Protein AF-0000000067475062 (afdb_homodimer)

Organism: Equus caballus (NCBI:txid9796)

Solvent-accessible surface area (backbone atoms only — not comparable to full-atom values): 31138 Å² total; per-residue (Å²): 133,82,79,72,69,74,77,75,66,74,63,73,40,78,63,45,75,74,48,78,42,84,73,46,73,62,88,55,42,30,37,26,43,34,31,28,32,40,46,84,65,48,78,46,78,42,71,27,36,40,66,67,70,66,45,23,86,79,26,37,24,28,35,31,50,36,39,37,37,36,86,99,49,75,49,23,35,49,32,30,36,32,73,26,75,43,56,66,27,40,28,40,28,51,39,54,45,68,24,48,70,94,43,50,67,68,57,35,36,52,51,31,35,23,27,56,46,20,39,60,67,43,82,74,45,72,50,69,48,24,34,57,45,39,89,44,20,50,52,25,28,23,47,30,35,26,42,23,55,38,74,42,78,70,36,65,72,44,59,53,55,54,58,91,93,54,61,69,47,65,42,67,39,54,56,72,63,39,69,58,51,49,50,52,59,28,69,38,60,69,63,82,65,83,70,67,80,67,68,71,70,72,65,70,67,80,69,78,76,70,84,70,84,77,78,78,82,78,85,91,84,91,90,87,88,92,80,83,77,87,85,84,89,84,86,88,78,86,71,89,87,83,81,78,83,80,77,85,76,81,79,80,75,75,82,72,66,61,54,48,37,30,41,88,133,83,77,69,68,73,77,76,67,73,64,72,41,78,64,46,76,74,48,76,41,84,73,46,74,61,89,55,43,31,38,28,42,34,31,29,33,41,45,85,66,49,77,44,78,42,69,27,36,40,67,66,69,66,45,24,86,78,26,36,24,29,37,32,50,36,38,37,38,36,86,99,50,75,47,23,36,49,32,29,36,32,73,26,73,42,58,66,27,37,28,40,29,52,40,55,46,66,24,48,71,96,42,51,66,66,57,34,35,53,50,32,36,24,25,56,46,20,39,61,68,43,82,75,46,71,50,70,50,24,36,56,44,39,87,44,20,49,52,24,27,24,48,31,34,26,41,25,56,38,75,41,77,71,35,66,71,44,58,54,55,55,58,92,93,54,64,68,46,65,43,68,40,54,56,72,63,39,68,60,51,50,50,53,58,29,70,39,61,66,63,82,64,83,69,68,79,66,71,71,70,71,65,70,67,79,70,77,76,70,82,70,82,72,79,79,78,78,82,85,82,80,86,90,82,89,81,88,84,90,82,91,82,90,83,88,78,88,77,84,78,82,81,73,85,75,74,81,73,79,75,77,70,71,80,69,63,58,51,48,36,31,39,88

pLDDT: mean 71.46, std 32.72, range [13.41, 98.81]

Nearest PDB structures (foldseek):
  2dsb-assembly2_C  TM=9.888E-01  e=3.772E-32  Homo sapiens
  8rdz-assembly1_A  TM=9.941E-01  e=2.847E-31  Homo sapiens
  8ptt-assembly1_A  TM=9.915E-01  e=8.527E-31  Homo sapiens
  5qtm-assembly2_D  TM=9.869E-01  e=2.706E-30  Homo sapiens
  5nwh-assembly1_A  TM=9.801E-01  e=4.821E-30  Homo sapiens

InterPro domains:
  IPR000086 NUDIX hydrolase domain [PF00293] (60-179)
  IPR000086 NUDIX hydrolase domain [PS51462] (57-198)
  IPR015797 NUDIX hydrolase-like domain superfamily [SSF55811] (16-184)
  IPR020084 NUDIX hydrolase, conserved site [PS00893] (97-118)
  IPR020476 NUDIX hydrolase [PR00502] (92-106)
  IPR020476 NUDIX hydrolase [PR00502] (106-121)

Foldseek 3Di:
DPPPVPPCPLQQDDKDWDDWAWDDDDPFKTWIWTWIAGSNRDIDIAIEMETPPQQDDQFFKAFEFEWEDEPPFFIKTKWKWFADVVLPFIAIGGQMDGAHHPGDRQRRRQVSCCQQWQFGFAWPDKDGWDDDCVRYYRHTYIYTYTYTYCVDPSNVDGDHNHDPPTDIDMAMGGPPPVVVVLVVVQPDQPPPDPDDRPPVRPPPPPPPPPPPPDDDDDDDDDDDDDDDDDDDYDDDDDDDDPDDPPPPPDDPPPPPPRRGHHYD/DPPPPPPCPLQQDDKDWDDWAWDDDDPFKTWIWTWIAGSNRDIDIAIEMETPPQQDDQFFKAFEFEWEDEPPFFIKTKWKWFADVVLPFIAIGGQMDGAHHPGDRQRRRQVSCCQQWQFGFAWPDKDGWDDDCVRYYRHTYIYTYTYTYCVDPSNVDGDHNHDPPTDIDMAMGGPPPVVVVLVVVLPDQPPPDPDDRPPVRPPPPPPPPPPPPPPPDDDDDDDDDDDDDDDDDDDDDDDDDDDDPPPPPPPPPPPPVRRGHHYD

Secondary structure (DSSP, 8-state):
------------PPPEEEEEEEEEE-SSEEEEEEEEE-TTS-EEEEEEEEES----SS-SEEEEEEEEE-TTS--EEEEEEEEEGGGTEEEEE--EEEPPTT--HHHHHHHHHHHHH----EEEEEPPPEES-TTTB--EEEEEEEEEETTSGGGTS------TT--EEEEEEESTTHHHHHHHHHHS----S------TT----------------------------------------------------------PPEE-/------------PPPEEEEEEEEEE-SSEEEEEEEEE-TTS-EEEEEEEEES----SS-SEEEEEEEEE-TTS--EEEEEEEEEGGGTEEEEE--EEEPPTT--HHHHHHHHHHHHH----EEEEEPPPEES-TTTB--EEEEEEEEEETTSGGGTS------TT---EEEEEESTTHHHHHHHHHHS----S------TT-----------------------------------------------------------PEE-

Sequence (528 aa):
MENREPANSSQNIKQSIISEELIAEGKWVKLEKTTYMDPTGKTRTWETVKRTTRKGQSADGVSVIPVLQRTLHYECIVLVKQFRPPMGGYCLEFPAGLIDENESPEAAALRELEEETGYKGDVAECSPAVGMDPGLSNCTTHIVTVTINGDDAENVRPKPKPGDGEFVEVISLPKNDLLKRLDDLCSRPVNTQPQAPRDVSRHELPTTSTSQHSSSKARAGSGTLPCTSASVNSSGTKGLPDNGLTDVGGNKEGNTRPQAVTLLMENREPANSSQNIKQSIISEELIAEGKWVKLEKTTYMDPTGKTRTWETVKRTTRKGQSADGVSVIPVLQRTLHYECIVLVKQFRPPMGGYCLEFPAGLIDENESPEAAALRELEEETGYKGDVAECSPAVGMDPGLSNCTTHIVTVTINGDDAENVRPKPKPGDGEFVEVISLPKNDLLKRLDDLCSRPVNTQPQAPRDVSRHELPTTSTSQHSSSKARAGSGTLPCTSASVNSSGTKGLPDNGLTDVGGNKEGNTRPQAVTLL

Radius of gyration: 34.48 Å; Cα contacts (8 Å, |Δi|>4): 979; chains: 2; bounding box: 74×92×146 Å

Structure (mmCIF, N/CA/C/O backbone):
data_AF-0000000067475062-model_v1
#
loop_
_entity.id
_entity.type
_entity.pdbx_description
1 polymer 'ADP-sugar pyrophosphatase'
#
loop_
_atom_site.group_PDB
_atom_site.id
_atom_site.type_symbol
_atom_site.label_atom_id
_atom_site.label_alt_id
_atom_site.label_comp_id
_atom_site.label_asym_id
_atom_site.label_entity_id
_atom_site.label_seq_id
_atom_site.pdbx_PDB_ins_code
_atom_site.Cartn_x
_atom_site.Cartn_y
_atom_site.Cartn_z
_atom_site.occupancy
_atom_site.B_iso_or_equiv
_atom_site.auth_seq_id
_atom_site.auth_comp_id
_atom_site.auth_asym_id
_atom_site.auth_atom_id
_atom_site.pdbx_PDB_model_num
ATOM 1 N N . MET A 1 1 ? -10.164 45.562 36 1 28.53 1 MET A N 1
ATOM 2 C CA . MET A 1 1 ? -10.492 44.125 35.938 1 28.53 1 MET A CA 1
ATOM 3 C C . MET A 1 1 ? -10.078 43.531 34.594 1 28.53 1 MET A C 1
ATOM 5 O O . MET A 1 1 ? -10.625 43.875 33.562 1 28.53 1 MET A O 1
ATOM 9 N N . GLU A 1 2 ? -8.766 43.312 34.344 1 32.59 2 GLU A N 1
ATOM 10 C CA . GLU A 1 2 ? -8.078 42.875 33.156 1 32.59 2 GLU A CA 1
ATOM 11 C C . GLU A 1 2 ? -8.641 41.531 32.656 1 32.59 2 GLU A C 1
ATOM 13 O O . GLU A 1 2 ? -8.695 40.562 33.406 1 32.59 2 GLU A O 1
ATOM 18 N N . ASN A 1 3 ? -9.68 41.562 31.797 1 34.44 3 ASN A N 1
ATOM 19 C CA . ASN A 1 3 ? -10.305 40.406 31.156 1 34.44 3 ASN A CA 1
ATOM 20 C C . ASN A 1 3 ? -9.258 39.438 30.578 1 34.44 3 ASN A C 1
ATOM 22 O O . ASN A 1 3 ? -8.562 39.781 29.609 1 34.44 3 ASN A O 1
ATOM 26 N N . ARG A 1 4 ? -8.516 38.75 31.453 1 36.59 4 ARG A N 1
ATOM 27 C CA . ARG A 1 4 ? -7.664 37.656 30.953 1 36.59 4 ARG A CA 1
ATOM 28 C C . ARG A 1 4 ? -8.422 36.781 29.953 1 36.59 4 ARG A C 1
ATOM 30 O O . ARG A 1 4 ? -9.453 36.219 30.297 1 36.59 4 ARG A O 1
ATOM 37 N N . GLU A 1 5 ? -8.477 37.219 28.719 1 38.81 5 GLU A N 1
ATOM 38 C CA . GLU A 1 5 ? -9.016 36.312 27.719 1 38.81 5 GLU A CA 1
ATOM 39 C C . GLU A 1 5 ? -8.57 34.875 27.969 1 38.81 5 GLU A C 1
ATOM 41 O O . GLU A 1 5 ? -7.391 34.594 28.219 1 38.81 5 GLU A O 1
ATOM 46 N N . PRO A 1 6 ? -9.414 34.031 28.578 1 39.62 6 PRO A N 1
ATOM 47 C CA . PRO A 1 6 ? -9.023 32.625 28.75 1 39.62 6 PRO A CA 1
ATOM 48 C C . PRO A 1 6 ? -8.234 32.094 27.547 1 39.62 6 PRO A C 1
ATOM 50 O O . PRO A 1 6 ? -8.516 32.469 26.406 1 39.62 6 PRO A O 1
ATOM 53 N N . ALA A 1 7 ? -6.953 32.094 27.609 1 39.56 7 ALA A N 1
ATOM 54 C CA . ALA A 1 7 ? -6.184 31.297 26.656 1 39.56 7 ALA A CA 1
ATOM 55 C C . ALA A 1 7 ? -6.945 30.047 26.25 1 39.56 7 ALA A C 1
ATOM 57 O O . ALA A 1 7 ? -7.195 29.172 27.094 1 39.56 7 ALA A O 1
ATOM 58 N N . ASN A 1 8 ? -8.07 30.094 25.531 1 37.78 8 ASN A N 1
ATOM 59 C CA . ASN A 1 8 ? -8.688 28.922 24.922 1 37.78 8 ASN A CA 1
ATOM 60 C C . ASN A 1 8 ? -7.645 27.906 24.484 1 37.78 8 ASN A C 1
ATOM 62 O O . ASN A 1 8 ? -7.031 28.047 23.422 1 37.78 8 ASN A O 1
ATOM 66 N N . SER A 1 9 ? -6.664 27.578 25.266 1 40.94 9 SER A N 1
ATOM 67 C CA . SER A 1 9 ? -5.836 26.391 25.016 1 40.94 9 SER A CA 1
ATOM 68 C C . SER A 1 9 ? -6.645 25.281 24.359 1 40.94 9 SER A C 1
ATOM 70 O O . SER A 1 9 ? -7.484 24.656 25 1 40.94 9 SER A O 1
ATOM 72 N N . SER A 1 10 ? -7.285 25.469 23.281 1 44.94 10 SER A N 1
ATOM 73 C CA . SER A 1 10 ? -7.93 24.359 22.609 1 44.94 10 SER A CA 1
ATOM 74 C C . SER A 1 10 ? -7.223 23.047 22.906 1 44.94 10 SER A C 1
ATOM 76 O O . SER A 1 10 ? -6.055 22.859 22.547 1 44.94 10 SER A O 1
ATOM 78 N N . GLN A 1 11 ? -7.219 22.531 24.094 1 48.06 11 GLN A N 1
ATOM 79 C CA . GLN A 1 11 ? -6.766 21.203 24.516 1 48.06 11 GLN A CA 1
ATOM 80 C C . GLN A 1 11 ? -6.879 20.188 23.375 1 48.06 11 GLN A C 1
ATOM 82 O O . GLN A 1 11 ? -7.965 19.984 22.828 1 48.06 11 GLN A O 1
ATOM 87 N N . ASN A 1 12 ? -5.91 20.234 22.547 1 61.28 12 ASN A N 1
ATOM 88 C CA . ASN A 1 12 ? -5.852 19.188 21.531 1 61.28 12 ASN A CA 1
ATOM 89 C C . ASN A 1 12 ? -6.195 17.812 22.109 1 61.28 12 ASN A C 1
ATOM 91 O O . ASN A 1 12 ? -5.402 17.234 22.859 1 61.28 12 ASN A O 1
ATOM 95 N N . ILE A 1 13 ? -7.484 17.562 22.234 1 72.94 13 ILE A N 1
ATOM 96 C CA . ILE A 1 13 ? -8 16.281 22.703 1 72.94 13 ILE A CA 1
ATOM 97 C C . ILE A 1 13 ? -7.449 15.148 21.828 1 72.94 13 ILE A C 1
ATOM 99 O O . ILE A 1 13 ? -7.367 15.281 20.609 1 72.94 13 ILE A O 1
ATOM 103 N N . LYS A 1 14 ? -6.984 14.211 22.609 1 83.69 14 LYS A N 1
ATOM 104 C CA . LYS A 1 14 ? -6.477 13.023 21.922 1 83.69 14 LYS A CA 1
ATOM 105 C C . LYS A 1 14 ? -7.574 12.352 21.109 1 83.69 14 LYS A C 1
ATOM 107 O O . LYS A 1 14 ? -8.688 12.156 21.594 1 83.69 14 LYS A O 1
ATOM 112 N N . GLN A 1 15 ? -7.297 12.133 19.906 1 90.62 15 GLN A N 1
ATOM 113 C CA . GLN A 1 15 ? -8.227 11.414 19.031 1 90.62 15 GLN A CA 1
ATOM 114 C C . GLN A 1 15 ? -8.344 9.953 19.453 1 90.62 15 GLN A C 1
ATOM 116 O O . GLN A 1 15 ? -7.352 9.32 19.828 1 90.62 15 GLN A O 1
ATOM 121 N N . SER A 1 16 ? -9.547 9.461 19.531 1 92.44 16 SER A N 1
ATOM 122 C CA . SER A 1 16 ? -9.773 8.086 19.953 1 92.44 16 SER A CA 1
ATOM 123 C C . SER A 1 16 ? -11.016 7.504 19.297 1 92.44 16 SER A C 1
ATOM 125 O O . SER A 1 16 ? -11.922 8.242 18.891 1 92.44 16 SER A O 1
ATOM 127 N N . ILE A 1 17 ? -11.016 6.234 19.219 1 96 17 ILE A N 1
ATOM 128 C CA . ILE A 1 17 ? -12.195 5.52 18.734 1 96 17 ILE A CA 1
ATOM 129 C C . ILE A 1 17 ? -13.258 5.48 19.812 1 96 17 ILE A C 1
ATOM 131 O O . ILE A 1 17 ? -12.961 5.18 20.984 1 96 17 ILE A O 1
ATOM 135 N N . ILE A 1 18 ? -14.461 5.785 19.469 1 97.44 18 ILE A N 1
ATOM 136 C CA . ILE A 1 18 ? -15.602 5.758 20.375 1 97.44 18 ILE A CA 1
ATOM 137 C C . ILE A 1 18 ? -16.344 4.43 20.234 1 97.44 18 ILE A C 1
ATOM 139 O O . ILE A 1 18 ? -16.688 3.799 21.234 1 97.44 18 ILE A O 1
ATOM 143 N N . SER A 1 19 ? -16.609 4.027 19.031 1 97.75 19 SER A N 1
ATOM 144 C CA . SER A 1 19 ? -17.328 2.777 18.812 1 97.75 19 SER A CA 1
ATOM 145 C C . SER A 1 19 ? -17.078 2.236 17.406 1 97.75 19 SER A C 1
ATOM 147 O O . SER A 1 19 ? -16.641 2.975 16.516 1 97.75 19 SER A O 1
ATOM 149 N N . GLU A 1 20 ? -17.297 0.958 17.266 1 97.5 20 GLU A N 1
ATOM 150 C CA . GLU A 1 20 ? -17.281 0.247 15.992 1 97.5 20 GLU A CA 1
ATOM 151 C C . GLU A 1 20 ? -18.531 -0.633 15.828 1 97.5 20 GLU A C 1
ATOM 153 O O . GLU A 1 20 ? -18.797 -1.493 16.672 1 97.5 20 GLU A O 1
ATOM 158 N N . GLU A 1 21 ? -19.234 -0.368 14.734 1 98.19 21 GLU A N 1
ATOM 159 C CA . GLU A 1 21 ? -20.469 -1.116 14.469 1 98.19 21 GLU A CA 1
ATOM 160 C C . GLU A 1 21 ? -20.359 -1.882 13.148 1 98.19 21 GLU A C 1
ATOM 162 O O . GLU A 1 21 ? -19.984 -1.315 12.125 1 98.19 21 GLU A O 1
ATOM 167 N N . LEU A 1 22 ? -20.844 -3.121 13.195 1 97.81 22 LEU A N 1
ATOM 168 C CA . LEU A 1 22 ? -20.781 -3.969 12.016 1 97.81 22 LEU A CA 1
ATOM 169 C C . LEU A 1 22 ? -21.828 -3.541 10.984 1 97.81 22 LEU A C 1
ATOM 171 O O . LEU A 1 22 ? -23 -3.393 11.312 1 97.81 22 LEU A O 1
ATOM 175 N N . ILE A 1 23 ? -21.375 -3.35 9.75 1 97.81 23 ILE A N 1
ATOM 176 C CA . ILE A 1 23 ? -22.281 -3.098 8.625 1 97.81 23 ILE A CA 1
ATOM 177 C C . ILE A 1 23 ? -22.547 -4.398 7.871 1 97.81 23 ILE A C 1
ATOM 179 O O . ILE A 1 23 ? -23.688 -4.734 7.582 1 97.81 23 ILE A O 1
ATOM 183 N N . ALA A 1 24 ? -21.484 -5.102 7.527 1 98.12 24 ALA A N 1
ATOM 184 C CA . ALA A 1 24 ? -21.562 -6.379 6.828 1 98.12 24 ALA A CA 1
ATOM 185 C C . ALA A 1 24 ? -20.312 -7.211 7.047 1 98.12 24 ALA A C 1
ATOM 187 O O . ALA A 1 24 ? -19.219 -6.664 7.281 1 98.12 24 ALA A O 1
ATOM 188 N N . GLU A 1 25 ? -20.516 -8.539 6.98 1 97.06 25 GLU A N 1
ATOM 189 C CA . GLU A 1 25 ? -19.406 -9.461 7.188 1 97.06 25 GLU A CA 1
ATOM 190 C C . GLU A 1 25 ? -19.484 -10.648 6.23 1 97.06 25 GLU A C 1
ATOM 192 O O . GLU A 1 25 ? -20.531 -11.305 6.137 1 97.06 25 GLU A O 1
ATOM 197 N N . GLY A 1 26 ? -18.391 -10.789 5.477 1 96.44 26 GLY A N 1
ATOM 198 C CA . GLY A 1 26 ? -18.25 -11.984 4.668 1 96.44 26 GLY A CA 1
ATOM 199 C C . GLY A 1 26 ? -17.297 -13.008 5.277 1 96.44 26 GLY A C 1
ATOM 200 O O . GLY A 1 26 ? -17.094 -13.023 6.492 1 96.44 26 GLY A O 1
ATOM 201 N N . LYS A 1 27 ? -16.891 -13.93 4.438 1 96 27 LYS A N 1
ATOM 202 C CA . LYS A 1 27 ? -15.953 -14.961 4.887 1 96 27 LYS A CA 1
ATOM 203 C C . LYS A 1 27 ? -14.578 -14.367 5.195 1 96 27 LYS A C 1
ATOM 205 O O . LYS A 1 27 ? -13.93 -14.766 6.16 1 96 27 LYS A O 1
ATOM 210 N N . TRP A 1 28 ? -14.164 -13.344 4.371 1 96.19 28 TRP A N 1
ATOM 211 C CA . TRP A 1 28 ? -12.773 -12.898 4.449 1 96.19 28 TRP A CA 1
ATOM 212 C C . TRP A 1 28 ? -12.695 -11.438 4.859 1 96.19 28 TRP A C 1
ATOM 214 O O . TRP A 1 28 ? -11.656 -10.969 5.32 1 96.19 28 TRP A O 1
ATOM 224 N N . VAL A 1 29 ? -13.805 -10.656 4.73 1 97.38 29 VAL A N 1
ATOM 225 C CA . VAL A 1 29 ? -13.758 -9.203 4.91 1 97.38 29 VAL A CA 1
ATOM 226 C C . VAL A 1 29 ? -14.992 -8.742 5.684 1 97.38 29 VAL A C 1
ATOM 228 O O . VAL A 1 29 ? -16.094 -9.258 5.477 1 97.38 29 VAL A O 1
ATOM 231 N N . LYS A 1 30 ? -14.789 -7.773 6.484 1 97.56 30 LYS A N 1
ATOM 232 C CA . LYS A 1 30 ? -15.922 -7.113 7.125 1 97.56 30 LYS A CA 1
ATOM 233 C C . LYS A 1 30 ? -15.836 -5.598 6.953 1 97.56 30 LYS A C 1
ATOM 235 O O . LYS A 1 30 ? -14.742 -5.035 6.871 1 97.56 30 LYS A O 1
ATOM 240 N N . LEU A 1 31 ? -17 -4.992 6.859 1 98.25 31 LEU A N 1
ATOM 241 C CA . LEU A 1 31 ? -17.188 -3.549 6.785 1 98.25 31 LEU A CA 1
ATOM 242 C C . LEU A 1 31 ? -17.844 -3.025 8.055 1 98.25 31 LEU A C 1
ATOM 244 O O . LEU A 1 31 ? -18.875 -3.551 8.492 1 98.25 31 LEU A O 1
ATOM 248 N N . GLU A 1 32 ? -17.203 -2.014 8.648 1 98.38 32 GLU A N 1
ATOM 249 C CA . GLU A 1 32 ? -17.703 -1.454 9.898 1 98.38 32 GLU A CA 1
ATOM 250 C C . GLU A 1 32 ? -17.844 0.062 9.812 1 98.38 32 GLU A C 1
ATOM 252 O O . GLU A 1 32 ? -17.125 0.714 9.055 1 98.38 32 GLU A O 1
ATOM 257 N N . LYS A 1 33 ? -18.797 0.555 10.586 1 98.38 33 LYS A N 1
ATOM 258 C CA . LYS A 1 33 ? -18.859 1.982 10.883 1 98.38 33 LYS A CA 1
ATOM 259 C C . LYS A 1 33 ? -18.047 2.324 12.133 1 98.38 33 LYS A C 1
ATOM 261 O O . LYS A 1 33 ? -18.375 1.87 13.234 1 98.38 33 LYS A O 1
ATOM 266 N N . THR A 1 34 ? -17.062 3.061 11.969 1 98.31 34 THR A N 1
ATOM 267 C CA . THR A 1 34 ? -16.203 3.498 13.07 1 98.31 34 THR A CA 1
ATOM 268 C C . THR A 1 34 ? -16.547 4.93 13.477 1 98.31 34 THR A C 1
ATOM 270 O O . THR A 1 34 ? -16.516 5.844 12.648 1 98.31 34 THR A O 1
ATOM 273 N N . THR A 1 35 ? -16.938 5.098 14.711 1 98.5 35 THR A N 1
ATOM 274 C CA . THR A 1 35 ? -17.156 6.422 15.281 1 98.5 35 THR A CA 1
ATOM 275 C C . THR A 1 35 ? -15.945 6.859 16.094 1 98.5 35 THR A C 1
ATOM 277 O O . THR A 1 35 ? -15.414 6.082 16.891 1 98.5 35 THR A O 1
ATOM 280 N N . TYR A 1 36 ? -15.461 8.047 15.82 1 96.94 36 TYR A N 1
ATOM 281 C CA . TYR A 1 36 ? -14.266 8.523 16.5 1 96.94 36 TYR A CA 1
ATOM 282 C C . TYR A 1 36 ? -14.391 10 16.859 1 96.94 36 TYR A C 1
ATOM 284 O O . TYR A 1 36 ? -15.25 10.703 16.328 1 96.94 36 TYR A O 1
ATOM 292 N N . MET A 1 37 ? -13.516 10.422 17.766 1 96.69 37 MET A N 1
ATOM 293 C CA . MET A 1 37 ? -13.461 11.82 18.188 1 96.69 37 MET A CA 1
ATOM 294 C C . MET A 1 37 ? -12.266 12.523 17.547 1 96.69 37 MET A C 1
ATOM 296 O O . MET A 1 37 ? -11.141 12.031 17.625 1 96.69 37 MET A O 1
ATOM 300 N N . ASP A 1 38 ? -12.594 13.656 17 1 93.44 38 ASP A N 1
ATOM 301 C CA . ASP A 1 38 ? -11.484 14.422 16.438 1 93.44 38 ASP A CA 1
ATOM 302 C C . ASP A 1 38 ? -10.867 15.344 17.484 1 93.44 38 ASP A C 1
ATOM 304 O O . ASP A 1 38 ? -11.328 15.398 18.625 1 93.44 38 ASP A O 1
ATOM 308 N N . PRO A 1 39 ? -9.789 16.078 17.203 1 91.81 39 PRO A N 1
ATOM 309 C CA . PRO A 1 39 ? -9.078 16.875 18.203 1 91.81 39 PRO A CA 1
ATOM 310 C C . PRO A 1 39 ? -9.914 18.031 18.734 1 91.81 39 PRO A C 1
ATOM 312 O O . PRO A 1 39 ? -9.57 18.625 19.766 1 91.81 39 PRO A O 1
ATOM 315 N N . THR A 1 40 ? -10.938 18.375 18.094 1 92.12 40 THR A N 1
ATOM 316 C CA . THR A 1 40 ? -11.805 19.469 18.531 1 92.12 40 THR A CA 1
ATOM 317 C C . THR A 1 40 ? -12.906 18.938 19.438 1 92.12 40 THR A C 1
ATOM 319 O O . THR A 1 40 ? -13.703 19.703 19.969 1 92.12 40 THR A O 1
ATOM 322 N N . GLY A 1 41 ? -12.977 17.609 19.516 1 92.56 41 GLY A N 1
ATOM 323 C CA . GLY A 1 41 ? -14.008 17 20.344 1 92.56 41 GLY A CA 1
ATOM 324 C C . GLY A 1 41 ? -15.242 16.594 19.547 1 92.56 41 GLY A C 1
ATOM 325 O O . GLY A 1 41 ? -16.172 16.016 20.109 1 92.56 41 GLY A O 1
ATOM 326 N N . LYS A 1 42 ? -15.227 16.906 18.328 1 95.12 42 LYS A N 1
ATOM 327 C CA . LYS A 1 42 ? -16.344 16.531 17.469 1 95.12 42 LYS A CA 1
ATOM 328 C C . LYS A 1 42 ? -16.312 15.039 17.156 1 95.12 42 LYS A C 1
ATOM 330 O O . LYS A 1 42 ? -15.258 14.477 16.875 1 95.12 42 LYS A O 1
ATOM 335 N N . THR A 1 43 ? -17.516 14.469 17.219 1 96.44 43 THR A N 1
ATOM 336 C CA . THR A 1 43 ? -17.656 13.07 16.844 1 96.44 43 THR A CA 1
ATOM 337 C C . THR A 1 43 ? -17.828 12.93 15.328 1 96.44 43 THR A C 1
ATOM 339 O O . THR A 1 43 ? -18.625 13.656 14.719 1 96.44 43 THR A O 1
ATOM 342 N N . ARG A 1 44 ? -17.094 12.016 14.758 1 97.06 44 ARG A N 1
ATOM 343 C CA . ARG A 1 44 ? -17.141 11.75 13.328 1 97.06 44 ARG A CA 1
ATOM 344 C C . ARG A 1 44 ? -17.25 10.258 13.047 1 97.06 44 ARG A C 1
ATOM 346 O O . ARG A 1 44 ? -17.078 9.438 13.953 1 97.06 44 ARG A O 1
ATOM 353 N N . THR A 1 45 ? -17.688 9.945 11.82 1 97.5 45 THR A N 1
ATOM 354 C CA . THR A 1 45 ? -17.797 8.539 11.438 1 97.5 45 THR A CA 1
ATOM 355 C C . THR A 1 45 ? -16.891 8.234 10.242 1 97.5 45 THR A C 1
ATOM 357 O O . THR A 1 45 ? -16.516 9.141 9.5 1 97.5 45 THR A O 1
ATOM 360 N N . TRP A 1 46 ? -16.531 7.008 10.211 1 97.62 46 TRP A N 1
ATOM 361 C CA . TRP A 1 46 ? -15.695 6.438 9.164 1 97.62 46 TRP A CA 1
ATOM 362 C C . TRP A 1 46 ? -16.172 5.043 8.781 1 97.62 46 TRP A C 1
ATOM 364 O O . TRP A 1 46 ? -16.797 4.352 9.586 1 97.62 46 TRP A O 1
ATOM 374 N N . GLU A 1 47 ? -16.062 4.707 7.5 1 98.25 47 GLU A N 1
ATOM 375 C CA . GLU A 1 47 ? -16.266 3.32 7.094 1 98.25 47 GLU A CA 1
ATOM 376 C C . GLU A 1 47 ? -14.945 2.566 7.004 1 98.25 47 GLU A C 1
ATOM 378 O O . GLU A 1 47 ? -14.055 2.947 6.238 1 98.25 47 GLU A O 1
ATOM 383 N N . THR A 1 48 ? -14.781 1.479 7.789 1 98.12 48 THR A N 1
ATOM 384 C CA . THR A 1 48 ? -13.531 0.756 7.977 1 98.12 48 THR A CA 1
ATOM 385 C C . THR A 1 48 ? -13.656 -0.681 7.477 1 98.12 48 THR A C 1
ATOM 387 O O . THR A 1 48 ? -14.648 -1.356 7.758 1 98.12 48 THR A O 1
ATOM 390 N N . VAL A 1 49 ? -12.633 -1.077 6.75 1 98.06 49 VAL A N 1
ATOM 391 C CA . VAL A 1 49 ? -12.57 -2.449 6.258 1 98.06 49 VAL A CA 1
ATOM 392 C C . VAL A 1 49 ? -11.531 -3.238 7.055 1 98.06 49 VAL A C 1
ATOM 394 O O . VAL A 1 49 ? -10.43 -2.748 7.309 1 98.06 49 VAL A O 1
ATOM 397 N N . LYS A 1 50 ? -11.859 -4.465 7.457 1 96.88 50 LYS A N 1
ATOM 398 C CA . LYS A 1 50 ? -10.953 -5.355 8.172 1 96.88 50 LYS A CA 1
ATOM 399 C C . LYS A 1 50 ? -11.023 -6.773 7.613 1 96.88 50 LYS A C 1
ATOM 401 O O . LYS A 1 50 ? -12.078 -7.223 7.168 1 96.88 50 LYS A O 1
ATOM 406 N N . ARG A 1 51 ? -9.906 -7.41 7.625 1 96.12 51 ARG A N 1
ATOM 407 C CA . ARG A 1 51 ? -9.922 -8.836 7.328 1 96.12 51 ARG A CA 1
ATOM 408 C C . ARG A 1 51 ? -10.477 -9.633 8.508 1 96.12 51 ARG A C 1
ATOM 410 O O . ARG A 1 51 ? -10.188 -9.328 9.664 1 96.12 51 ARG A O 1
ATOM 417 N N . THR A 1 52 ? -11.188 -10.672 8.18 1 93.94 52 THR A N 1
ATOM 418 C CA . THR A 1 52 ? -11.68 -11.562 9.219 1 93.94 52 THR A CA 1
ATOM 419 C C . THR A 1 52 ? -10.688 -12.688 9.484 1 93.94 52 THR A C 1
ATOM 421 O O . THR A 1 52 ? -10.883 -13.492 10.406 1 93.94 52 THR A O 1
ATOM 424 N N . THR A 1 53 ? -9.562 -12.734 8.711 1 85.44 53 THR A N 1
ATOM 425 C CA . THR A 1 53 ? -8.664 -13.883 8.695 1 85.44 53 THR A CA 1
ATOM 426 C C . THR A 1 53 ? -7.328 -13.523 9.344 1 85.44 53 THR A C 1
ATOM 428 O O . THR A 1 53 ? -6.363 -14.281 9.242 1 85.44 53 THR A O 1
ATOM 431 N N . ARG A 1 54 ? -7.199 -12.43 9.969 1 82.44 54 ARG A N 1
ATOM 432 C CA . ARG A 1 54 ? -5.918 -12.062 10.562 1 82.44 54 ARG A CA 1
ATOM 433 C C . ARG A 1 54 ? -5.508 -13.055 11.641 1 82.44 54 ARG A C 1
ATOM 435 O O . ARG A 1 54 ? -6.23 -13.25 12.617 1 82.44 54 ARG A O 1
ATOM 442 N N . LYS A 1 55 ? -4.383 -13.625 11.422 1 83.19 55 LYS A N 1
ATOM 443 C CA . LYS A 1 55 ? -3.846 -14.562 12.406 1 83.19 55 LYS A CA 1
ATOM 444 C C . LYS A 1 55 ? -2.521 -14.07 12.969 1 83.19 55 LYS A C 1
ATOM 446 O O . LYS A 1 55 ? -2.127 -14.453 14.078 1 83.19 55 LYS A O 1
ATOM 451 N N . GLY A 1 56 ? -1.831 -13.18 12.156 1 81.62 56 GLY A N 1
ATOM 452 C CA . GLY A 1 56 ? -0.538 -12.68 12.594 1 81.62 56 GLY A CA 1
ATOM 453 C C . GLY A 1 56 ? -0.634 -11.727 13.766 1 81.62 56 GLY A C 1
ATOM 454 O O . GLY A 1 56 ? -1.547 -10.898 13.828 1 81.62 56 GLY A O 1
ATOM 455 N N . GLN A 1 57 ? 0.35 -11.852 14.617 1 82.88 57 GLN A N 1
ATOM 456 C CA . GLN A 1 57 ? 0.34 -11.031 15.82 1 82.88 57 GLN A CA 1
ATOM 457 C C . GLN A 1 57 ? 0.834 -9.617 15.523 1 82.88 57 GLN A C 1
ATOM 459 O O . GLN A 1 57 ? 0.252 -8.633 15.992 1 82.88 57 GLN A O 1
ATOM 464 N N . SER A 1 58 ? 1.812 -9.555 14.695 1 89.12 58 SER A N 1
ATOM 465 C CA . SER A 1 58 ? 2.449 -8.266 14.477 1 89.12 58 SER A CA 1
ATOM 466 C C . SER A 1 58 ? 1.876 -7.562 13.25 1 89.12 58 SER A C 1
ATOM 468 O O . SER A 1 58 ? 1.93 -6.336 13.148 1 89.12 58 SER A O 1
ATOM 470 N N . ALA A 1 59 ? 1.359 -8.305 12.297 1 94.38 59 ALA A N 1
ATOM 471 C CA . ALA A 1 59 ? 0.766 -7.793 11.07 1 94.38 59 ALA A CA 1
ATOM 472 C C . ALA A 1 59 ? -0.094 -8.859 10.391 1 94.38 59 ALA A C 1
ATOM 474 O O . ALA A 1 59 ? -0.047 -10.031 10.758 1 94.38 59 ALA A O 1
ATOM 475 N N . ASP A 1 60 ? -0.881 -8.391 9.398 1 95.25 60 ASP A N 1
ATOM 476 C CA . ASP A 1 60 ? -1.702 -9.32 8.633 1 95.25 60 ASP A CA 1
ATOM 477 C C . ASP A 1 60 ? -0.838 -10.203 7.73 1 95.25 60 ASP A C 1
ATOM 479 O O . ASP A 1 60 ? -1.111 -11.398 7.578 1 95.25 60 ASP A O 1
ATOM 483 N N . GLY A 1 61 ? 0.157 -9.578 7.117 1 96.38 61 GLY A N 1
ATOM 484 C CA . GLY A 1 61 ? 0.92 -10.32 6.129 1 96.38 61 GLY A CA 1
ATOM 485 C C . GLY A 1 61 ? 2.346 -9.82 5.977 1 96.38 61 GLY A C 1
ATOM 486 O O . GLY A 1 61 ? 2.824 -9.039 6.793 1 96.38 61 GLY A O 1
ATOM 487 N N . VAL A 1 62 ? 3.035 -10.398 4.969 1 97.19 62 VAL A N 1
ATOM 488 C CA . VAL A 1 62 ? 4.391 -10.016 4.582 1 97.19 62 VAL A CA 1
ATOM 489 C C . VAL A 1 62 ? 4.453 -9.781 3.076 1 97.19 62 VAL A C 1
ATOM 491 O O . VAL A 1 62 ? 3.715 -10.406 2.311 1 97.19 62 VAL A O 1
ATOM 494 N N . SER A 1 63 ? 5.215 -8.852 2.678 1 97.38 63 SER A N 1
ATOM 495 C CA . SER A 1 63 ? 5.691 -8.648 1.312 1 97.38 63 SER A CA 1
ATOM 496 C C . SER A 1 63 ? 7.203 -8.836 1.222 1 97.38 63 SER A C 1
ATOM 498 O O . SER A 1 63 ? 7.953 -8.242 1.992 1 97.38 63 SER A O 1
ATOM 500 N N . VAL A 1 64 ? 7.66 -9.609 0.273 1 98.25 64 VAL A N 1
ATOM 501 C CA . VAL A 1 64 ? 9.062 -10.008 0.207 1 98.25 64 VAL A CA 1
ATOM 502 C C . VAL A 1 64 ? 9.75 -9.281 -0.948 1 98.25 64 VAL A C 1
ATOM 504 O O . VAL A 1 64 ? 9.25 -9.281 -2.074 1 98.25 64 VAL A O 1
ATOM 507 N N . ILE A 1 65 ? 10.797 -8.664 -0.676 1 96.88 65 ILE A N 1
ATOM 508 C CA . ILE A 1 65 ? 11.68 -8.133 -1.706 1 96.88 65 ILE A CA 1
ATOM 509 C C . ILE A 1 65 ? 12.883 -9.062 -1.882 1 96.88 65 ILE A C 1
ATOM 511 O O . ILE A 1 65 ? 13.898 -8.906 -1.196 1 96.88 65 ILE A O 1
ATOM 515 N N . PRO A 1 66 ? 12.773 -9.938 -2.758 1 98.25 66 PRO A N 1
ATOM 516 C CA . PRO A 1 66 ? 13.867 -10.891 -2.977 1 98.25 66 PRO A CA 1
ATOM 517 C C . PRO A 1 66 ? 14.953 -10.336 -3.904 1 98.25 66 PRO A C 1
ATOM 519 O O . PRO A 1 66 ? 14.648 -9.891 -5.016 1 98.25 66 PRO A O 1
ATOM 522 N N . VAL A 1 67 ? 16.125 -10.43 -3.473 1 98 67 VAL A N 1
ATOM 523 C CA . VAL A 1 67 ? 17.281 -10.055 -4.289 1 98 67 VAL A CA 1
ATOM 524 C C . VAL A 1 67 ? 18.062 -11.305 -4.664 1 98 67 VAL A C 1
ATOM 526 O O . VAL A 1 67 ? 18.719 -11.914 -3.812 1 98 67 VAL A O 1
ATOM 529 N N . LEU A 1 68 ? 18 -11.648 -5.902 1 98.19 68 LEU A N 1
ATOM 530 C CA . LEU A 1 68 ? 18.688 -12.812 -6.453 1 98.19 68 LEU A CA 1
ATOM 531 C C . LEU A 1 68 ? 20.094 -12.453 -6.918 1 98.19 68 LEU A C 1
ATOM 533 O O . LEU A 1 68 ? 20.266 -11.586 -7.781 1 98.19 68 LEU A O 1
ATOM 537 N N . GLN A 1 69 ? 20.984 -13.125 -6.332 1 97.88 69 GLN A N 1
ATOM 538 C CA . GLN A 1 69 ? 22.391 -12.891 -6.66 1 97.88 69 GLN A CA 1
ATOM 539 C C . GLN A 1 69 ? 23.031 -14.133 -7.254 1 97.88 69 GLN A C 1
ATOM 541 O O . GLN A 1 69 ? 22.906 -15.227 -6.695 1 97.88 69 GLN A O 1
ATOM 546 N N . ARG A 1 70 ? 23.609 -14 -8.383 1 96.06 70 ARG A N 1
ATOM 547 C CA . ARG A 1 70 ? 24.391 -15.055 -9.023 1 96.06 70 ARG A CA 1
ATOM 548 C C . ARG A 1 70 ? 25.781 -14.539 -9.406 1 96.06 70 ARG A C 1
ATOM 550 O O . ARG A 1 70 ? 25.922 -13.406 -9.867 1 96.06 70 ARG A O 1
ATOM 557 N N . THR A 1 71 ? 26.688 -15.391 -9.234 1 94.75 71 THR A N 1
ATOM 558 C CA . THR A 1 71 ? 28.062 -15.031 -9.578 1 94.75 71 THR A CA 1
ATOM 559 C C . THR A 1 71 ? 28.156 -14.578 -11.031 1 94.75 71 THR A C 1
ATOM 561 O O . THR A 1 71 ? 27.578 -15.219 -11.922 1 94.75 71 THR A O 1
ATOM 564 N N . LEU A 1 72 ? 28.828 -13.484 -11.312 1 93.5 72 LEU A N 1
ATOM 565 C CA . LEU A 1 72 ? 29.141 -12.898 -12.609 1 93.5 72 LEU A CA 1
ATOM 566 C C . LEU A 1 72 ? 27.875 -12.422 -13.32 1 93.5 72 LEU A C 1
ATOM 568 O O . LEU A 1 72 ? 27.891 -12.195 -14.531 1 93.5 72 LEU A O 1
ATOM 572 N N . HIS A 1 73 ? 26.781 -12.359 -12.648 1 94 73 HIS A N 1
ATOM 573 C CA . HIS A 1 73 ? 25.547 -11.844 -13.203 1 94 73 HIS A CA 1
ATOM 574 C C . HIS A 1 73 ? 25.062 -10.625 -12.43 1 94 73 HIS A C 1
ATOM 576 O O . HIS A 1 73 ? 25.438 -10.43 -11.266 1 94 73 HIS A O 1
ATOM 582 N N . TYR A 1 74 ? 24.219 -9.812 -13.031 1 93.88 74 TYR A N 1
ATOM 583 C CA . TYR A 1 74 ? 23.547 -8.727 -12.344 1 93.88 74 TYR A CA 1
ATOM 584 C C . TYR A 1 74 ? 22.578 -9.258 -11.289 1 93.88 74 TYR A C 1
ATOM 586 O O . TYR A 1 74 ? 22 -10.328 -11.461 1 93.88 74 TYR A O 1
ATOM 594 N N . GLU A 1 75 ? 22.469 -8.43 -10.211 1 96.69 75 GLU A N 1
ATOM 595 C CA . GLU A 1 75 ? 21.422 -8.742 -9.25 1 96.69 75 GLU A CA 1
ATOM 596 C C . GLU A 1 75 ? 20.031 -8.586 -9.875 1 96.69 75 GLU A C 1
ATOM 598 O O . GLU A 1 75 ? 19.797 -7.66 -10.656 1 96.69 75 GLU A O 1
ATOM 603 N N . CYS A 1 76 ? 19.156 -9.516 -9.484 1 96.44 76 CYS A N 1
ATOM 604 C CA . CYS A 1 76 ? 17.797 -9.469 -10 1 96.44 76 CYS A CA 1
ATOM 605 C C . CYS A 1 76 ? 16.797 -9.398 -8.859 1 96.44 76 CYS A C 1
ATOM 607 O O . CYS A 1 76 ? 17.094 -9.805 -7.734 1 96.44 76 CYS A O 1
ATOM 609 N N . ILE A 1 77 ? 15.68 -8.773 -9.148 1 96.94 77 ILE A N 1
ATOM 610 C CA . ILE A 1 77 ? 14.508 -8.82 -8.281 1 96.94 77 ILE A CA 1
ATOM 611 C C . ILE A 1 77 ? 13.516 -9.859 -8.805 1 96.94 77 ILE A C 1
ATOM 613 O O . ILE A 1 77 ? 13.219 -9.898 -10 1 96.94 77 ILE A O 1
ATOM 617 N N . VAL A 1 78 ? 13.07 -10.75 -7.918 1 96.81 78 VAL A N 1
ATOM 618 C CA . VAL A 1 78 ? 12.102 -11.773 -8.289 1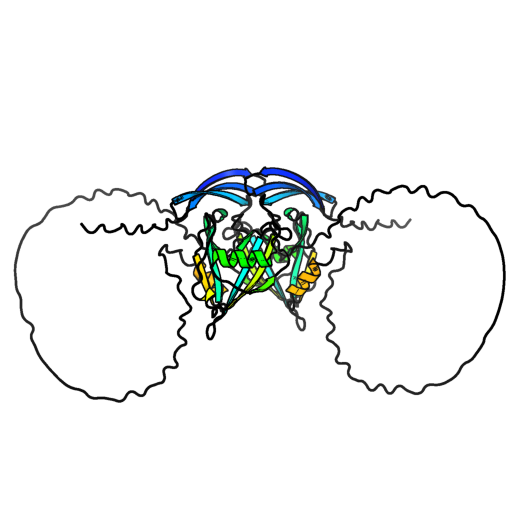 96.81 78 VAL A CA 1
ATOM 619 C C . VAL A 1 78 ? 10.688 -11.289 -7.969 1 96.81 78 VAL A C 1
ATOM 621 O O . VAL A 1 78 ? 10.383 -10.961 -6.82 1 96.81 78 VAL A O 1
ATOM 624 N N . LEU A 1 79 ? 9.844 -11.242 -8.984 1 95.81 79 LEU A N 1
ATOM 625 C CA . LEU A 1 79 ? 8.445 -10.828 -8.867 1 95.81 79 LEU A CA 1
ATOM 626 C C . LEU A 1 79 ? 7.508 -11.961 -9.273 1 95.81 79 LEU A C 1
ATOM 628 O O . LEU A 1 79 ? 7.953 -12.992 -9.781 1 95.81 79 LEU A O 1
ATOM 632 N N . VAL A 1 80 ? 6.234 -11.695 -8.945 1 95 80 VAL A N 1
ATOM 633 C CA . VAL A 1 80 ? 5.207 -12.633 -9.383 1 95 80 VAL A CA 1
ATOM 634 C C . VAL A 1 80 ? 4.109 -11.883 -10.133 1 95 80 VAL A C 1
ATOM 636 O O . VAL A 1 80 ? 3.799 -10.734 -9.805 1 95 80 VAL A O 1
ATOM 639 N N . LYS A 1 81 ? 3.562 -12.516 -11.078 1 92.25 81 LYS A N 1
ATOM 640 C CA . LYS A 1 81 ? 2.395 -12.039 -11.82 1 92.25 81 LYS A CA 1
ATOM 641 C C . LYS A 1 81 ? 1.18 -12.93 -11.555 1 92.25 81 LYS A C 1
ATOM 643 O O . LYS A 1 81 ? 1.251 -14.148 -11.711 1 92.25 81 LYS A O 1
ATOM 648 N N . GLN A 1 82 ? 0.152 -12.398 -11.148 1 93.25 82 GLN A N 1
ATOM 649 C CA . GLN A 1 82 ? -1.05 -13.172 -10.859 1 93.25 82 GLN A CA 1
ATOM 650 C C . GLN A 1 82 ? -2.309 -12.328 -11.055 1 93.25 82 GLN A C 1
ATOM 652 O O . GLN A 1 82 ? -2.254 -11.102 -11 1 93.25 82 GLN A O 1
ATOM 657 N N . PHE A 1 83 ? -3.365 -13.109 -11.312 1 93.38 83 PHE A N 1
ATOM 658 C CA . PHE A 1 83 ? -4.668 -12.469 -11.461 1 93.38 83 PHE A CA 1
ATOM 659 C C . PHE A 1 83 ? -5.242 -12.094 -10.102 1 93.38 83 PHE A C 1
ATOM 661 O O . PHE A 1 83 ? -5.301 -12.93 -9.195 1 93.38 83 PHE A O 1
ATOM 668 N N . ARG A 1 84 ? -5.617 -10.844 -9.938 1 95.56 84 ARG A N 1
ATOM 669 C CA . ARG A 1 84 ? -6.273 -10.359 -8.727 1 95.56 84 ARG A CA 1
ATOM 670 C C . ARG A 1 84 ? -7.715 -9.953 -9.016 1 95.56 84 ARG A C 1
ATOM 672 O O . ARG A 1 84 ? -7.965 -8.93 -9.656 1 95.56 84 ARG A O 1
ATOM 679 N N . PRO A 1 85 ? -8.609 -10.656 -8.516 1 96.25 85 PRO A N 1
ATOM 680 C CA . PRO A 1 85 ? -10.023 -10.391 -8.82 1 96.25 85 PRO A CA 1
ATOM 681 C C . PRO A 1 85 ? -10.445 -8.969 -8.461 1 96.25 85 PRO A C 1
ATOM 683 O O . PRO A 1 85 ? -11.133 -8.305 -9.234 1 96.25 85 PRO A O 1
ATOM 686 N N . PRO A 1 86 ? -10.023 -8.398 -7.281 1 96.75 86 PRO A N 1
ATOM 687 C CA . PRO A 1 86 ? -10.438 -7.016 -7.012 1 96.75 86 PRO A CA 1
ATOM 688 C C . PRO A 1 86 ? -9.992 -6.047 -8.109 1 96.75 86 PRO A C 1
ATOM 690 O O . PRO A 1 86 ? -10.68 -5.059 -8.375 1 96.75 86 PRO A O 1
ATOM 693 N N . MET A 1 87 ? -8.875 -6.371 -8.727 1 94.38 87 MET A N 1
ATOM 694 C CA . MET A 1 87 ? -8.328 -5.496 -9.766 1 94.38 87 MET A CA 1
ATOM 695 C C . MET A 1 87 ? -8.898 -5.848 -11.133 1 94.38 87 MET A C 1
ATOM 697 O O . MET A 1 87 ? -8.703 -5.109 -12.102 1 94.38 87 MET A O 1
ATOM 701 N N . GLY A 1 88 ? -9.531 -6.988 -11.219 1 93.12 88 GLY A N 1
ATOM 702 C CA . GLY A 1 88 ? -10.086 -7.461 -12.477 1 93.12 88 GLY A CA 1
ATOM 703 C C . GLY A 1 88 ? -9.031 -7.742 -13.531 1 93.12 88 GLY A C 1
ATOM 704 O O . GLY A 1 88 ? -9.32 -7.715 -14.727 1 93.12 88 GLY A O 1
ATOM 705 N N . GLY A 1 89 ? -7.816 -7.992 -13.094 1 91.75 89 GLY A N 1
ATOM 706 C CA . GLY A 1 89 ? -6.719 -8.219 -14.023 1 91.75 89 GLY A CA 1
ATOM 707 C C . GLY A 1 89 ? -5.445 -8.68 -13.344 1 91.75 89 GLY A C 1
ATOM 708 O O . GLY A 1 89 ? -5.438 -8.945 -12.141 1 91.75 89 GLY A O 1
ATOM 709 N N . TYR A 1 90 ? -4.461 -8.836 -14.219 1 91.69 90 TYR A N 1
ATOM 710 C CA . TYR A 1 90 ? -3.18 -9.312 -13.719 1 91.69 90 TYR A CA 1
ATOM 711 C C . TYR A 1 90 ? -2.404 -8.188 -13.047 1 91.69 90 TYR A C 1
ATOM 713 O O . TYR A 1 90 ? -2.453 -7.039 -13.492 1 91.69 90 TYR A O 1
ATOM 721 N N . CYS A 1 91 ? -1.73 -8.555 -12.008 1 92.56 91 CYS A N 1
ATOM 722 C CA . CYS A 1 91 ? -0.866 -7.652 -11.258 1 92.56 91 CYS A CA 1
ATOM 723 C C . CYS A 1 91 ? 0.554 -8.195 -11.172 1 92.56 91 CYS A C 1
ATOM 725 O O . CYS A 1 91 ? 0.75 -9.406 -11.008 1 92.56 91 CYS A O 1
ATOM 727 N N . LEU A 1 92 ? 1.493 -7.301 -11.336 1 93.25 92 LEU A N 1
ATOM 728 C CA . LEU A 1 92 ? 2.885 -7.605 -11.016 1 93.25 92 LEU A CA 1
ATOM 729 C C . LEU A 1 92 ? 3.207 -7.223 -9.578 1 93.25 92 LEU A C 1
ATOM 731 O O . LEU A 1 92 ? 3.021 -6.066 -9.18 1 93.25 92 LEU A O 1
ATOM 735 N N . GLU A 1 93 ? 3.664 -8.219 -8.797 1 94.5 93 GLU A N 1
ATOM 736 C CA . GLU A 1 93 ? 3.775 -8.031 -7.355 1 94.5 93 GLU A CA 1
ATOM 737 C C . GLU A 1 93 ? 5.059 -8.656 -6.816 1 94.5 93 GLU A C 1
ATOM 739 O O . GLU A 1 93 ? 5.641 -9.539 -7.453 1 94.5 93 GLU A O 1
ATOM 744 N N . PHE A 1 94 ? 5.473 -8.125 -5.617 1 95.88 94 PHE A N 1
ATOM 745 C CA . PHE A 1 94 ? 6.375 -8.922 -4.797 1 95.88 94 PHE A CA 1
ATOM 746 C C . PHE A 1 94 ? 5.664 -10.156 -4.246 1 95.88 94 PHE A C 1
ATOM 748 O O . PHE A 1 94 ? 4.465 -10.102 -3.959 1 95.88 94 PHE A O 1
ATOM 755 N N . PRO A 1 95 ? 6.418 -11.297 -4.125 1 97.12 95 PRO A N 1
ATOM 756 C CA . PRO A 1 95 ? 5.805 -12.391 -3.371 1 97.12 95 PRO A CA 1
ATOM 757 C C . PRO A 1 95 ? 5.273 -11.938 -2.01 1 97.12 95 PRO A C 1
ATOM 759 O O . PRO A 1 95 ? 5.906 -11.125 -1.335 1 97.12 95 PRO A O 1
ATOM 762 N N . ALA A 1 96 ? 4.141 -12.445 -1.687 1 96.5 96 ALA A N 1
ATOM 763 C CA . ALA A 1 96 ? 3.471 -11.984 -0.47 1 96.5 96 ALA A CA 1
ATOM 764 C C . ALA A 1 96 ? 2.475 -13.031 0.031 1 96.5 96 ALA A C 1
ATOM 766 O O . ALA A 1 96 ? 2.078 -13.93 -0.716 1 96.5 96 ALA A O 1
ATOM 767 N N . GLY A 1 97 ? 2.07 -12.867 1.329 1 95 97 GLY A N 1
ATOM 768 C CA . GLY A 1 97 ? 1.057 -13.719 1.933 1 95 97 GLY A CA 1
ATOM 769 C C . GLY A 1 97 ? 0.764 -13.367 3.379 1 95 97 GLY A C 1
ATOM 770 O O . GLY A 1 97 ? 1.403 -12.477 3.947 1 95 97 GLY A O 1
ATOM 771 N N . LEU A 1 98 ? -0.193 -14.062 3.879 1 95.69 98 LEU A N 1
ATOM 772 C CA . LEU A 1 98 ? -0.588 -13.812 5.262 1 95.69 98 LEU A CA 1
ATOM 773 C C . LEU A 1 98 ? 0.348 -14.531 6.23 1 95.69 98 LEU A C 1
ATOM 775 O O . LEU A 1 98 ? 0.943 -15.555 5.883 1 95.69 98 LEU A O 1
ATOM 779 N N . ILE A 1 99 ? 0.513 -13.906 7.371 1 97.06 99 ILE A N 1
ATOM 780 C CA . ILE A 1 99 ? 1.268 -14.547 8.438 1 97.06 99 ILE A CA 1
ATOM 781 C C . ILE A 1 99 ? 0.375 -15.555 9.172 1 97.06 99 ILE A C 1
ATOM 783 O O . ILE A 1 99 ? -0.749 -15.227 9.555 1 97.06 99 ILE A O 1
ATOM 787 N N . ASP A 1 100 ? 0.844 -16.781 9.359 1 95.62 100 ASP A N 1
ATOM 788 C CA . ASP A 1 100 ? 0.09 -17.797 10.086 1 95.62 100 ASP A CA 1
ATOM 789 C C . ASP A 1 100 ? 0.203 -17.594 11.594 1 95.62 100 ASP A C 1
ATOM 791 O O . ASP A 1 100 ? 1.046 -16.828 12.055 1 95.62 100 ASP A O 1
ATOM 795 N N . GLU A 1 101 ? -0.654 -18.297 12.258 1 94.75 101 GLU A N 1
ATOM 796 C CA . GLU A 1 101 ? -0.628 -18.234 13.711 1 94.75 101 GLU A CA 1
ATOM 797 C C . GLU A 1 101 ? 0.721 -18.688 14.266 1 94.75 101 GLU A C 1
ATOM 799 O O . GLU A 1 101 ? 1.272 -19.688 13.812 1 94.75 101 GLU A O 1
ATOM 804 N N . ASN A 1 102 ? 1.365 -17.922 15.164 1 94.38 102 ASN A N 1
ATOM 805 C CA . ASN A 1 102 ? 2.621 -18.219 15.844 1 94.38 102 ASN A CA 1
ATOM 806 C C . ASN A 1 102 ? 3.799 -18.234 14.875 1 94.38 102 ASN A C 1
ATOM 808 O O . ASN A 1 102 ? 4.789 -18.922 15.102 1 94.38 102 ASN A O 1
ATOM 812 N N . GLU A 1 103 ? 3.623 -17.609 13.844 1 97.19 103 GLU A N 1
ATOM 813 C CA . GLU A 1 103 ? 4.691 -17.484 12.859 1 97.19 103 GLU A CA 1
ATOM 814 C C . GLU A 1 103 ? 5.316 -16.094 12.891 1 97.19 103 GLU A C 1
ATOM 816 O O . GLU A 1 103 ? 4.602 -15.094 12.969 1 97.19 103 GLU A O 1
ATOM 821 N N . SER A 1 104 ? 6.629 -16.047 12.922 1 97.75 104 SER A N 1
ATOM 822 C CA . SER A 1 104 ? 7.273 -14.742 12.805 1 97.75 104 SER A CA 1
ATOM 823 C C . SER A 1 104 ? 7.145 -14.188 11.391 1 97.75 104 SER A C 1
ATOM 825 O O . SER A 1 104 ? 6.98 -14.953 10.43 1 97.75 104 SER A O 1
ATOM 827 N N . PRO A 1 105 ? 7.227 -12.891 11.258 1 97.5 105 PRO A N 1
ATOM 828 C CA . PRO A 1 105 ? 7.184 -12.32 9.906 1 97.5 105 PRO A CA 1
ATOM 829 C C . PRO A 1 105 ? 8.312 -12.844 9.016 1 97.5 105 PRO A C 1
ATOM 831 O O . PRO A 1 105 ? 8.109 -13.047 7.82 1 97.5 105 PRO A O 1
ATOM 834 N N . GLU A 1 106 ? 9.453 -13.078 9.594 1 98.56 106 GLU A N 1
ATOM 835 C CA . GLU A 1 106 ? 10.594 -13.586 8.836 1 98.56 106 GLU A CA 1
ATOM 836 C C . GLU A 1 106 ? 10.32 -15 8.32 1 98.56 106 GLU A C 1
ATOM 838 O O . GLU A 1 106 ? 10.586 -15.305 7.156 1 98.56 106 GLU A O 1
ATOM 843 N N . ALA A 1 107 ? 9.773 -15.797 9.172 1 98.56 107 ALA A N 1
ATOM 844 C CA . ALA A 1 107 ? 9.438 -17.156 8.781 1 98.56 107 ALA A CA 1
ATOM 845 C C . ALA A 1 107 ? 8.352 -17.172 7.703 1 98.56 107 ALA A C 1
ATOM 847 O O . ALA A 1 107 ? 8.43 -17.938 6.742 1 98.56 107 ALA A O 1
ATOM 848 N N . ALA A 1 108 ? 7.371 -16.312 7.906 1 98.25 108 ALA A N 1
ATOM 849 C CA . ALA A 1 108 ? 6.305 -16.203 6.914 1 98.25 108 ALA A CA 1
ATOM 850 C C . ALA A 1 108 ? 6.859 -15.758 5.562 1 98.25 108 ALA A C 1
ATOM 852 O O . ALA A 1 108 ? 6.453 -16.281 4.52 1 98.25 108 ALA A O 1
ATOM 853 N N . ALA A 1 109 ? 7.836 -14.82 5.582 1 98.62 109 ALA A N 1
ATOM 854 C CA . ALA A 1 109 ? 8.43 -14.305 4.352 1 98.62 109 ALA A CA 1
ATOM 855 C C . ALA A 1 109 ? 9.156 -15.414 3.59 1 98.62 109 ALA A C 1
ATOM 857 O O . ALA A 1 109 ? 8.969 -15.57 2.381 1 98.62 109 ALA A O 1
ATOM 858 N N . LEU A 1 110 ? 9.875 -16.188 4.301 1 98.81 110 LEU A N 1
ATOM 859 C CA . LEU A 1 110 ? 10.625 -17.266 3.664 1 98.81 110 LEU A CA 1
ATOM 860 C C . LEU A 1 110 ? 9.688 -18.359 3.158 1 98.81 110 LEU A C 1
ATOM 862 O O . LEU A 1 110 ? 9.891 -18.906 2.07 1 98.81 110 LEU A O 1
ATOM 866 N N . ARG A 1 111 ? 8.68 -18.641 3.902 1 98.25 111 ARG A N 1
ATOM 867 C CA . ARG A 1 111 ? 7.691 -19.625 3.477 1 98.25 111 ARG A CA 1
ATOM 868 C C . ARG A 1 111 ? 6.973 -19.172 2.211 1 98.25 111 ARG A C 1
ATOM 870 O O . ARG A 1 111 ? 6.879 -19.922 1.239 1 98.25 111 ARG A O 1
ATOM 877 N N . GLU A 1 112 ? 6.457 -17.922 2.23 1 97.94 112 GLU A N 1
ATOM 878 C CA . GLU A 1 112 ? 5.73 -17.391 1.082 1 97.94 112 GLU A CA 1
ATOM 879 C C . GLU A 1 112 ? 6.633 -17.297 -0.147 1 97.94 112 GLU A C 1
ATOM 881 O O . GLU A 1 112 ? 6.188 -17.562 -1.268 1 97.94 112 GLU A O 1
ATOM 886 N N . LEU A 1 113 ? 7.895 -16.922 0.041 1 98.56 113 LEU A N 1
ATOM 887 C CA . LEU A 1 113 ? 8.844 -16.859 -1.066 1 98.56 113 LEU A CA 1
ATOM 888 C C . LEU A 1 113 ? 9.008 -18.234 -1.709 1 98.56 113 LEU A C 1
ATOM 890 O O . LEU A 1 113 ? 8.891 -18.375 -2.93 1 98.56 113 LEU A O 1
ATOM 894 N N . GLU A 1 114 ? 9.211 -19.172 -0.929 1 98.38 114 GLU A N 1
ATOM 895 C CA . GLU A 1 114 ? 9.422 -20.531 -1.447 1 98.38 114 GLU A CA 1
ATOM 896 C C . GLU A 1 114 ? 8.156 -21.062 -2.102 1 98.38 114 GLU A C 1
ATOM 898 O O . GLU A 1 114 ? 8.211 -21.672 -3.174 1 98.38 114 GLU A O 1
ATOM 903 N N . GLU A 1 115 ? 7.035 -20.875 -1.483 1 98.12 115 GLU A N 1
ATOM 904 C CA . GLU A 1 115 ? 5.777 -21.375 -2.033 1 98.12 115 GLU A CA 1
ATOM 905 C C . GLU A 1 115 ? 5.492 -20.75 -3.4 1 98.12 115 GLU A C 1
ATOM 907 O O . GLU A 1 115 ? 5.141 -21.469 -4.344 1 98.12 115 GLU A O 1
ATOM 912 N N . GLU A 1 116 ? 5.668 -19.469 -3.488 1 97.62 116 GLU A N 1
ATOM 913 C CA . GLU A 1 116 ? 5.223 -18.781 -4.691 1 97.62 116 GLU A CA 1
ATOM 914 C C . GLU A 1 116 ? 6.285 -18.828 -5.785 1 97.62 116 GLU A C 1
ATOM 916 O O . GLU A 1 116 ? 5.969 -18.734 -6.973 1 97.62 116 GLU A O 1
ATOM 921 N N . THR A 1 117 ? 7.602 -18.953 -5.449 1 98.06 117 THR A N 1
ATOM 922 C CA . THR A 1 117 ? 8.633 -18.781 -6.465 1 98.06 117 THR A CA 1
ATOM 923 C C . THR A 1 117 ? 9.562 -20 -6.496 1 98.06 117 THR A C 1
ATOM 925 O O . THR A 1 117 ? 10.289 -20.203 -7.473 1 98.06 117 THR A O 1
ATOM 928 N N . GLY A 1 118 ? 9.594 -20.797 -5.434 1 98.31 118 GLY A N 1
ATOM 929 C CA . GLY A 1 118 ? 10.5 -21.922 -5.312 1 98.31 118 GLY A CA 1
ATOM 930 C C . GLY A 1 118 ? 11.859 -21.547 -4.762 1 98.31 118 GLY A C 1
ATOM 931 O O . GLY A 1 118 ? 12.641 -22.406 -4.355 1 98.31 118 GLY A O 1
ATOM 932 N N . TYR A 1 119 ? 12.219 -20.266 -4.688 1 98.5 119 TYR A N 1
ATOM 933 C CA . TYR A 1 119 ? 13.523 -19.812 -4.219 1 98.5 119 TYR A CA 1
ATOM 934 C C . TYR A 1 119 ? 13.625 -19.906 -2.699 1 98.5 119 TYR A C 1
ATOM 936 O O . TYR A 1 119 ? 12.633 -19.688 -1.994 1 98.5 119 TYR A O 1
ATOM 944 N N . LYS A 1 120 ? 14.703 -20.219 -2.303 1 98.5 120 LYS A N 1
ATOM 945 C CA . LYS A 1 120 ? 15.07 -20.141 -0.893 1 98.5 120 LYS A CA 1
ATOM 946 C C . LYS A 1 120 ? 16.109 -19.047 -0.656 1 98.5 120 LYS A C 1
ATOM 948 O O . LYS A 1 120 ? 16.953 -18.781 -1.518 1 98.5 120 LYS A O 1
ATOM 953 N N . GLY A 1 121 ? 16.047 -18.391 0.45 1 98.5 121 GLY A N 1
ATOM 954 C CA . GLY A 1 121 ? 17 -17.328 0.755 1 98.5 121 GLY A CA 1
ATOM 955 C C . GLY A 1 121 ? 17.078 -17.016 2.236 1 98.5 121 GLY A C 1
ATOM 956 O O . GLY A 1 121 ? 16.625 -17.812 3.07 1 98.5 121 GLY A O 1
ATOM 957 N N . ASP A 1 122 ? 17.812 -15.891 2.494 1 98.69 122 ASP A N 1
ATOM 958 C CA . ASP A 1 122 ? 18.031 -15.438 3.865 1 98.69 122 ASP A CA 1
ATOM 959 C C . ASP A 1 122 ? 17.484 -14.023 4.066 1 98.69 122 ASP A C 1
ATOM 961 O O . ASP A 1 122 ? 17.688 -13.148 3.221 1 98.69 122 ASP A O 1
ATOM 965 N N . VAL A 1 123 ? 16.859 -13.891 5.215 1 98.69 123 VAL A N 1
ATOM 966 C CA . VAL A 1 123 ? 16.328 -12.57 5.535 1 98.69 123 VAL A CA 1
ATOM 967 C C . VAL A 1 123 ? 17.469 -11.586 5.766 1 98.69 123 VAL A C 1
ATOM 969 O O . VAL A 1 123 ? 18.359 -11.844 6.57 1 98.69 123 VAL A O 1
ATOM 972 N N . ALA A 1 124 ? 17.453 -10.484 5.039 1 97.62 124 ALA A N 1
ATOM 973 C CA . ALA A 1 124 ? 18.422 -9.414 5.219 1 97.62 124 ALA A CA 1
ATOM 974 C C . ALA A 1 124 ? 17.875 -8.32 6.137 1 97.62 124 ALA A C 1
ATOM 976 O O . ALA A 1 124 ? 18.609 -7.762 6.949 1 97.62 124 ALA A O 1
ATOM 977 N N . GLU A 1 125 ? 16.609 -8 5.969 1 94.38 125 GLU A N 1
ATOM 978 C CA . GLU A 1 125 ? 15.945 -6.945 6.727 1 94.38 125 GLU A CA 1
ATOM 979 C C . GLU A 1 125 ? 14.445 -7.215 6.855 1 94.38 125 GLU A C 1
ATOM 981 O O . GLU A 1 125 ? 13.828 -7.766 5.945 1 94.38 125 GLU A O 1
ATOM 986 N N . CYS A 1 126 ? 13.875 -6.809 7.988 1 93.88 126 CYS A N 1
ATOM 987 C CA 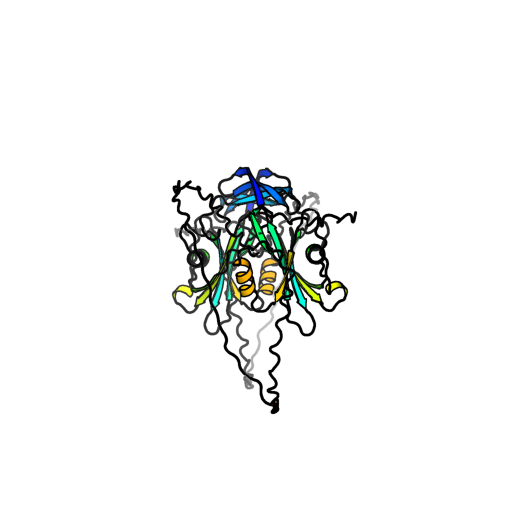. CYS A 1 126 ? 12.445 -6.875 8.242 1 93.88 126 CYS A CA 1
ATOM 988 C C . CYS A 1 126 ? 11.93 -5.555 8.805 1 93.88 126 CYS A C 1
ATOM 990 O O . CYS A 1 126 ? 12.391 -5.098 9.852 1 93.88 126 CYS A O 1
ATOM 992 N N . SER A 1 127 ? 11.016 -5.016 8.148 1 89.75 127 SER A N 1
ATOM 993 C CA . SER A 1 127 ? 10.5 -3.719 8.562 1 89.75 127 SER A CA 1
ATOM 994 C C . SER A 1 127 ? 9.531 -3.861 9.727 1 89.75 127 SER A C 1
ATOM 996 O O . SER A 1 127 ? 9.039 -4.957 10.008 1 89.75 127 SER A O 1
ATOM 998 N N . PRO A 1 128 ? 9.242 -2.711 10.461 1 87.81 128 PRO A N 1
ATOM 999 C CA . PRO A 1 128 ? 8.023 -2.713 11.273 1 87.81 128 PRO A CA 1
ATOM 1000 C C . PRO A 1 128 ? 6.762 -2.895 10.438 1 87.81 128 PRO A C 1
ATOM 1002 O O . PRO A 1 128 ? 6.824 -2.867 9.203 1 87.81 128 PRO A O 1
ATOM 1005 N N . ALA A 1 129 ? 5.621 -3.166 11.109 1 90.44 129 ALA A N 1
ATOM 1006 C CA . ALA A 1 129 ? 4.355 -3.264 10.391 1 90.44 129 ALA A CA 1
ATOM 1007 C C . ALA A 1 129 ? 4.004 -1.939 9.711 1 90.44 129 ALA A C 1
ATOM 1009 O O . ALA A 1 129 ? 4.117 -0.875 10.328 1 90.44 129 ALA A O 1
ATOM 1010 N N . VAL A 1 130 ? 3.666 -2.006 8.445 1 90.81 130 VAL A N 1
ATOM 1011 C CA . VAL A 1 130 ? 3.266 -0.832 7.676 1 90.81 130 VAL A CA 1
ATOM 1012 C C . VAL A 1 130 ? 1.801 -0.96 7.262 1 90.81 130 VAL A C 1
ATOM 1014 O O . VAL A 1 130 ? 1.346 -2.047 6.898 1 90.81 130 VAL A O 1
ATOM 1017 N N . GLY A 1 131 ? 1.075 0.161 7.41 1 91.88 131 GLY A N 1
ATOM 1018 C CA . GLY A 1 131 ? -0.286 0.186 6.898 1 91.88 131 GLY A CA 1
ATOM 1019 C C . GLY A 1 131 ? -0.353 0.288 5.387 1 91.88 131 GLY A C 1
ATOM 1020 O O . GLY A 1 131 ? 0.326 1.123 4.785 1 91.88 131 GLY A O 1
ATOM 1021 N N . MET A 1 132 ? -1.146 -0.526 4.75 1 91.25 132 MET A N 1
ATOM 1022 C CA . MET A 1 132 ? -1.173 -0.567 3.291 1 91.25 132 MET A CA 1
ATOM 1023 C C . MET A 1 132 ? -2.092 0.514 2.732 1 91.25 132 MET A C 1
ATOM 1025 O O . MET A 1 132 ? -1.784 1.13 1.711 1 91.25 132 MET A O 1
ATOM 1029 N N . ASP A 1 133 ? -3.229 0.703 3.271 1 93.44 133 ASP A N 1
ATOM 1030 C CA . ASP A 1 133 ? -4.227 1.708 2.924 1 93.44 133 ASP A CA 1
ATOM 1031 C C . ASP A 1 133 ? -4.992 2.174 4.16 1 93.44 133 ASP A C 1
ATOM 1033 O O . ASP A 1 133 ? -6.172 1.848 4.324 1 93.44 133 ASP A O 1
ATOM 1037 N N . PRO A 1 134 ? -4.32 2.99 4.926 1 94.31 134 PRO A N 1
ATOM 1038 C CA . PRO A 1 134 ? -4.879 3.309 6.242 1 94.31 134 PRO A CA 1
ATOM 1039 C C . PRO A 1 134 ? -6.152 4.152 6.152 1 94.31 134 PRO A C 1
ATOM 1041 O O . PRO A 1 134 ? -6.871 4.301 7.145 1 94.31 134 PRO A O 1
ATOM 1044 N N . GLY A 1 135 ? -6.441 4.73 5.082 1 94.19 135 GLY A N 1
ATOM 1045 C CA . GLY A 1 135 ? -7.695 5.441 4.895 1 94.19 135 GLY A CA 1
ATOM 1046 C C . GLY A 1 135 ? -8.875 4.516 4.676 1 94.19 135 GLY A C 1
ATOM 1047 O O . GLY A 1 135 ? -10.031 4.945 4.77 1 94.19 135 GLY A O 1
ATOM 1048 N N . LEU A 1 136 ? -8.57 3.275 4.457 1 96.25 136 LEU A N 1
ATOM 1049 C CA . LEU A 1 136 ? -9.625 2.334 4.09 1 96.25 136 LEU A CA 1
ATOM 1050 C C . LEU A 1 136 ? -9.672 1.168 5.074 1 96.25 136 LEU A C 1
ATOM 1052 O O . LEU A 1 136 ? -10.758 0.732 5.469 1 96.25 136 LEU A O 1
ATOM 1056 N N . SER A 1 137 ? -8.508 0.672 5.422 1 96.75 137 SER A N 1
ATOM 1057 C CA . SER A 1 137 ? -8.445 -0.592 6.148 1 96.75 137 SER A CA 1
ATOM 1058 C C . SER A 1 137 ? -7.387 -0.552 7.242 1 96.75 137 SER A C 1
ATOM 1060 O O . SER A 1 137 ? -6.523 0.329 7.246 1 96.75 137 SER A O 1
ATOM 1062 N N . ASN A 1 138 ? -7.457 -1.524 8.188 1 95.44 138 ASN A N 1
ATOM 1063 C CA . ASN A 1 138 ? -6.41 -1.687 9.195 1 95.44 138 ASN A CA 1
ATOM 1064 C C . ASN A 1 138 ? -5.391 -2.744 8.773 1 95.44 138 ASN A C 1
ATOM 1066 O O . ASN A 1 138 ? -4.633 -3.244 9.609 1 95.44 138 ASN A O 1
ATOM 1070 N N . CYS A 1 139 ? -5.402 -3.16 7.512 1 94.69 139 CYS A N 1
ATOM 1071 C CA . CYS A 1 139 ? -4.484 -4.188 7.031 1 94.69 139 CYS A CA 1
ATOM 1072 C C . CYS A 1 139 ? -3.041 -3.703 7.082 1 94.69 139 CYS A C 1
ATOM 1074 O O . CYS A 1 139 ? -2.73 -2.617 6.594 1 94.69 139 CYS A O 1
ATOM 1076 N N . THR A 1 140 ? -2.182 -4.523 7.672 1 94 140 THR A N 1
ATOM 1077 C CA . THR A 1 140 ? -0.765 -4.207 7.809 1 94 140 THR A CA 1
ATOM 1078 C C . THR A 1 140 ? 0.099 -5.32 7.227 1 94 140 THR A C 1
ATOM 1080 O O . THR A 1 140 ? -0.356 -6.457 7.09 1 94 140 THR A O 1
ATOM 1083 N N . THR A 1 141 ? 1.287 -4.918 6.801 1 95.19 141 THR A N 1
ATOM 1084 C CA . THR A 1 141 ? 2.246 -5.871 6.254 1 95.19 141 THR A CA 1
ATOM 1085 C C . THR A 1 141 ? 3.664 -5.531 6.703 1 95.19 141 THR A C 1
ATOM 1087 O O . THR A 1 141 ? 3.988 -4.363 6.918 1 95.19 141 THR A O 1
ATOM 1090 N N . HIS A 1 142 ? 4.473 -6.547 6.941 1 94.5 142 HIS A N 1
ATOM 1091 C CA . HIS A 1 142 ? 5.914 -6.34 7.016 1 94.5 142 HIS A CA 1
ATOM 1092 C C . HIS A 1 142 ? 6.555 -6.41 5.637 1 94.5 142 HIS A C 1
ATOM 1094 O O . HIS A 1 142 ? 6.18 -7.25 4.812 1 94.5 142 HIS A O 1
ATOM 1100 N N . ILE A 1 143 ? 7.449 -5.574 5.379 1 94.75 143 ILE A N 1
ATOM 1101 C CA . ILE A 1 143 ? 8.312 -5.668 4.211 1 94.75 143 ILE A CA 1
ATOM 1102 C C . ILE A 1 143 ? 9.617 -6.375 4.586 1 94.75 143 ILE A C 1
ATOM 1104 O O . ILE A 1 143 ? 10.344 -5.918 5.469 1 94.75 143 ILE A O 1
ATOM 1108 N N . VAL A 1 144 ? 9.906 -7.43 3.912 1 97.12 144 VAL A N 1
ATOM 1109 C CA . VAL A 1 144 ? 11.07 -8.242 4.258 1 97.12 144 VAL A CA 1
ATOM 1110 C C . VAL A 1 144 ? 11.992 -8.367 3.049 1 97.12 144 VAL A C 1
ATOM 1112 O O . VAL A 1 144 ? 11.586 -8.852 1.993 1 97.12 144 VAL A O 1
ATOM 1115 N N . THR A 1 145 ? 13.188 -7.91 3.219 1 97.88 145 THR A N 1
ATOM 1116 C CA . THR A 1 145 ? 14.195 -8.109 2.18 1 97.88 145 THR A CA 1
ATOM 1117 C C . THR A 1 145 ? 14.906 -9.453 2.367 1 97.88 145 THR A C 1
ATOM 1119 O O . THR A 1 145 ? 15.375 -9.766 3.463 1 97.88 145 THR A O 1
ATOM 1122 N N . VAL A 1 146 ? 14.914 -10.219 1.293 1 98.69 146 VAL A N 1
ATOM 1123 C CA . VAL A 1 146 ? 15.516 -11.547 1.321 1 98.69 146 VAL A CA 1
ATOM 1124 C C . VAL A 1 146 ? 16.609 -11.641 0.261 1 98.69 146 VAL A C 1
ATOM 1126 O O . VAL A 1 146 ? 16.406 -11.25 -0.891 1 98.69 146 VAL A O 1
ATOM 1129 N N . THR A 1 147 ? 17.766 -12.109 0.658 1 98.69 147 THR A N 1
ATOM 1130 C CA . THR A 1 147 ? 18.828 -12.375 -0.292 1 98.69 147 THR A CA 1
ATOM 1131 C C . THR A 1 147 ? 18.828 -13.844 -0.72 1 98.69 147 THR A C 1
ATOM 1133 O O . THR A 1 147 ? 18.75 -14.742 0.121 1 98.69 147 THR A O 1
ATOM 1136 N N . ILE A 1 148 ? 18.859 -14.039 -1.981 1 98.69 148 ILE A N 1
ATOM 1137 C CA . ILE A 1 148 ? 18.875 -15.375 -2.566 1 98.69 148 ILE A CA 1
ATOM 1138 C C . ILE A 1 148 ? 20.234 -15.648 -3.203 1 98.69 148 ILE A C 1
ATOM 1140 O O . ILE A 1 148 ? 20.672 -14.898 -4.082 1 98.69 148 ILE A O 1
ATOM 1144 N N . ASN A 1 149 ? 20.875 -16.688 -2.781 1 98.56 149 ASN A N 1
ATOM 1145 C CA . ASN A 1 149 ? 22.078 -17.172 -3.479 1 98.56 149 ASN A CA 1
ATOM 1146 C C . ASN A 1 149 ? 21.703 -18.031 -4.68 1 98.56 149 ASN A C 1
ATOM 1148 O O . ASN A 1 149 ? 21.406 -19.219 -4.527 1 98.56 149 ASN A O 1
ATOM 1152 N N . GLY A 1 150 ? 21.828 -17.453 -5.785 1 97.81 150 GLY A N 1
ATOM 1153 C CA . GLY A 1 150 ? 21.406 -18.125 -7.008 1 97.81 150 GLY A CA 1
ATOM 1154 C C . GLY A 1 150 ? 22.344 -19.234 -7.43 1 97.81 150 GLY A C 1
ATOM 1155 O O . GLY A 1 150 ? 22.016 -20.047 -8.289 1 97.81 150 GLY A O 1
ATOM 1156 N N . ASP A 1 151 ? 23.516 -19.297 -6.809 1 97.62 151 ASP A N 1
ATOM 1157 C CA . ASP A 1 151 ? 24.484 -20.344 -7.145 1 97.62 151 ASP A CA 1
ATOM 1158 C C . ASP A 1 151 ? 24.219 -21.625 -6.336 1 97.62 151 ASP A C 1
ATOM 1160 O O . ASP A 1 151 ? 24.75 -22.688 -6.656 1 97.62 151 ASP A O 1
ATOM 1164 N N . ASP A 1 152 ? 23.438 -21.484 -5.336 1 97.06 152 ASP A N 1
ATOM 1165 C CA . ASP A 1 152 ? 23.078 -22.656 -4.539 1 97.06 152 ASP A CA 1
ATOM 1166 C C . ASP A 1 152 ? 22.266 -23.656 -5.359 1 97.06 152 ASP A C 1
ATOM 1168 O O . ASP A 1 152 ? 21.375 -23.266 -6.113 1 97.06 152 ASP A O 1
ATOM 1172 N N . ALA A 1 153 ? 22.469 -24.922 -5.195 1 96.56 153 ALA A N 1
ATOM 1173 C CA . ALA A 1 153 ? 21.828 -26 -5.965 1 96.56 153 ALA A CA 1
ATOM 1174 C C . ALA A 1 153 ? 20.312 -25.922 -5.863 1 96.56 153 ALA A C 1
ATOM 1176 O O . ALA A 1 153 ? 19.609 -26.156 -6.848 1 96.56 153 ALA A O 1
ATOM 1177 N N . GLU A 1 154 ? 19.844 -25.531 -4.727 1 96 154 GLU A N 1
ATOM 1178 C CA . GLU A 1 154 ? 18.406 -25.484 -4.5 1 96 154 GLU A CA 1
ATOM 1179 C C . GLU A 1 154 ? 17.766 -24.312 -5.23 1 96 154 GLU A C 1
ATOM 1181 O O . GLU A 1 154 ? 16.547 -24.266 -5.391 1 96 154 GLU A O 1
ATOM 1186 N N . ASN A 1 155 ? 18.531 -23.328 -5.688 1 97.81 155 ASN A N 1
ATOM 1187 C CA . ASN A 1 155 ? 18.016 -22.125 -6.316 1 97.81 155 ASN A CA 1
ATOM 1188 C C . ASN A 1 155 ? 18.312 -22.094 -7.812 1 97.81 155 ASN A C 1
ATOM 1190 O O . ASN A 1 155 ? 18.031 -21.109 -8.492 1 97.81 155 ASN A O 1
ATOM 1194 N N . VAL A 1 156 ? 18.906 -23.156 -8.32 1 94.62 156 VAL A N 1
ATOM 1195 C CA . VAL A 1 156 ? 19.234 -23.219 -9.734 1 94.62 156 VAL A CA 1
ATOM 1196 C C . VAL A 1 156 ? 17.969 -23.484 -10.555 1 94.62 156 VAL A C 1
ATOM 1198 O O . VAL A 1 156 ? 17.781 -22.891 -11.617 1 94.62 156 VAL A O 1
ATOM 1201 N N . ARG A 1 157 ? 17.094 -24.344 -10.086 1 93.94 157 ARG A N 1
ATOM 1202 C CA . ARG A 1 157 ? 15.812 -24.625 -10.719 1 93.94 157 ARG A CA 1
ATOM 1203 C C . ARG A 1 157 ? 14.672 -24.562 -9.711 1 93.94 157 ARG A C 1
ATOM 1205 O O . ARG A 1 157 ? 14.086 -25.594 -9.359 1 93.94 157 ARG A O 1
ATOM 1212 N N . PRO A 1 158 ? 14.391 -23.375 -9.328 1 95.44 158 PRO A N 1
ATOM 1213 C CA . PRO A 1 158 ? 13.328 -23.25 -8.328 1 95.44 158 PRO A CA 1
ATOM 1214 C C . PRO A 1 158 ? 11.961 -23.672 -8.867 1 95.44 158 PRO A C 1
ATOM 1216 O O . PRO A 1 158 ? 11.648 -23.422 -10.031 1 95.44 158 PRO A O 1
ATOM 1219 N N . LYS A 1 159 ? 11.219 -24.359 -8.031 1 94.62 159 LYS A N 1
ATOM 1220 C CA . LYS A 1 159 ? 9.883 -24.828 -8.391 1 94.62 159 LYS A CA 1
ATOM 1221 C C . LYS A 1 159 ? 8.836 -24.297 -7.41 1 94.62 159 LYS A C 1
ATOM 1223 O O . LYS A 1 159 ? 8.797 -24.719 -6.254 1 94.62 159 LYS A O 1
ATOM 1228 N N . PRO A 1 160 ? 7.984 -23.438 -7.867 1 95.31 160 PRO A N 1
ATOM 1229 C CA . PRO A 1 160 ? 6.914 -22.953 -6.996 1 95.31 160 PRO A CA 1
ATOM 1230 C C . PRO A 1 160 ? 5.977 -24.062 -6.527 1 95.31 160 PRO A C 1
ATOM 1232 O O . PRO A 1 160 ? 5.816 -25.078 -7.215 1 95.31 160 PRO A O 1
ATOM 1235 N N . LYS A 1 161 ? 5.434 -23.906 -5.367 1 93.5 161 LYS A N 1
ATOM 1236 C CA . LYS A 1 161 ? 4.41 -24.766 -4.785 1 93.5 161 LYS A CA 1
ATOM 1237 C C . LYS A 1 161 ? 3.242 -23.953 -4.242 1 93.5 161 LYS A C 1
ATOM 1239 O O . LYS A 1 161 ? 2.965 -23.984 -3.041 1 93.5 161 LYS A O 1
ATOM 1244 N N . PRO A 1 162 ? 2.588 -23.312 -5.172 1 88.88 162 PRO A N 1
ATOM 1245 C CA . PRO A 1 162 ? 1.494 -22.453 -4.699 1 88.88 162 PRO A CA 1
ATOM 1246 C C . PRO A 1 162 ? 0.353 -23.266 -4.074 1 88.88 162 PRO A C 1
ATOM 1248 O O . PRO A 1 162 ? 0.187 -24.438 -4.375 1 88.88 162 PRO A O 1
ATOM 1251 N N . GLY A 1 163 ? -0.328 -22.641 -3.158 1 85.75 163 GLY A N 1
ATOM 1252 C CA . GLY A 1 163 ? -1.507 -23.266 -2.578 1 85.75 163 GLY A CA 1
ATOM 1253 C C . GLY A 1 163 ? -2.652 -23.406 -3.562 1 85.75 163 GLY A C 1
ATOM 1254 O O . GLY A 1 163 ? -2.549 -22.969 -4.711 1 85.75 163 GLY A O 1
ATOM 1255 N N . ASP A 1 164 ? -3.688 -24.031 -3.055 1 86.12 164 ASP A N 1
ATOM 1256 C CA . ASP A 1 164 ? -4.887 -24.203 -3.869 1 86.12 164 ASP A CA 1
ATOM 1257 C C . ASP A 1 164 ? -5.441 -22.844 -4.32 1 86.12 164 ASP A C 1
ATOM 1259 O O . ASP A 1 164 ? -5.551 -21.922 -3.52 1 86.12 164 ASP A O 1
ATOM 1263 N N . GLY A 1 165 ? -5.648 -22.75 -5.625 1 86.5 165 GLY A N 1
ATOM 1264 C CA . GLY A 1 165 ? -6.266 -21.562 -6.168 1 86.5 165 GLY A CA 1
ATOM 1265 C C . GLY A 1 165 ? -5.266 -20.453 -6.473 1 86.5 165 GLY A C 1
ATOM 1266 O O . GLY A 1 165 ? -5.641 -19.375 -6.938 1 86.5 165 GLY A O 1
ATOM 1267 N N . GLU A 1 166 ? -4.059 -20.719 -6.184 1 90.06 166 GLU A N 1
ATOM 1268 C CA . GLU A 1 166 ? -3.027 -19.719 -6.477 1 90.06 166 GLU A CA 1
ATOM 1269 C C . GLU A 1 166 ? -2.34 -20.016 -7.805 1 90.06 166 GLU A C 1
ATOM 1271 O O . GLU A 1 166 ? -1.764 -21.094 -7.984 1 90.06 166 GLU A O 1
ATOM 1276 N N . PHE A 1 167 ? -2.396 -19.172 -8.727 1 91.88 167 PHE A N 1
ATOM 1277 C CA . PHE A 1 167 ? -1.747 -19.25 -10.023 1 91.88 167 PHE A CA 1
ATOM 1278 C C . PHE A 1 167 ? -0.791 -18.078 -10.227 1 91.88 167 PHE A C 1
ATOM 1280 O O . PHE A 1 167 ? -1.225 -16.938 -10.43 1 91.88 167 PHE A O 1
ATOM 1287 N N . VAL A 1 168 ? 0.47 -18.438 -10.188 1 93.19 168 VAL A N 1
ATOM 1288 C CA . VAL A 1 168 ? 1.48 -17.391 -10.156 1 93.19 168 VAL A CA 1
ATOM 1289 C C . VAL A 1 168 ? 2.523 -17.641 -11.25 1 93.19 168 VAL A C 1
ATOM 1291 O O . VAL A 1 168 ? 2.963 -18.781 -11.438 1 93.19 168 VAL A O 1
ATOM 1294 N N . GLU A 1 169 ? 2.791 -16.656 -12.031 1 93.31 169 GLU A N 1
ATOM 1295 C CA . GLU A 1 169 ? 3.947 -16.641 -12.922 1 93.31 169 GLU A CA 1
ATOM 1296 C C . GLU A 1 169 ? 5.121 -15.891 -12.297 1 93.31 169 GLU A C 1
ATOM 1298 O O . GLU A 1 169 ? 4.98 -14.734 -11.883 1 93.31 169 GLU A O 1
ATOM 1303 N N . VAL A 1 170 ? 6.27 -16.531 -12.234 1 96.44 170 VAL A N 1
ATOM 1304 C CA . VAL A 1 170 ? 7.449 -15.922 -11.625 1 96.44 170 VAL A CA 1
ATOM 1305 C C . VAL A 1 170 ? 8.227 -15.141 -12.68 1 96.44 170 VAL A C 1
ATOM 1307 O O . VAL A 1 170 ? 8.484 -15.641 -13.773 1 96.44 170 VAL A O 1
ATOM 1310 N N . ILE A 1 171 ? 8.633 -13.906 -12.32 1 94.06 171 ILE A N 1
ATOM 1311 C CA . ILE A 1 171 ? 9.375 -13.016 -13.203 1 94.06 171 ILE A CA 1
ATOM 1312 C C . ILE A 1 171 ? 10.609 -12.484 -12.484 1 94.06 171 ILE A C 1
ATOM 1314 O O . ILE A 1 171 ? 10.523 -11.992 -11.359 1 94.06 171 ILE A O 1
ATOM 1318 N N . SER A 1 172 ? 11.742 -12.625 -13.102 1 94.38 172 SER A N 1
ATOM 1319 C CA . SER A 1 172 ? 12.977 -12.047 -12.578 1 94.38 172 SER A CA 1
ATOM 1320 C C . SER A 1 172 ? 13.43 -10.859 -13.422 1 94.38 172 SER A C 1
ATOM 1322 O O . SER A 1 172 ? 13.57 -10.977 -14.641 1 94.38 172 SER A O 1
ATOM 1324 N N . LEU A 1 173 ? 13.695 -9.734 -12.773 1 94.25 173 LEU A N 1
ATOM 1325 C CA . LEU A 1 173 ? 14.125 -8.523 -13.461 1 94.25 173 LEU A CA 1
ATOM 1326 C C . LEU A 1 173 ? 15.43 -8 -12.875 1 94.25 173 LEU A C 1
ATOM 1328 O O . LEU A 1 173 ? 15.609 -7.988 -11.656 1 94.25 173 LEU A O 1
ATOM 1332 N N . PRO A 1 174 ? 16.297 -7.555 -13.789 1 94.12 174 PRO A N 1
ATOM 1333 C CA . PRO A 1 174 ? 17.484 -6.887 -13.25 1 94.12 174 PRO A CA 1
ATOM 1334 C C . PRO A 1 174 ? 17.141 -5.699 -12.352 1 94.12 174 PRO A C 1
ATOM 1336 O O . PRO A 1 174 ? 16.203 -4.961 -12.641 1 94.12 174 PRO A O 1
ATOM 1339 N N . LYS A 1 175 ? 17.938 -5.578 -11.383 1 92.31 175 LYS A N 1
ATOM 1340 C CA . LYS A 1 175 ? 17.719 -4.504 -10.414 1 92.31 175 LYS A CA 1
ATOM 1341 C C . LYS A 1 175 ? 17.938 -3.137 -11.055 1 92.31 175 LYS A C 1
ATOM 1343 O O . LYS A 1 175 ? 17.297 -2.152 -10.68 1 92.31 175 LYS A O 1
ATOM 1348 N N . ASN A 1 176 ? 18.781 -3.131 -11.992 1 88.31 176 ASN A N 1
ATOM 1349 C CA . ASN A 1 176 ? 19.047 -1.873 -12.688 1 88.31 176 ASN A CA 1
ATOM 1350 C C . ASN A 1 176 ? 17.875 -1.47 -13.57 1 88.31 176 ASN A C 1
ATOM 1352 O O . ASN A 1 176 ? 17.25 -2.32 -14.211 1 88.31 176 ASN A O 1
ATOM 1356 N N . ASP A 1 177 ? 17.438 -0.281 -13.562 1 83.31 177 ASP A N 1
ATOM 1357 C CA . ASP A 1 177 ? 16.359 0.288 -14.367 1 83.31 177 ASP A CA 1
ATOM 1358 C C . ASP A 1 177 ? 15.031 -0.416 -14.086 1 83.31 177 ASP A C 1
ATOM 1360 O O . ASP A 1 177 ? 14.227 -0.627 -15 1 83.31 177 ASP A O 1
ATOM 1364 N N . LEU A 1 178 ? 14.938 -0.795 -12.883 1 84.19 178 LEU A N 1
ATOM 1365 C CA . LEU A 1 178 ? 13.781 -1.587 -12.484 1 84.19 178 LEU A CA 1
ATOM 1366 C C . LEU A 1 178 ? 12.484 -0.858 -12.82 1 84.19 178 LEU A C 1
ATOM 1368 O O . LEU A 1 178 ? 11.555 -1.453 -13.367 1 84.19 178 LEU A O 1
ATOM 1372 N N . LEU A 1 179 ? 12.391 0.377 -12.492 1 79.44 179 LEU A N 1
ATOM 1373 C CA . LEU A 1 179 ? 11.172 1.137 -12.727 1 79.44 179 LEU A CA 1
ATOM 1374 C C . LEU A 1 179 ? 10.836 1.186 -14.211 1 79.44 179 LEU A C 1
ATOM 1376 O O . LEU A 1 179 ? 9.672 1.069 -14.594 1 79.44 179 LEU A O 1
ATOM 1380 N N . LYS A 1 180 ? 11.812 1.401 -14.961 1 82.19 180 LYS A N 1
ATOM 1381 C CA . LYS A 1 180 ? 11.617 1.431 -16.406 1 82.19 180 LYS A CA 1
ATOM 1382 C C . LYS A 1 180 ? 11.156 0.072 -16.922 1 82.19 180 LYS A C 1
ATOM 1384 O O . LYS A 1 180 ? 10.258 -0.005 -17.766 1 82.19 180 LYS A O 1
ATOM 1389 N N . ARG A 1 181 ? 11.719 -0.906 -16.438 1 83.56 181 ARG A N 1
ATOM 1390 C CA . ARG A 1 181 ? 11.359 -2.256 -16.859 1 83.56 181 ARG A CA 1
ATOM 1391 C C . ARG A 1 181 ? 9.93 -2.59 -16.453 1 83.56 181 ARG A C 1
ATOM 1393 O O . ARG A 1 181 ? 9.188 -3.215 -17.219 1 83.56 181 ARG A O 1
ATOM 1400 N N . LEU A 1 182 ? 9.617 -2.141 -15.281 1 83.19 182 LEU A N 1
ATOM 1401 C CA . LEU A 1 182 ? 8.25 -2.361 -14.812 1 83.19 182 LEU A CA 1
ATOM 1402 C C . LEU A 1 182 ? 7.246 -1.608 -15.68 1 83.19 182 LEU A C 1
ATOM 1404 O O . LEU A 1 182 ? 6.188 -2.141 -16.016 1 83.19 182 LEU A O 1
ATOM 1408 N N . ASP A 1 183 ? 7.555 -0.445 -16.016 1 78.88 183 ASP A N 1
ATOM 1409 C CA . ASP A 1 183 ? 6.699 0.346 -16.891 1 78.88 183 ASP A CA 1
ATOM 1410 C C . ASP A 1 183 ? 6.523 -0.338 -18.25 1 78.88 183 ASP A C 1
ATOM 1412 O O . ASP A 1 183 ? 5.418 -0.374 -18.797 1 78.88 183 ASP A O 1
ATOM 1416 N N . ASP A 1 184 ? 7.562 -0.874 -18.734 1 81.31 184 ASP A N 1
ATOM 1417 C CA . ASP A 1 184 ? 7.523 -1.562 -20.016 1 81.31 184 ASP A CA 1
ATOM 1418 C C . ASP A 1 184 ? 6.629 -2.799 -19.953 1 81.31 184 ASP A C 1
ATOM 1420 O O . ASP A 1 184 ? 5.902 -3.096 -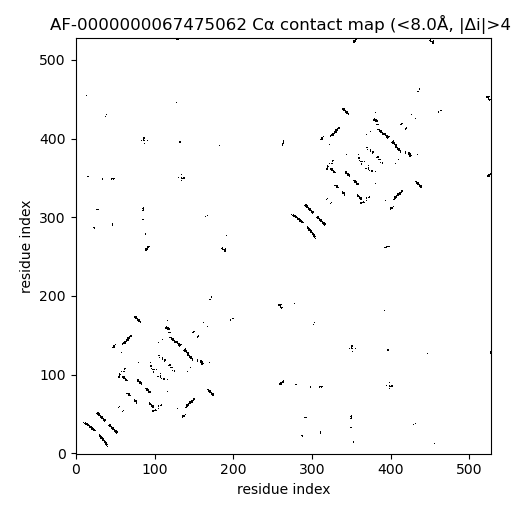20.906 1 81.31 184 ASP A O 1
ATOM 1424 N N . LEU A 1 185 ? 6.758 -3.441 -18.875 1 79.56 185 LEU A N 1
ATOM 1425 C CA . LEU A 1 185 ? 5.969 -4.656 -18.703 1 79.56 185 LEU A CA 1
ATOM 1426 C C . LEU A 1 185 ? 4.488 -4.328 -18.578 1 79.56 185 LEU A C 1
AT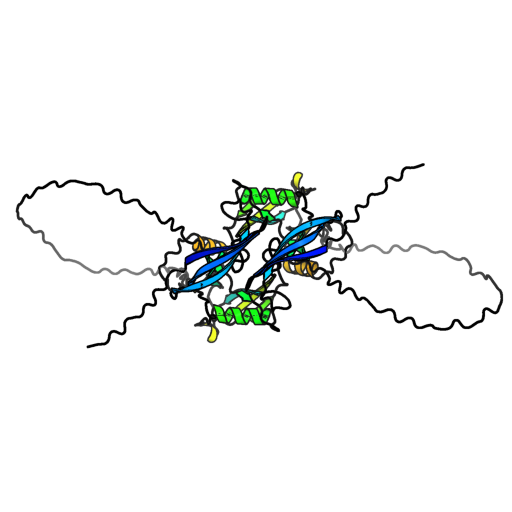OM 1428 O O . LEU A 1 185 ? 3.635 -5.074 -19.062 1 79.56 185 LEU A O 1
ATOM 1432 N N . CYS A 1 186 ? 4.203 -3.262 -17.906 1 75 186 CYS A N 1
ATOM 1433 C CA . CYS A 1 186 ? 2.807 -2.916 -17.656 1 75 186 CYS A CA 1
ATOM 1434 C C . CYS A 1 186 ? 2.176 -2.271 -18.875 1 75 186 CYS A C 1
ATOM 1436 O O . CYS A 1 186 ? 0.95 -2.258 -19.016 1 75 186 CYS A O 1
ATOM 1438 N N . SER A 1 187 ? 2.898 -1.598 -19.719 1 67.06 187 SER A N 1
ATOM 1439 C CA . SER A 1 187 ? 2.393 -0.959 -20.922 1 67.06 187 SER A CA 1
ATOM 1440 C C . SER A 1 187 ? 2.164 -1.979 -22.031 1 67.06 187 SER A C 1
ATOM 1442 O O . SER A 1 187 ? 1.497 -1.685 -23.031 1 67.06 187 SER A O 1
ATOM 1444 N N . ARG A 1 188 ? 2.82 -3.119 -21.891 1 57.34 188 ARG A N 1
ATOM 1445 C CA . ARG A 1 188 ? 2.652 -4.129 -22.938 1 57.34 188 ARG A CA 1
ATOM 1446 C C . ARG A 1 188 ? 1.307 -4.832 -22.797 1 57.34 188 ARG A C 1
ATOM 1448 O O . ARG A 1 188 ? 0.895 -5.195 -21.688 1 57.34 188 ARG A O 1
ATOM 1455 N N . PRO A 1 189 ? 0.48 -4.652 -23.891 1 49.41 189 PRO A N 1
ATOM 1456 C CA . PRO A 1 189 ? -0.744 -5.457 -23.844 1 49.41 189 PRO A CA 1
ATOM 1457 C C . PRO A 1 189 ? -0.475 -6.93 -23.531 1 49.41 189 PRO A C 1
ATOM 1459 O O . PRO A 1 189 ? 0.565 -7.465 -23.922 1 49.41 189 PRO A O 1
ATOM 1462 N N . VAL A 1 190 ? -0.896 -7.465 -22.344 1 44.47 190 VAL A N 1
ATOM 1463 C CA . VAL A 1 190 ? -0.748 -8.875 -22.016 1 44.47 190 VAL A CA 1
ATOM 1464 C C . VAL A 1 190 ? -1.022 -9.727 -23.25 1 44.47 190 VAL A C 1
ATOM 1466 O O . VAL A 1 190 ? -2.156 -9.781 -23.734 1 44.47 190 VAL A O 1
ATOM 1469 N N . ASN A 1 191 ? -0.241 -9.586 -24.328 1 36.03 191 ASN A N 1
ATOM 1470 C CA . ASN A 1 191 ? -0.407 -10.648 -25.312 1 36.03 191 ASN A CA 1
ATOM 1471 C C . ASN A 1 191 ? -0.375 -12.031 -24.656 1 36.03 191 ASN A C 1
ATOM 1473 O O . ASN A 1 191 ? 0.468 -12.297 -23.797 1 36.03 191 ASN A O 1
ATOM 1477 N N . THR A 1 192 ? -1.504 -12.695 -24.609 1 34.81 192 THR A N 1
ATOM 1478 C CA . THR A 1 192 ? -1.821 -14.031 -24.125 1 34.81 192 THR A CA 1
ATOM 1479 C C . THR A 1 192 ? -0.727 -15.023 -24.5 1 34.81 192 THR A C 1
ATOM 1481 O O . THR A 1 192 ? -0.916 -16.234 -24.406 1 34.81 192 THR A O 1
ATOM 1484 N N . GLN A 1 193 ? 0.244 -14.68 -25.375 1 30.62 193 GLN A N 1
ATOM 1485 C CA . GLN A 1 193 ? 1.039 -15.859 -25.719 1 30.62 193 GLN A CA 1
ATOM 1486 C C . GLN A 1 193 ? 1.9 -16.297 -24.531 1 30.62 193 GLN A C 1
ATOM 1488 O O . GLN A 1 193 ? 2.475 -15.453 -23.828 1 30.62 193 GLN A O 1
ATOM 1493 N N . PRO A 1 194 ? 1.773 -17.438 -24.031 1 30.53 194 PRO A N 1
ATOM 1494 C CA . PRO A 1 194 ? 2.57 -18.062 -22.984 1 30.53 194 PRO A CA 1
ATOM 1495 C C . PRO A 1 194 ? 4.07 -17.812 -23.141 1 30.53 194 PRO A C 1
ATOM 1497 O O . PRO A 1 194 ? 4.652 -18.188 -24.172 1 30.53 194 PRO A O 1
ATOM 1500 N N . GLN A 1 195 ? 4.59 -16.562 -23.047 1 31.47 195 GLN A N 1
ATOM 1501 C CA . GLN A 1 195 ? 6.035 -16.516 -23.25 1 31.47 195 GLN A CA 1
ATOM 1502 C C . GLN A 1 195 ? 6.773 -17.297 -22.172 1 31.47 195 GLN A C 1
ATOM 1504 O O . GLN A 1 195 ? 6.344 -17.328 -21.016 1 31.47 195 GLN A O 1
ATOM 1509 N N . ALA A 1 196 ? 7.641 -18.25 -22.406 1 31.75 196 ALA A N 1
ATOM 1510 C CA . ALA A 1 196 ? 8.609 -18.938 -21.578 1 31.75 196 ALA A CA 1
ATOM 1511 C C . ALA A 1 196 ? 9.305 -17.984 -20.625 1 31.75 196 ALA A C 1
ATOM 1513 O O . ALA A 1 196 ? 9.414 -16.781 -20.906 1 31.75 196 ALA A O 1
ATOM 1514 N N . PRO A 1 197 ? 9.492 -18.406 -19.375 1 33.5 197 PRO A N 1
ATOM 1515 C CA . PRO A 1 197 ? 10.289 -17.594 -18.453 1 33.5 197 PRO A CA 1
ATOM 1516 C C . PRO A 1 197 ? 11.477 -16.922 -19.141 1 33.5 197 PRO A C 1
ATOM 1518 O O . PRO A 1 197 ? 12.297 -17.594 -19.766 1 33.5 197 PRO A O 1
ATOM 1521 N N . ARG A 1 198 ? 11.258 -15.812 -19.859 1 34.53 198 ARG A N 1
ATOM 1522 C CA . ARG A 1 198 ? 12.383 -15.195 -20.531 1 34.53 198 ARG A CA 1
ATOM 1523 C C . ARG A 1 198 ? 13.492 -14.836 -19.547 1 34.53 198 ARG A C 1
ATOM 1525 O O . ARG A 1 198 ? 13.242 -14.148 -18.547 1 34.53 198 ARG A O 1
ATOM 1532 N N . ASP A 1 199 ? 14.336 -15.766 -19.281 1 32.69 199 ASP A N 1
ATOM 1533 C CA . ASP A 1 199 ? 15.602 -15.391 -18.672 1 32.69 199 ASP A CA 1
ATOM 1534 C C . ASP A 1 199 ? 16.203 -14.164 -19.359 1 32.69 199 ASP A C 1
ATOM 1536 O O . ASP A 1 199 ? 16.703 -14.258 -20.484 1 32.69 199 ASP A O 1
ATOM 1540 N N . VAL A 1 200 ? 15.594 -13.062 -19.141 1 38.25 200 VAL A N 1
ATOM 1541 C CA . VAL A 1 200 ? 16.156 -11.875 -19.766 1 38.25 200 VAL A CA 1
ATOM 1542 C C . VAL A 1 200 ? 17.625 -11.719 -19.344 1 38.25 200 VAL A C 1
ATOM 1544 O O . VAL A 1 200 ? 18.172 -10.617 -19.391 1 38.25 200 VAL A O 1
ATOM 1547 N N . SER A 1 201 ? 18.172 -12.766 -18.688 1 31.75 201 SER A N 1
ATOM 1548 C CA . SER A 1 201 ? 19.547 -12.625 -18.25 1 31.75 201 SER A CA 1
ATOM 1549 C C . SER A 1 201 ? 20.484 -12.445 -19.438 1 31.75 201 SER A C 1
ATOM 1551 O O . SER A 1 201 ? 21.703 -12.312 -19.266 1 31.75 201 SER A O 1
ATOM 1553 N N . ARG A 1 202 ? 20.047 -12.93 -20.672 1 31.03 202 ARG A N 1
ATOM 1554 C CA . ARG A 1 202 ? 21.172 -13.078 -21.578 1 31.03 202 ARG A CA 1
ATOM 1555 C C . ARG A 1 202 ? 21.641 -11.719 -22.094 1 31.03 202 ARG A C 1
ATOM 1557 O O . ARG A 1 202 ? 21.141 -11.227 -23.109 1 31.03 202 ARG A O 1
ATOM 1564 N N . HIS A 1 203 ? 21.594 -10.609 -21.344 1 30.03 203 HIS A N 1
ATOM 1565 C CA . HIS A 1 203 ? 22.328 -9.578 -22.062 1 30.03 203 HIS A CA 1
ATOM 1566 C C . HIS A 1 203 ? 23.781 -10 -22.281 1 30.03 203 HIS A C 1
ATOM 1568 O O . HIS A 1 203 ? 24.5 -10.258 -21.328 1 30.03 203 HIS A O 1
ATOM 1574 N N . GLU A 1 204 ? 24.016 -10.68 -23.344 1 31.31 204 GLU A N 1
ATOM 1575 C CA . GLU A 1 204 ? 25.375 -10.914 -23.844 1 31.31 204 GLU A CA 1
ATOM 1576 C C . GLU A 1 204 ? 26.234 -9.672 -23.672 1 31.31 204 GLU A C 1
ATOM 1578 O O . GLU A 1 204 ? 25.812 -8.562 -23.984 1 31.31 204 GLU A O 1
ATOM 1583 N N . LEU A 1 205 ? 26.984 -9.594 -22.656 1 29.66 205 LEU A N 1
ATOM 1584 C CA . LEU A 1 205 ? 28.047 -8.594 -22.609 1 29.66 205 LEU A CA 1
ATOM 1585 C C . LEU A 1 205 ? 28.656 -8.359 -23.984 1 29.66 205 LEU A C 1
ATOM 1587 O O . LEU A 1 205 ? 28.906 -9.312 -24.734 1 29.66 205 LEU A O 1
ATOM 1591 N N . PRO A 1 206 ? 28.406 -7.227 -24.594 1 28.12 206 PRO A N 1
ATOM 1592 C CA . PRO A 1 206 ? 29.031 -6.996 -25.891 1 28.12 206 PRO A CA 1
ATOM 1593 C C . PRO A 1 206 ? 30.469 -7.496 -25.953 1 28.12 206 PRO A C 1
ATOM 1595 O O . PRO A 1 206 ? 31.266 -7.215 -25.047 1 28.12 206 PRO A O 1
ATOM 1598 N N . THR A 1 207 ? 30.594 -8.797 -26.297 1 27.62 207 THR A N 1
ATOM 1599 C CA . THR A 1 207 ? 31.922 -9.297 -26.578 1 27.62 207 THR A CA 1
ATOM 1600 C C . THR A 1 207 ? 32.75 -8.258 -27.344 1 27.62 207 THR A C 1
ATOM 1602 O O . THR A 1 207 ? 32.219 -7.609 -28.266 1 27.62 207 THR A O 1
ATOM 1605 N N . THR A 1 208 ? 33.656 -7.605 -26.75 1 26.03 208 THR A N 1
ATOM 1606 C CA . THR A 1 208 ? 34.688 -6.77 -27.344 1 26.03 208 THR A CA 1
ATOM 1607 C C . THR A 1 208 ? 35.156 -7.359 -28.672 1 26.03 208 THR A C 1
ATOM 1609 O O . THR A 1 208 ? 35.594 -8.508 -28.734 1 26.03 208 THR A O 1
ATOM 1612 N N . SER A 1 209 ? 34.344 -7.055 -29.812 1 24 209 SER A N 1
ATOM 1613 C CA . SER A 1 209 ? 34.75 -7.398 -31.172 1 24 209 SER A CA 1
ATOM 1614 C C . SER A 1 209 ? 36.281 -7.238 -31.359 1 24 209 SER A C 1
ATOM 1616 O O . SER A 1 209 ? 36.812 -6.137 -31.219 1 24 209 SER A O 1
ATOM 1618 N N . THR A 1 210 ? 36.969 -8.156 -30.906 1 23.05 210 THR A N 1
ATOM 1619 C CA . THR A 1 210 ? 38.375 -8.148 -31.328 1 23.05 210 THR A CA 1
ATOM 1620 C C . THR A 1 210 ? 38.469 -8.109 -32.844 1 23.05 210 THR A C 1
ATOM 1622 O O . THR A 1 210 ? 37.812 -8.883 -33.531 1 23.05 210 THR A O 1
ATOM 1625 N N . SER A 1 211 ? 38.688 -6.934 -33.469 1 22.06 211 SER A N 1
ATOM 1626 C CA . SER A 1 211 ? 39.062 -6.625 -34.844 1 22.06 211 SER A CA 1
ATOM 1627 C C . SER A 1 211 ? 40 -7.664 -35.438 1 22.06 211 SER A C 1
ATOM 1629 O O . SER A 1 211 ? 41.188 -7.707 -35.031 1 22.06 211 SER A O 1
ATOM 1631 N N . GLN A 1 212 ? 39.438 -8.992 -35.469 1 18.95 212 GLN A N 1
ATOM 1632 C CA . GLN A 1 212 ? 40.375 -9.891 -36.125 1 18.95 212 GLN A CA 1
ATOM 1633 C C . GLN A 1 212 ? 40.594 -9.469 -37.594 1 18.95 212 GLN A C 1
ATOM 1635 O O . GLN A 1 212 ? 39.625 -9.195 -38.312 1 18.95 212 GLN A O 1
ATOM 1640 N N . HIS A 1 213 ? 41.625 -8.875 -38 1 20.23 213 HIS A N 1
ATOM 1641 C CA . HIS A 1 213 ? 42.25 -8.57 -39.281 1 20.23 213 HIS A CA 1
ATOM 1642 C C . HIS A 1 213 ? 42.312 -9.797 -40.188 1 20.23 213 HIS A C 1
ATOM 1644 O O . HIS A 1 213 ? 43.156 -10.68 -39.969 1 20.23 213 HIS A O 1
ATOM 1650 N N . SER A 1 214 ? 40.938 -10.359 -40.469 1 17.58 214 SER A N 1
ATOM 1651 C CA . SER A 1 214 ? 40.938 -11.492 -41.375 1 17.58 214 SER A CA 1
ATOM 1652 C C . SER A 1 214 ? 41.562 -11.125 -42.719 1 17.58 214 SER A C 1
ATOM 1654 O O . SER A 1 214 ? 41.25 -10.07 -43.281 1 17.58 214 SER A O 1
ATOM 1656 N N . SER A 1 215 ? 42.531 -11.797 -43.156 1 17.81 215 SER A N 1
ATOM 1657 C CA . SER A 1 215 ? 43.344 -11.883 -44.344 1 17.81 215 SER A CA 1
ATOM 1658 C C . SER A 1 215 ? 42.562 -12.359 -45.562 1 17.81 215 SER A C 1
ATOM 1660 O O . SER A 1 215 ? 41.594 -13.109 -45.406 1 17.81 215 SER A O 1
ATOM 1662 N N . SER A 1 216 ? 42.781 -11.953 -46.781 1 16.91 216 SER A N 1
ATOM 1663 C CA . SER A 1 216 ? 42.406 -11.688 -48.188 1 16.91 216 SER A CA 1
ATOM 1664 C C . SER A 1 216 ? 42.25 -12.992 -48.969 1 16.91 216 SER A C 1
ATOM 1666 O O . SER A 1 216 ? 42.094 -12.969 -50.188 1 16.91 216 SER A O 1
ATOM 1668 N N . LYS A 1 217 ? 41.656 -14.18 -48.438 1 16.59 217 LYS A N 1
ATOM 1669 C CA . LYS A 1 217 ? 42.094 -15.102 -49.469 1 16.59 217 LYS A CA 1
ATOM 1670 C C . LYS A 1 217 ? 41.188 -15.023 -50.719 1 16.59 217 LYS A C 1
ATOM 1672 O O . LYS A 1 217 ? 40 -14.82 -50.594 1 16.59 217 LYS A O 1
ATOM 1677 N N . ALA A 1 218 ? 41.594 -15.336 -52.031 1 15.38 218 ALA A N 1
ATOM 1678 C CA . ALA A 1 218 ? 41.438 -15.078 -53.438 1 15.38 218 ALA A CA 1
ATOM 1679 C C . ALA A 1 218 ? 40.469 -16.047 -54.094 1 15.38 218 ALA A C 1
ATOM 1681 O O . ALA A 1 218 ? 40.188 -15.938 -55.281 1 15.38 218 ALA A O 1
ATOM 1682 N N . ARG A 1 219 ? 39.531 -16.984 -53.406 1 15.69 219 ARG A N 1
ATOM 1683 C CA . ARG A 1 219 ? 39.562 -17.984 -54.438 1 15.69 219 ARG A CA 1
ATOM 1684 C C . ARG A 1 219 ? 38.625 -17.625 -55.594 1 15.69 219 ARG A C 1
ATOM 1686 O O . ARG A 1 219 ? 37.688 -16.828 -55.406 1 15.69 219 ARG A O 1
ATOM 1693 N N . ALA A 1 220 ? 38.188 -18.812 -56.438 1 14.81 220 ALA A N 1
ATOM 1694 C CA . ALA A 1 220 ? 38.125 -19.156 -57.844 1 14.81 220 ALA A CA 1
ATOM 1695 C C . ALA A 1 220 ? 36.719 -19.031 -58.406 1 14.81 220 ALA A C 1
ATOM 1697 O O . ALA A 1 220 ? 35.75 -19.031 -57.625 1 14.81 220 ALA A O 1
ATOM 1698 N N . GLY A 1 221 ? 36.25 -19.688 -59.531 1 14.2 221 GLY A N 1
ATOM 1699 C CA . GLY A 1 221 ? 35.875 -19.312 -60.875 1 14.2 221 GLY A CA 1
ATOM 1700 C C . GLY A 1 221 ? 34.375 -19.547 -61.156 1 14.2 221 GLY A C 1
ATOM 1701 O O . GLY A 1 221 ? 33.688 -18.656 -61.625 1 14.2 221 GLY A O 1
ATOM 1702 N N . SER A 1 222 ? 33.625 -20.812 -61.281 1 14.44 222 SER A N 1
ATOM 1703 C CA . SER A 1 222 ? 33.188 -21.094 -62.656 1 14.44 222 SER A CA 1
ATOM 1704 C C . SER A 1 222 ? 31.703 -20.797 -62.812 1 14.44 222 SER A C 1
ATOM 1706 O O . SER A 1 222 ? 30.969 -20.656 -61.844 1 14.44 222 SER A O 1
ATOM 1708 N N . GLY A 1 223 ? 30.938 -21.438 -63.875 1 14.11 223 GLY A N 1
ATOM 1709 C CA . GLY A 1 223 ? 30.312 -21.031 -65.125 1 14.11 223 GLY A CA 1
ATOM 1710 C C . GLY A 1 223 ? 28.797 -21.062 -65.062 1 14.11 223 GLY A C 1
ATOM 1711 O O . GLY A 1 223 ? 28.156 -20.016 -64.875 1 14.11 223 GLY A O 1
ATOM 1712 N N . THR A 1 224 ? 27.828 -22.016 -65.812 1 14.35 224 THR A N 1
ATOM 1713 C CA . THR A 1 224 ? 27.141 -21.703 -67.062 1 14.35 224 THR A CA 1
ATOM 1714 C C . THR A 1 224 ? 25.625 -21.703 -66.812 1 14.35 224 THR A C 1
ATOM 1716 O O . THR A 1 224 ? 24.938 -20.781 -67.312 1 14.35 224 THR A O 1
ATOM 1719 N N . LEU A 1 225 ? 24.766 -22.828 -66.5 1 15.41 225 LEU A N 1
ATOM 1720 C CA . LEU A 1 225 ? 23.953 -23.266 -67.562 1 15.41 225 LEU A CA 1
ATOM 1721 C C . LEU A 1 225 ? 22.562 -22.625 -67.562 1 15.41 225 LEU A C 1
ATOM 1723 O O . LEU A 1 225 ? 22.062 -22.281 -66.5 1 15.41 225 LEU A O 1
ATOM 1727 N N . PRO A 1 226 ? 21.562 -22.891 -68.625 1 14.69 226 PRO A N 1
ATOM 1728 C CA . PRO A 1 226 ? 20.688 -22.125 -69.5 1 14.69 226 PRO A CA 1
ATOM 1729 C C . PRO A 1 226 ? 19.234 -22.078 -69.062 1 14.69 226 PRO A C 1
ATOM 1731 O O . PRO A 1 226 ? 18.828 -22.875 -68.188 1 14.69 226 PRO A O 1
ATOM 1734 N N . CYS A 1 227 ? 18.266 -21.359 -69.812 1 14.16 227 CYS A N 1
ATOM 1735 C CA . CYS A 1 227 ? 17.219 -20.344 -69.875 1 14.16 227 CYS A CA 1
ATOM 1736 C C . CYS A 1 227 ? 15.867 -20.969 -70.125 1 14.16 227 CYS A C 1
ATOM 1738 O O . CYS A 1 227 ? 14.844 -20.281 -70.125 1 14.16 227 CYS A O 1
ATOM 1740 N N . THR A 1 228 ? 15.656 -22.281 -70.375 1 14.27 228 THR A N 1
ATOM 1741 C CA . THR A 1 228 ? 14.773 -22.281 -71.562 1 14.27 228 THR A CA 1
ATOM 1742 C C . THR A 1 228 ? 13.344 -21.938 -71.125 1 14.27 228 THR A C 1
ATOM 1744 O O . THR A 1 228 ? 12.984 -22.062 -69.938 1 14.27 228 THR A O 1
ATOM 1747 N N . SER A 1 229 ? 12.18 -22.344 -72.062 1 14.19 229 SER A N 1
ATOM 1748 C CA . SER A 1 229 ? 11.219 -21.734 -72.938 1 14.19 229 SER A CA 1
ATOM 1749 C C . SER A 1 229 ? 9.781 -21.969 -72.5 1 14.19 229 SER A C 1
ATOM 1751 O O . SER A 1 229 ? 8.836 -21.453 -73.062 1 14.19 229 SER A O 1
ATOM 1753 N N . ALA A 1 230 ? 9.336 -22.562 -71.438 1 14.84 230 ALA A N 1
ATOM 1754 C CA . ALA A 1 230 ? 8.164 -23.344 -71.875 1 14.84 230 ALA A CA 1
ATOM 1755 C C . ALA A 1 230 ? 6.93 -22.453 -71.938 1 14.84 230 ALA A C 1
ATOM 1757 O O . ALA A 1 230 ? 6.762 -21.5 -71.188 1 14.84 230 ALA A O 1
ATOM 1758 N N . SER A 1 231 ? 6.004 -22.891 -72.75 1 14.41 231 SER A N 1
ATOM 1759 C CA . SER A 1 231 ? 5.031 -22.391 -73.75 1 14.41 231 SER A CA 1
ATOM 1760 C C . SER A 1 231 ? 3.734 -21.969 -73.062 1 14.41 231 SER A C 1
ATOM 1762 O O . SER A 1 231 ? 3.512 -22.281 -71.875 1 14.41 231 SER A O 1
ATOM 1764 N N . VAL A 1 232 ? 2.396 -22.484 -73.5 1 14.38 232 VAL A N 1
ATOM 1765 C CA . VAL A 1 232 ? 1.426 -21.828 -74.375 1 14.38 232 VAL A CA 1
ATOM 1766 C C . VAL A 1 232 ? 0.183 -21.453 -73.562 1 14.38 232 VAL A C 1
ATOM 1768 O O . VAL A 1 232 ? -0.151 -20.266 -73.438 1 14.38 232 VAL A O 1
ATOM 1771 N N . ASN A 1 233 ? -1.039 -22.219 -73.625 1 14.53 233 ASN A N 1
ATOM 1772 C CA . ASN A 1 233 ? -2.176 -21.766 -74.438 1 14.53 233 ASN A CA 1
ATOM 1773 C C . ASN A 1 233 ? -3.258 -21.141 -73.562 1 14.53 233 ASN A C 1
ATOM 1775 O O . ASN A 1 233 ? -3.229 -21.281 -72.312 1 14.53 233 ASN A O 1
ATOM 1779 N N . SER A 1 234 ? -4.648 -21.609 -73.625 1 14.68 234 SER A N 1
ATOM 1780 C CA . SER A 1 234 ? -5.754 -20.906 -74.25 1 14.68 234 SER A CA 1
ATOM 1781 C C . SER A 1 234 ? -6.703 -20.297 -73.25 1 14.68 234 SER A C 1
ATOM 1783 O O . SER A 1 234 ? -6.98 -19.109 -73.25 1 14.68 234 SER A O 1
ATOM 1785 N N . SER A 1 235 ? -8.102 -20.797 -73.062 1 15.29 235 SER A N 1
ATOM 1786 C CA . SER A 1 235 ? -9.273 -20.109 -73.562 1 15.29 235 SER A CA 1
ATOM 1787 C C . SER A 1 235 ? -10.055 -19.438 -72.438 1 15.29 235 SER A C 1
ATOM 1789 O O . SER A 1 235 ? -9.656 -19.5 -71.312 1 15.29 235 SER A O 1
ATOM 1791 N N . GLY A 1 236 ? -11.539 -19.734 -72.25 1 16.19 236 GLY A N 1
ATOM 1792 C CA . GLY A 1 236 ? -12.703 -18.906 -72.5 1 16.19 236 GLY A CA 1
ATOM 1793 C C . GLY A 1 236 ? -13.297 -18.266 -71.312 1 16.19 236 GLY A C 1
ATOM 1794 O O . GLY A 1 236 ? -12.883 -18.547 -70.188 1 16.19 236 GLY A O 1
ATOM 1795 N N . THR A 1 237 ? -14.852 -18.141 -71.125 1 16.05 237 THR A N 1
ATOM 1796 C CA . THR A 1 237 ? -15.805 -17.031 -71.125 1 16.05 237 THR A CA 1
ATOM 1797 C C . THR A 1 237 ? -16.406 -16.828 -69.75 1 16.05 237 THR A C 1
ATOM 1799 O O . THR A 1 237 ? -17.312 -16.016 -69.562 1 16.05 237 THR A O 1
ATOM 1802 N N . LYS A 1 238 ? -15.867 -16.797 -68.688 1 15.42 238 LYS A N 1
ATOM 1803 C CA . LYS A 1 238 ? -16.641 -17.016 -67.5 1 15.42 238 LYS A CA 1
ATOM 1804 C C . LYS A 1 238 ? -17.391 -15.742 -67.062 1 15.42 238 LYS A C 1
ATOM 1806 O O . LYS A 1 238 ? -16.766 -14.773 -66.625 1 15.42 238 LYS A O 1
ATOM 1811 N N . GLY A 1 239 ? -18.484 -15.484 -67.625 1 15.61 239 GLY A N 1
ATOM 1812 C CA . GLY A 1 239 ? -19.016 -14.148 -67.438 1 15.61 239 GLY A CA 1
ATOM 1813 C C . GLY A 1 239 ? -19.484 -13.891 -66.062 1 15.61 239 GLY A C 1
ATOM 1814 O O . GLY A 1 239 ? -19.078 -12.914 -65.438 1 15.61 239 GLY A O 1
ATOM 1815 N N . LEU A 1 240 ? -20.812 -14.164 -65.625 1 18.56 240 LEU A N 1
ATOM 1816 C CA . LEU A 1 240 ? -21.75 -13.078 -65.375 1 18.56 240 LEU A CA 1
ATOM 1817 C C . LEU A 1 240 ? -21.688 -12.656 -63.875 1 18.56 240 LEU A C 1
ATOM 1819 O O . LEU A 1 240 ? -21.219 -13.422 -63.031 1 18.56 240 LEU A O 1
ATOM 1823 N N . PRO A 1 241 ? -22.75 -11.602 -63.312 1 17.19 241 PRO A N 1
ATOM 1824 C CA . PRO A 1 241 ? -22.844 -10.352 -62.562 1 17.19 241 PRO A CA 1
ATOM 1825 C C . PRO A 1 241 ? -23.281 -10.578 -61.125 1 17.19 241 PRO A C 1
ATOM 1827 O O . PRO A 1 241 ? -24.344 -11.148 -60.875 1 17.19 241 PRO A O 1
ATOM 1830 N N . ASP A 1 242 ? -22.547 -10.953 -60.188 1 16.52 242 ASP A N 1
ATOM 1831 C CA . ASP A 1 242 ? -22.906 -11.289 -58.812 1 16.52 242 ASP A CA 1
ATOM 1832 C C . ASP A 1 242 ? -23.391 -10.055 -58.062 1 16.52 242 ASP A C 1
ATOM 1834 O O . ASP A 1 242 ? -22.656 -9.062 -57.938 1 16.52 242 ASP A O 1
ATOM 1838 N N . ASN A 1 243 ? -24.656 -9.82 -57.969 1 18.44 243 ASN A N 1
ATOM 1839 C CA . ASN A 1 243 ? -25.328 -8.703 -57.312 1 18.44 243 ASN A CA 1
ATOM 1840 C C . ASN A 1 243 ? -25 -8.648 -55.812 1 18.44 243 ASN A C 1
ATOM 1842 O O . ASN A 1 243 ? -24.766 -9.68 -55.188 1 18.44 243 ASN A O 1
ATOM 1846 N N . GLY A 1 244 ? -24.719 -7.41 -55.188 1 16.84 244 GLY A N 1
ATOM 1847 C CA . GLY A 1 244 ? -24.094 -6.746 -54.031 1 16.84 244 GLY A CA 1
ATOM 1848 C C . GLY A 1 244 ? -24.969 -6.742 -52.812 1 16.84 244 GLY A C 1
ATOM 1849 O O . GLY A 1 244 ? -25.594 -5.734 -52.469 1 16.84 244 GLY A O 1
ATOM 1850 N N . LEU A 1 245 ? -25.719 -7.738 -52.375 1 19.2 245 LEU A N 1
ATOM 1851 C CA . LEU A 1 245 ? -26.562 -7.406 -51.25 1 19.2 245 LEU A CA 1
ATOM 1852 C C . LEU A 1 245 ? -25.734 -7.043 -50.031 1 19.2 245 LEU A C 1
ATOM 1854 O O . LEU A 1 245 ? -24.781 -7.75 -49.688 1 19.2 245 LEU A O 1
ATOM 1858 N N . THR A 1 246 ? -25.734 -5.742 -49.531 1 17.52 246 THR A N 1
ATOM 1859 C CA . THR A 1 246 ? -25.047 -4.93 -48.531 1 17.52 246 THR A CA 1
ATOM 1860 C C . THR A 1 246 ? -25.438 -5.352 -47.125 1 17.52 246 THR A C 1
ATOM 1862 O O . THR A 1 246 ? -26.562 -5.145 -46.688 1 17.52 246 THR A O 1
ATOM 1865 N N . ASP A 1 247 ? -25.234 -6.523 -46.594 1 19.08 247 ASP A N 1
ATOM 1866 C CA . ASP A 1 247 ? -25.656 -6.824 -45.219 1 19.08 247 ASP A CA 1
ATOM 1867 C C . ASP A 1 247 ? -24.828 -6.031 -44.219 1 19.08 247 ASP A C 1
ATOM 1869 O O . ASP A 1 247 ? -23.609 -5.965 -44.312 1 19.08 247 ASP A O 1
ATOM 1873 N N . VAL A 1 248 ? -25.406 -5.035 -43.438 1 19.53 248 VAL A N 1
ATOM 1874 C CA . VAL A 1 248 ? -24.906 -4.094 -42.438 1 19.53 248 VAL A CA 1
ATOM 1875 C C . VAL A 1 248 ? -24.438 -4.852 -41.188 1 19.53 248 VAL A C 1
ATOM 1877 O O . VAL A 1 248 ? -25.219 -5.574 -40.562 1 19.53 248 VAL A O 1
ATOM 1880 N N . GLY A 1 249 ? -23.297 -5.426 -41.062 1 18.31 249 GLY A N 1
ATOM 1881 C CA . GLY A 1 249 ? -22.672 -6.117 -39.969 1 18.31 249 GLY A CA 1
ATOM 1882 C C . GLY A 1 249 ? -22.359 -5.203 -38.781 1 18.31 249 GLY A C 1
ATOM 1883 O O . GLY A 1 249 ? -21.656 -4.199 -38.938 1 18.31 249 GLY A O 1
ATOM 1884 N N . GLY A 1 250 ? -23.281 -4.941 -37.812 1 21.86 250 GLY A N 1
ATOM 1885 C CA . GLY A 1 250 ? -23.062 -4.211 -36.594 1 21.86 250 GLY A CA 1
ATOM 1886 C C . GLY A 1 250 ? -21.859 -4.695 -35.812 1 21.86 250 GLY A C 1
ATOM 1887 O O . GLY A 1 250 ? -21.672 -5.902 -35.625 1 21.86 250 GLY A O 1
ATOM 1888 N N . ASN A 1 251 ? -20.734 -3.939 -35.719 1 21.33 251 ASN A N 1
ATOM 1889 C CA . ASN A 1 251 ? -19.406 -4.145 -35.156 1 21.33 251 ASN A CA 1
ATOM 1890 C C . ASN A 1 251 ? -19.453 -4.18 -33.625 1 21.33 251 ASN A C 1
ATOM 1892 O O . ASN A 1 251 ? -19.812 -3.189 -33 1 21.33 251 ASN A O 1
ATOM 1896 N N . LYS A 1 252 ? -19.797 -5.258 -32.969 1 22.33 252 LYS A N 1
ATOM 1897 C CA . LYS A 1 252 ? -19.531 -5.48 -31.547 1 22.33 252 LYS A CA 1
ATOM 1898 C C . LYS A 1 252 ? -18.078 -5.227 -31.219 1 22.33 252 LYS A C 1
ATOM 1900 O O . LYS A 1 252 ? -17.219 -6.086 -31.453 1 22.33 252 LYS A O 1
ATOM 1905 N N . GLU A 1 253 ? -17.562 -4.027 -31.328 1 24.89 253 GLU A N 1
ATOM 1906 C CA . GLU A 1 253 ? -16.203 -3.777 -30.859 1 24.89 253 GLU A CA 1
ATOM 1907 C C . GLU A 1 253 ? -16.062 -4.035 -29.359 1 24.89 253 GLU A C 1
ATOM 1909 O O . GLU A 1 253 ? -16.734 -3.389 -28.547 1 24.89 253 GLU A O 1
ATOM 1914 N N . GLY A 1 254 ? -15.945 -5.254 -28.891 1 24.83 254 GLY A N 1
ATOM 1915 C CA . GLY A 1 254 ? -15.469 -5.664 -27.578 1 24.83 254 GLY A CA 1
ATOM 1916 C C . GLY A 1 254 ? -14.297 -4.836 -27.094 1 24.83 254 GLY A C 1
ATOM 1917 O O . GLY A 1 254 ? -13.258 -4.773 -27.75 1 24.83 254 GLY A O 1
ATOM 1918 N N . ASN A 1 255 ? -14.531 -3.689 -26.406 1 25.98 255 ASN A N 1
ATOM 1919 C CA . ASN A 1 255 ? -13.523 -2.879 -25.734 1 25.98 255 ASN A CA 1
ATOM 1920 C C . ASN A 1 255 ? -12.586 -3.74 -24.891 1 25.98 255 ASN A C 1
ATOM 1922 O O . ASN A 1 255 ? -12.961 -4.188 -23.797 1 25.98 255 ASN A O 1
ATOM 1926 N N . THR A 1 256 ? -11.898 -4.727 -25.406 1 25.48 256 THR A N 1
ATOM 1927 C CA . THR A 1 256 ? -10.805 -5.422 -24.734 1 25.48 256 THR A CA 1
ATOM 1928 C C . THR A 1 256 ? -9.781 -4.426 -24.188 1 25.48 256 THR A C 1
ATOM 1930 O O . THR A 1 256 ? -8.953 -3.904 -24.938 1 25.48 256 THR A O 1
ATOM 1933 N N . ARG A 1 257 ? -10.094 -3.617 -23.203 1 29.64 257 ARG A N 1
ATOM 1934 C CA . ARG A 1 257 ? -9 -2.887 -22.578 1 29.64 257 ARG A CA 1
ATOM 1935 C C . ARG A 1 257 ? -7.84 -3.816 -22.25 1 29.64 257 ARG A C 1
ATOM 1937 O O . ARG A 1 257 ? -8.039 -4.895 -21.688 1 29.64 257 ARG A O 1
ATOM 1944 N N . PRO A 1 258 ? -6.781 -3.711 -22.859 1 32.72 258 PRO A N 1
ATOM 1945 C CA . PRO A 1 258 ? -5.602 -4.473 -22.438 1 32.72 258 PRO A CA 1
ATOM 1946 C C . PRO A 1 258 ? -5.449 -4.539 -20.922 1 32.72 258 PRO A C 1
ATOM 1948 O O . PRO A 1 258 ? -5.746 -3.562 -20.219 1 32.72 258 PRO A O 1
ATOM 1951 N N . GLN A 1 259 ? -5.719 -5.703 -20.312 1 38.72 259 GLN A N 1
ATOM 1952 C CA . GLN A 1 259 ? -5.594 -5.871 -18.875 1 38.72 259 GLN A CA 1
ATOM 1953 C C . GLN A 1 259 ? -4.238 -5.383 -18.375 1 38.72 259 GLN A C 1
ATOM 1955 O O . GLN A 1 259 ? -3.197 -5.918 -18.766 1 38.72 259 GLN A O 1
ATOM 1960 N N . ALA A 1 260 ? -4.059 -4.082 -18.266 1 42.56 260 ALA A N 1
ATOM 1961 C CA . ALA A 1 260 ? -2.852 -3.477 -17.703 1 42.56 260 ALA A CA 1
ATOM 1962 C C . ALA A 1 260 ? -2.477 -4.121 -16.375 1 42.56 260 ALA A C 1
ATOM 1964 O O . ALA A 1 260 ? -3.352 -4.457 -15.578 1 42.56 260 ALA A O 1
ATOM 1965 N N . VAL A 1 261 ? -1.261 -4.75 -16.438 1 46.47 261 VAL A N 1
ATOM 1966 C CA . VAL A 1 261 ? -0.696 -5.25 -15.195 1 46.47 261 VAL A CA 1
ATOM 1967 C C . VAL A 1 261 ? -0.48 -4.09 -14.227 1 46.47 261 VAL A C 1
ATOM 1969 O O . VAL A 1 261 ? 0.017 -3.033 -14.609 1 46.47 261 VAL A O 1
ATOM 1972 N N . THR A 1 262 ? -1.15 -4.168 -13.203 1 54.25 262 THR A N 1
ATOM 1973 C CA . THR A 1 262 ? -0.96 -3.141 -12.18 1 54.25 262 THR A CA 1
ATOM 1974 C C . THR A 1 262 ? 0.199 -3.502 -11.258 1 54.25 262 THR A C 1
ATOM 1976 O O . THR A 1 262 ? 0.389 -4.672 -10.922 1 54.25 262 THR A O 1
ATOM 1979 N N . LEU A 1 263 ? 1.053 -2.562 -11.094 1 55.97 263 LEU A N 1
ATOM 1980 C CA . LEU A 1 263 ? 2.178 -2.711 -10.18 1 55.97 263 LEU A CA 1
ATOM 1981 C C . LEU A 1 263 ? 1.715 -2.605 -8.727 1 55.97 263 LEU A C 1
ATOM 1983 O O . LEU A 1 263 ? 0.81 -1.829 -8.414 1 55.97 263 LEU A O 1
ATOM 1987 N N . LEU A 1 264 ? 2.229 -3.469 -7.797 1 65.75 264 LEU A N 1
ATOM 1988 C CA . LEU A 1 264 ? 2.041 -3.369 -6.352 1 65.75 264 LEU A CA 1
ATOM 1989 C C . LEU A 1 264 ? 3.309 -2.861 -5.672 1 65.75 264 LEU A C 1
ATOM 1991 O O . LEU A 1 264 ? 4.41 -3.326 -5.977 1 65.75 264 LEU A O 1
ATOM 1995 N N . MET B 1 1 ? -2.758 -48.656 -33.906 1 28.45 1 MET B N 1
ATOM 1996 C CA . MET B 1 1 ? -3.582 -47.5 -33.625 1 28.45 1 MET B CA 1
ATOM 1997 C C . MET B 1 1 ? -2.961 -46.656 -32.5 1 28.45 1 MET B C 1
ATOM 1999 O O . MET B 1 1 ? -2.869 -47.125 -31.359 1 28.45 1 MET B O 1
ATOM 2003 N N . GLU B 1 2 ? -1.874 -45.906 -32.75 1 32.56 2 GLU B N 1
ATOM 2004 C CA . GLU B 1 2 ? -1.014 -45.125 -31.891 1 32.56 2 GLU B CA 1
ATOM 2005 C C . GLU B 1 2 ? -1.824 -44.094 -31.078 1 32.56 2 GLU B C 1
ATOM 2007 O O . GLU B 1 2 ? -2.564 -43.281 -31.641 1 32.56 2 GLU B O 1
ATOM 2012 N N . ASN B 1 3 ? -2.324 -44.5 -29.891 1 33.59 3 ASN B N 1
ATOM 2013 C CA . ASN B 1 3 ? -3.053 -43.656 -28.938 1 33.59 3 ASN B CA 1
ATOM 2014 C C . ASN B 1 3 ? -2.361 -42.312 -28.703 1 33.59 3 ASN B C 1
ATOM 2016 O O . ASN B 1 3 ? -1.271 -42.281 -28.125 1 33.59 3 ASN B O 1
ATOM 2020 N N . ARG B 1 4 ? -2.385 -41.438 -29.719 1 36.5 4 ARG B N 1
ATOM 2021 C CA . ARG B 1 4 ? -1.934 -40.062 -29.484 1 36.5 4 ARG B CA 1
ATOM 2022 C C . ARG B 1 4 ? -2.516 -39.531 -28.188 1 36.5 4 ARG B C 1
ATOM 2024 O O . ARG B 1 4 ? -3.736 -39.469 -28.016 1 36.5 4 ARG B O 1
ATOM 2031 N N . GLU B 1 5 ? -1.894 -39.812 -27.094 1 38.31 5 GLU B N 1
ATOM 2032 C CA . GLU B 1 5 ? -2.301 -39.156 -25.859 1 38.31 5 GLU B CA 1
ATOM 2033 C C . GLU B 1 5 ? -2.66 -37.688 -26.125 1 38.31 5 GLU B C 1
ATOM 2035 O O . GLU B 1 5 ? -1.92 -36.969 -26.797 1 38.31 5 GLU B O 1
ATOM 2040 N N . PRO B 1 6 ? -3.955 -37.375 -26.25 1 39.59 6 PRO B N 1
ATOM 2041 C CA . PRO B 1 6 ? -4.301 -35.969 -26.406 1 39.59 6 PRO B CA 1
ATOM 2042 C C . PRO B 1 6 ? -3.41 -35.031 -25.578 1 39.59 6 PRO B C 1
ATOM 2044 O O . PRO B 1 6 ? -3.014 -35.406 -24.469 1 39.59 6 PRO B O 1
ATOM 2047 N N . ALA B 1 7 ? -2.391 -34.5 -26.141 1 39.22 7 ALA B N 1
ATOM 2048 C CA . ALA B 1 7 ? -1.727 -33.375 -25.5 1 39.22 7 ALA B CA 1
ATOM 2049 C C . ALA B 1 7 ? -2.723 -32.531 -24.719 1 39.22 7 ALA B C 1
ATOM 2051 O O . ALA B 1 7 ? -3.613 -31.906 -25.312 1 39.22 7 ALA B O 1
ATOM 2052 N N . ASN B 1 8 ? -3.354 -33 -23.641 1 37.69 8 ASN B N 1
ATOM 2053 C CA . ASN B 1 8 ? -4.117 -32.125 -22.734 1 37.69 8 ASN B CA 1
ATOM 2054 C C . ASN B 1 8 ? -3.498 -30.75 -22.625 1 37.69 8 ASN B C 1
ATOM 2056 O O . ASN B 1 8 ? -2.547 -30.547 -21.859 1 37.69 8 ASN B O 1
ATOM 2060 N N . SER B 1 9 ? -3.086 -30.125 -23.672 1 40.84 9 SER B N 1
ATOM 2061 C CA . SER B 1 9 ? -2.768 -28.688 -23.641 1 40.84 9 SER B CA 1
ATOM 2062 C C . SER B 1 9 ? -3.67 -27.953 -22.672 1 40.84 9 SER B C 1
ATOM 2064 O O . SER B 1 9 ? -4.867 -27.797 -22.922 1 40.84 9 SER B O 1
ATOM 2066 N N . SER B 1 10 ? -3.766 -28.297 -21.453 1 44.88 10 SER B N 1
ATOM 2067 C CA . SER B 1 10 ? -4.527 -27.484 -20.516 1 44.88 10 SER B CA 1
ATOM 2068 C C . SER B 1 10 ? -4.551 -26.016 -20.938 1 44.88 10 SER B C 1
ATOM 2070 O O . SER B 1 10 ? -3.502 -25.375 -21.016 1 44.88 10 SER B O 1
ATOM 2072 N N . GLN B 1 11 ? -5.164 -25.625 -22.016 1 47.84 11 GLN B N 1
ATOM 2073 C CA . GLN B 1 11 ? -5.453 -24.281 -22.453 1 47.84 11 GLN B CA 1
ATOM 2074 C C . GLN B 1 11 ? -5.574 -23.312 -21.281 1 47.84 11 GLN B C 1
ATOM 2076 O O . GLN B 1 11 ? -6.398 -23.531 -20.391 1 47.84 11 GLN B O 1
ATOM 2081 N N . ASN B 1 12 ? -4.461 -22.906 -20.812 1 61.03 12 ASN B N 1
ATOM 2082 C CA . ASN B 1 12 ? -4.488 -21.859 -19.797 1 61.03 12 ASN B CA 1
ATOM 2083 C C . ASN B 1 12 ? -5.523 -20.797 -20.125 1 61.03 12 ASN B C 1
ATOM 2085 O O . ASN B 1 12 ? -5.324 -19.984 -21.031 1 61.03 12 ASN B O 1
ATOM 2089 N N . ILE B 1 13 ? -6.781 -21.094 -19.797 1 72.81 13 ILE B N 1
ATOM 2090 C CA . ILE B 1 13 ? -7.895 -20.172 -19.969 1 72.81 13 ILE B CA 1
ATOM 2091 C C . ILE B 1 13 ? -7.582 -18.844 -19.25 1 72.81 13 ILE B C 1
ATOM 2093 O O . ILE B 1 13 ? -7.043 -18.859 -18.141 1 72.81 13 ILE B O 1
ATOM 2097 N N . LYS B 1 14 ? -7.816 -17.859 -20.047 1 83.75 14 LYS B N 1
ATOM 2098 C CA . LYS B 1 14 ? -7.637 -16.531 -19.5 1 83.75 14 LYS B CA 1
ATOM 2099 C C . LYS B 1 14 ? -8.562 -16.297 -18.312 1 83.75 14 LYS B C 1
ATOM 2101 O O . LYS B 1 14 ? -9.75 -16.609 -18.375 1 83.75 14 LYS B O 1
ATOM 2106 N N . GLN B 1 15 ? -8.008 -15.906 -17.25 1 90.69 15 GLN B N 1
ATOM 2107 C CA . GLN B 1 15 ? -8.797 -15.562 -16.078 1 90.69 15 GLN B CA 1
ATOM 2108 C C . GLN B 1 15 ? -9.625 -14.305 -16.328 1 90.69 15 GLN B C 1
ATOM 2110 O O . GLN B 1 15 ? -9.156 -13.359 -16.953 1 90.69 15 GLN B O 1
ATOM 2115 N N . SER B 1 16 ? -10.875 -14.359 -15.961 1 92.38 16 SER B N 1
ATOM 2116 C CA . SER B 1 16 ? -11.773 -13.234 -16.188 1 92.38 16 SER B CA 1
ATOM 2117 C C . SER B 1 16 ? -12.836 -13.148 -15.094 1 92.38 16 SER B C 1
ATOM 2119 O O . SER B 1 16 ? -13.172 -14.156 -14.469 1 92.38 16 SER B O 1
ATOM 2121 N N . ILE B 1 17 ? -13.328 -11.984 -14.938 1 96 17 ILE B N 1
ATOM 2122 C CA . ILE B 1 17 ? -14.445 -11.773 -14.031 1 96 17 ILE B CA 1
ATOM 2123 C C . ILE B 1 17 ? -15.742 -12.25 -14.68 1 96 17 ILE B C 1
ATOM 2125 O O . ILE B 1 17 ? -16.016 -11.938 -15.852 1 96 17 ILE B O 1
ATOM 2129 N N . ILE B 1 18 ? -16.516 -12.984 -13.969 1 97.44 18 ILE B N 1
ATOM 2130 C CA . ILE B 1 18 ? -17.812 -13.492 -14.422 1 97.44 18 ILE B CA 1
ATOM 2131 C C . ILE B 1 18 ? -18.922 -12.57 -13.945 1 97.44 18 ILE B C 1
ATOM 2133 O O . ILE B 1 18 ? -19.828 -12.211 -14.719 1 97.44 18 ILE B O 1
ATOM 2137 N N . SER B 1 19 ? -18.906 -12.234 -12.695 1 97.75 19 SER B N 1
ATOM 2138 C CA . SER B 1 19 ? -19.953 -11.367 -12.148 1 97.75 19 SER B CA 1
ATOM 2139 C C . SER B 1 19 ? -19.469 -10.664 -10.883 1 97.75 19 SER B C 1
ATOM 2141 O O . SER B 1 19 ? -18.5 -11.086 -10.258 1 97.75 19 SER B O 1
ATOM 2143 N N . GLU B 1 20 ? -20.141 -9.57 -10.578 1 97.5 20 GLU B N 1
ATOM 2144 C CA . GLU B 1 20 ? -19.969 -8.82 -9.336 1 97.5 20 GLU B CA 1
ATOM 2145 C C . GLU B 1 20 ? -21.328 -8.508 -8.703 1 97.5 20 GLU B C 1
ATOM 2147 O O . GLU B 1 20 ? -22.188 -7.902 -9.336 1 97.5 20 GLU B O 1
ATOM 2152 N N . GLU B 1 21 ? -21.453 -8.961 -7.449 1 98.19 21 GLU B N 1
ATOM 2153 C CA . GLU B 1 21 ? -22.703 -8.75 -6.723 1 98.19 21 GLU B CA 1
ATOM 2154 C C . GLU B 1 21 ? -22.469 -7.914 -5.465 1 98.19 21 GLU B C 1
ATOM 2156 O O . GLU B 1 21 ? -21.562 -8.203 -4.676 1 98.19 21 GLU B O 1
ATOM 2161 N N . LEU B 1 22 ? -23.391 -6.992 -5.246 1 97.81 22 LEU B N 1
ATOM 2162 C CA . LEU B 1 22 ? -23.281 -6.105 -4.09 1 97.81 22 LEU B CA 1
ATOM 2163 C C . LEU B 1 22 ? -23.641 -6.84 -2.805 1 97.81 22 LEU B C 1
ATOM 2165 O O . LEU B 1 22 ? -24.703 -7.473 -2.723 1 97.81 22 LEU B O 1
ATOM 2169 N N . ILE B 1 23 ? -22.766 -6.734 -1.812 1 97.81 23 ILE B N 1
ATOM 2170 C CA . ILE B 1 23 ? -23.047 -7.242 -0.473 1 97.81 23 ILE B CA 1
ATOM 2171 C C . ILE B 1 23 ? -23.547 -6.102 0.417 1 97.81 23 ILE B C 1
ATOM 2173 O O . ILE B 1 23 ? -24.562 -6.242 1.104 1 97.81 23 ILE B O 1
ATOM 2177 N N . ALA B 1 24 ? -22.812 -5.004 0.426 1 98.12 24 ALA B N 1
ATOM 2178 C CA . ALA B 1 24 ? -23.156 -3.818 1.206 1 98.12 24 ALA B CA 1
ATOM 2179 C C . ALA B 1 24 ? -22.5 -2.568 0.633 1 98.12 24 ALA B C 1
ATOM 2181 O O . ALA B 1 24 ? -21.438 -2.65 0.005 1 98.12 24 ALA B O 1
ATOM 2182 N N . GLU B 1 25 ? -23.188 -1.439 0.876 1 97.06 25 GLU B N 1
ATOM 2183 C CA . GLU B 1 25 ? -22.688 -0.163 0.373 1 97.06 25 GLU B CA 1
ATOM 2184 C C . GLU B 1 25 ? -22.922 0.956 1.386 1 97.06 25 GLU B C 1
ATOM 2186 O O . GLU B 1 25 ? -24.031 1.14 1.879 1 97.06 25 GLU B O 1
ATOM 2191 N N . GLY B 1 26 ? -21.797 1.577 1.721 1 96.44 26 GLY B N 1
ATOM 2192 C CA . GLY B 1 26 ? -21.875 2.791 2.518 1 96.44 26 GLY B CA 1
ATOM 2193 C C . GLY B 1 26 ? -21.688 4.055 1.702 1 96.44 26 GLY B C 1
ATOM 2194 O O . GLY B 1 26 ? -21.953 4.062 0.496 1 96.44 26 GLY B O 1
ATOM 2195 N N . LYS B 1 27 ? -21.422 5.137 2.422 1 96.06 27 LYS B N 1
ATOM 2196 C CA . LYS B 1 27 ? -21.203 6.418 1.76 1 96.06 27 LYS B CA 1
ATOM 2197 C C . LYS B 1 27 ? -19.891 6.402 0.965 1 96.06 27 LYS B C 1
ATOM 2199 O O . LYS B 1 27 ? -19.828 6.961 -0.132 1 96.06 27 LYS B O 1
ATOM 2204 N N . TRP B 1 28 ? -18.859 5.703 1.519 1 96.19 28 TRP B N 1
ATOM 2205 C CA . TRP B 1 28 ? -17.531 5.848 0.946 1 96.19 28 TRP B CA 1
ATOM 2206 C C . TRP B 1 28 ? -17 4.512 0.427 1 96.19 28 TRP B C 1
ATOM 2208 O O . TRP B 1 28 ? -16.094 4.473 -0.397 1 96.19 28 TRP B O 1
ATOM 2218 N N . VAL B 1 29 ? -17.578 3.359 0.861 1 97.44 29 VAL B N 1
ATOM 2219 C CA . VAL B 1 29 ? -17.016 2.045 0.565 1 97.44 29 VAL B CA 1
ATOM 2220 C C . VAL B 1 29 ? -18.141 1.069 0.222 1 97.44 29 VAL B C 1
ATOM 2222 O O . VAL B 1 29 ? -19.219 1.109 0.826 1 97.44 29 VAL B O 1
ATOM 2225 N N . LYS B 1 30 ? -17.859 0.213 -0.674 1 97.56 30 LYS B N 1
ATOM 2226 C CA . LYS B 1 30 ? -18.766 -0.896 -0.945 1 97.56 30 LYS B CA 1
ATOM 2227 C C . LYS B 1 30 ? -18.031 -2.232 -0.923 1 97.56 30 LYS B C 1
ATOM 2229 O O . LYS B 1 30 ? -16.844 -2.299 -1.263 1 97.56 30 LYS B O 1
ATOM 2234 N N . LEU B 1 31 ? -18.719 -3.24 -0.475 1 98.25 31 LEU B N 1
ATOM 2235 C CA . LEU B 1 31 ? -18.281 -4.629 -0.448 1 98.25 31 LEU B CA 1
ATOM 2236 C C . LEU B 1 31 ? -19.062 -5.469 -1.456 1 98.25 31 LEU B C 1
ATOM 2238 O O . LEU B 1 31 ? -20.297 -5.438 -1.476 1 98.25 31 LEU B O 1
ATOM 2242 N N . GLU B 1 32 ? -18.312 -6.18 -2.297 1 98.38 32 GLU B N 1
ATOM 2243 C CA . GLU B 1 32 ? -18.938 -6.984 -3.346 1 98.38 32 GLU B CA 1
ATOM 2244 C C . GLU B 1 32 ? -18.406 -8.414 -3.326 1 98.38 32 GLU B C 1
ATOM 2246 O O . GLU B 1 32 ? -17.281 -8.664 -2.906 1 98.38 32 GLU B O 1
ATOM 2251 N N . LYS B 1 33 ? -19.266 -9.305 -3.775 1 98.38 33 LYS B N 1
ATOM 2252 C CA . LYS B 1 33 ? -18.844 -10.656 -4.141 1 98.38 33 LYS B CA 1
ATOM 2253 C C . LYS B 1 33 ? -18.453 -10.734 -5.613 1 98.38 33 LYS B C 1
ATOM 2255 O O . LYS B 1 33 ? -19.297 -10.539 -6.492 1 98.38 33 LYS B O 1
ATOM 2260 N N . THR B 1 34 ? -17.25 -10.992 -5.855 1 98.31 34 THR B N 1
ATOM 2261 C CA . THR B 1 34 ? -16.734 -11.133 -7.211 1 98.31 34 THR B CA 1
ATOM 2262 C C . THR B 1 34 ? -16.578 -12.602 -7.586 1 98.31 34 THR B C 1
ATOM 2264 O O . THR B 1 34 ? -15.898 -13.359 -6.895 1 98.31 34 THR B O 1
ATOM 2267 N N . THR B 1 35 ? -17.281 -13 -8.609 1 98.5 35 THR B N 1
ATOM 2268 C CA . THR B 1 35 ? -17.125 -14.344 -9.172 1 98.5 35 THR B CA 1
ATOM 2269 C C . THR B 1 35 ? -16.188 -14.312 -10.383 1 98.5 35 THR B C 1
ATOM 2271 O O . THR B 1 35 ? -16.328 -13.445 -11.25 1 98.5 35 THR B O 1
ATOM 2274 N N . TYR B 1 36 ? -15.211 -15.188 -10.375 1 96.88 36 TYR B N 1
ATOM 2275 C CA . TYR B 1 36 ? -14.234 -15.188 -11.461 1 96.88 36 TYR B CA 1
ATOM 2276 C C . TYR B 1 36 ? -13.867 -16.609 -11.859 1 96.88 36 TYR B C 1
ATOM 2278 O O . TYR B 1 36 ? -14.133 -17.562 -11.109 1 96.88 36 TYR B O 1
ATOM 2286 N N . MET B 1 37 ? -13.266 -16.703 -13.031 1 96.69 37 MET B N 1
ATOM 2287 C CA . MET B 1 37 ? -12.797 -17.984 -13.547 1 96.69 37 MET B CA 1
ATOM 2288 C C . MET B 1 37 ? -11.281 -18.109 -13.422 1 96.69 37 MET B C 1
ATOM 2290 O O . MET B 1 37 ? -10.547 -17.203 -13.828 1 96.69 37 MET B 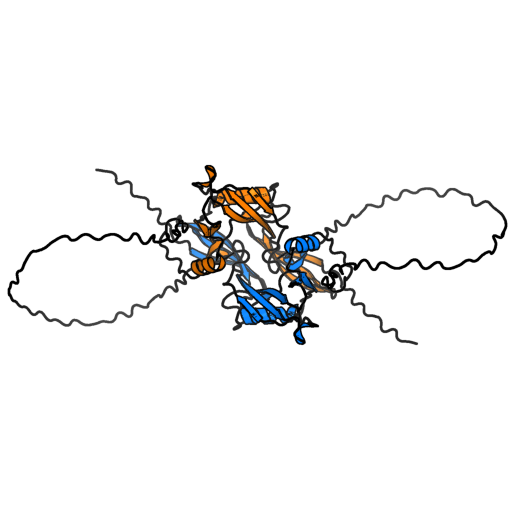O 1
ATOM 2294 N N . ASP B 1 38 ? -10.914 -19.234 -12.875 1 93.38 38 ASP B N 1
ATOM 2295 C CA . ASP B 1 38 ? -9.469 -19.438 -12.781 1 93.38 38 ASP B CA 1
ATOM 2296 C C . ASP B 1 38 ? -8.922 -20.109 -14.039 1 93.38 38 ASP B C 1
ATOM 2298 O O . ASP B 1 38 ? -9.68 -20.438 -14.953 1 93.38 38 ASP B O 1
ATOM 2302 N N . PRO B 1 39 ? -7.617 -20.312 -14.195 1 91.81 39 PRO B N 1
ATOM 2303 C CA . PRO B 1 39 ? -7.035 -20.828 -15.438 1 91.81 39 PRO B CA 1
ATOM 2304 C C . PRO B 1 39 ? -7.457 -22.266 -15.734 1 91.81 39 PRO B C 1
ATOM 2306 O O . PRO B 1 39 ? -7.273 -22.75 -16.859 1 91.81 39 PRO B O 1
ATOM 2309 N N . THR B 1 40 ? -7.961 -22.953 -14.789 1 92.06 40 THR B N 1
ATOM 2310 C CA . THR B 1 40 ? -8.414 -24.328 -14.984 1 92.06 40 THR B CA 1
ATOM 2311 C C . THR B 1 40 ? -9.875 -24.359 -15.43 1 92.06 40 THR B C 1
ATOM 2313 O O . THR B 1 40 ? -10.414 -25.438 -15.703 1 92.06 40 THR B O 1
ATOM 2316 N N . GLY B 1 41 ? -10.5 -23.203 -15.375 1 92.56 41 GLY B N 1
ATOM 2317 C CA . GLY B 1 41 ? -11.906 -23.125 -15.75 1 92.56 41 GLY B CA 1
ATOM 2318 C C . GLY B 1 41 ? -12.852 -23.188 -14.57 1 92.56 41 GLY B C 1
ATOM 2319 O O . GLY B 1 41 ? -14.07 -23.094 -14.727 1 92.56 41 GLY B O 1
ATOM 2320 N N . LYS B 1 42 ? -12.289 -23.359 -13.453 1 95.19 42 LYS B N 1
ATOM 2321 C CA . LYS B 1 42 ? -13.094 -23.406 -12.234 1 95.19 42 LYS B CA 1
ATOM 2322 C C . LYS B 1 42 ? -13.562 -22 -11.836 1 95.19 42 LYS B C 1
ATOM 2324 O O . LYS B 1 42 ? -12.797 -21.047 -11.906 1 95.19 42 LYS B O 1
ATOM 2329 N N . THR B 1 43 ? -14.828 -21.969 -11.445 1 96.38 43 THR B N 1
ATOM 2330 C CA . THR B 1 43 ? -15.391 -20.719 -10.945 1 96.38 43 THR B CA 1
ATOM 2331 C C . THR B 1 43 ? -15.086 -20.547 -9.461 1 96.38 43 THR B C 1
ATOM 2333 O O . THR B 1 43 ? -15.25 -21.484 -8.672 1 96.38 43 THR B O 1
ATOM 2336 N N . ARG B 1 44 ? -14.633 -19.375 -9.109 1 97.12 44 ARG B N 1
ATOM 2337 C CA . ARG B 1 44 ? -14.297 -19.047 -7.73 1 97.12 44 ARG B CA 1
ATOM 2338 C C . ARG B 1 44 ? -14.906 -17.703 -7.324 1 97.12 44 ARG B C 1
ATOM 2340 O O . ARG B 1 44 ? -15.398 -16.953 -8.172 1 97.12 44 ARG B O 1
ATOM 2347 N N . THR B 1 45 ? -14.984 -17.5 -6.004 1 97.5 45 THR B N 1
ATOM 2348 C CA . THR B 1 45 ? -15.508 -16.234 -5.508 1 97.5 45 THR B CA 1
ATOM 2349 C C . THR B 1 45 ? -14.461 -15.508 -4.672 1 97.5 45 THR B C 1
ATOM 2351 O O . THR B 1 45 ? -13.516 -16.125 -4.172 1 97.5 45 THR B O 1
ATOM 2354 N N . TRP B 1 46 ? -14.625 -14.242 -4.672 1 97.56 46 TRP B N 1
ATOM 2355 C CA . TRP B 1 46 ? -13.789 -13.305 -3.936 1 97.56 46 TRP B CA 1
ATOM 2356 C C . TRP B 1 46 ? -14.625 -12.203 -3.307 1 97.56 46 TRP B C 1
ATOM 2358 O O . TRP B 1 46 ? -15.711 -11.875 -3.803 1 97.56 46 TRP B O 1
ATOM 2368 N N . GLU B 1 47 ? -14.227 -11.758 -2.119 1 98.19 47 GLU B N 1
ATOM 2369 C CA . GLU B 1 47 ? -14.82 -10.547 -1.561 1 98.19 47 GLU B CA 1
ATOM 2370 C C . GLU B 1 47 ? -13.977 -9.32 -1.875 1 98.19 47 GLU B C 1
ATOM 2372 O O . GLU B 1 47 ? -12.812 -9.242 -1.482 1 98.19 47 GLU B O 1
ATOM 2377 N N . THR B 1 48 ? -14.547 -8.328 -2.584 1 98.12 48 THR B N 1
ATOM 2378 C CA . THR B 1 48 ? -13.844 -7.176 -3.133 1 98.12 48 THR B CA 1
ATOM 2379 C C . THR B 1 48 ? -14.359 -5.879 -2.516 1 98.12 48 THR B C 1
ATOM 2381 O O . THR B 1 48 ? -15.57 -5.691 -2.383 1 98.12 48 THR B O 1
ATOM 2384 N N . VAL B 1 49 ? -13.398 -5.043 -2.16 1 98.06 49 VAL B N 1
ATOM 2385 C CA . VAL B 1 49 ? -13.734 -3.73 -1.615 1 98.06 49 VAL B CA 1
ATOM 2386 C C . VAL B 1 49 ? -13.453 -2.65 -2.656 1 98.06 49 VAL B C 1
ATOM 2388 O O . VAL B 1 49 ? -12.406 -2.67 -3.309 1 98.06 49 VAL B O 1
ATOM 2391 N N . LYS B 1 50 ? -14.359 -1.701 -2.832 1 96.81 50 LYS B N 1
ATOM 2392 C CA . LYS B 1 50 ? -14.195 -0.573 -3.744 1 96.81 50 LYS B CA 1
ATOM 2393 C C . LYS B 1 50 ? -14.633 0.733 -3.088 1 96.81 50 LYS B C 1
ATOM 2395 O O . LYS B 1 50 ? -15.562 0.744 -2.277 1 96.81 50 LYS B O 1
ATOM 2400 N N . ARG B 1 51 ? -13.953 1.769 -3.428 1 96.06 51 ARG B N 1
ATOM 2401 C CA . ARG B 1 51 ? -14.438 3.088 -3.041 1 96.06 51 ARG B CA 1
ATOM 2402 C C . ARG B 1 51 ? -15.641 3.5 -3.891 1 96.06 51 ARG B C 1
ATOM 2404 O O . ARG B 1 51 ? -15.672 3.24 -5.098 1 96.06 51 ARG B O 1
ATOM 2411 N N . THR B 1 52 ? -16.547 4.172 -3.256 1 94 52 THR B N 1
ATOM 2412 C CA . THR B 1 52 ? -17.688 4.707 -3.994 1 94 52 THR B CA 1
ATOM 2413 C C . THR B 1 52 ? -17.391 6.117 -4.496 1 94 52 THR B C 1
ATOM 2415 O O . THR B 1 52 ? -18.203 6.707 -5.223 1 94 52 THR B O 1
ATOM 2418 N N . THR B 1 53 ? -16.188 6.668 -4.152 1 85.25 53 THR B N 1
ATOM 2419 C CA . THR B 1 53 ? -15.883 8.078 -4.359 1 85.25 53 THR B CA 1
ATOM 2420 C C . THR B 1 53 ? -14.828 8.25 -5.449 1 85.25 53 THR B C 1
ATOM 2422 O O . THR B 1 53 ? -14.281 9.344 -5.621 1 85.25 53 THR B O 1
ATOM 2425 N N . ARG B 1 54 ? -14.492 7.246 -6.18 1 82.31 54 ARG B N 1
ATOM 2426 C CA . ARG B 1 54 ? -13.461 7.383 -7.203 1 82.31 54 ARG B CA 1
ATOM 2427 C C . ARG B 1 54 ? -13.883 8.375 -8.281 1 82.31 54 ARG B C 1
ATOM 2429 O O . ARG B 1 54 ? -14.914 8.195 -8.93 1 82.31 54 ARG B O 1
ATOM 2436 N N . LYS B 1 55 ? -13.07 9.375 -8.414 1 83.06 55 LYS B N 1
ATOM 2437 C CA . LYS B 1 55 ? -13.328 10.375 -9.445 1 83.06 55 LYS B CA 1
ATOM 2438 C C . LYS B 1 55 ? -12.203 10.414 -10.469 1 83.06 55 LYS B C 1
ATOM 2440 O O . LYS B 1 55 ? -12.398 10.844 -11.609 1 83.06 55 LYS B O 1
ATOM 2445 N N . GLY B 1 56 ? -10.984 9.945 -10 1 81.75 56 GLY B N 1
ATOM 2446 C CA . GLY B 1 56 ? -9.836 9.984 -10.891 1 81.75 56 GLY B CA 1
ATOM 2447 C C . GLY B 1 56 ? -9.93 8.992 -12.031 1 81.75 56 GLY B C 1
ATOM 2448 O O . GLY B 1 56 ? -10.391 7.871 -11.852 1 81.75 56 GLY B O 1
ATOM 2449 N N . GLN B 1 57 ? -9.422 9.461 -13.156 1 82.81 57 GLN B N 1
ATOM 2450 C CA . GLN B 1 57 ? -9.508 8.617 -14.352 1 82.81 57 GLN B CA 1
ATOM 2451 C C . GLN B 1 57 ? -8.422 7.551 -14.344 1 82.81 57 GLN B C 1
ATOM 2453 O O . GLN B 1 57 ? -8.68 6.387 -14.672 1 82.81 57 GLN B O 1
ATOM 2458 N N . SER B 1 58 ? -7.293 7.945 -13.906 1 89.19 58 SER B N 1
ATOM 2459 C CA . SER B 1 58 ? -6.156 7.035 -14.016 1 89.19 58 SER B CA 1
ATOM 2460 C C . SER B 1 58 ? -5.941 6.258 -12.727 1 89.19 58 SER B C 1
ATOM 2462 O O . SER B 1 58 ? -5.359 5.168 -12.742 1 89.19 58 SER B O 1
ATOM 2464 N N . ALA B 1 59 ? -6.359 6.797 -11.602 1 94.38 59 ALA B N 1
ATOM 2465 C CA . ALA B 1 59 ? -6.234 6.18 -10.281 1 94.38 59 ALA B CA 1
ATOM 2466 C C . ALA B 1 59 ? -7.164 6.844 -9.273 1 94.38 59 ALA B C 1
ATOM 2468 O O . ALA B 1 59 ? -7.727 7.906 -9.547 1 94.38 59 ALA B O 1
ATOM 2469 N N . ASP B 1 60 ? -7.301 6.18 -8.117 1 95.25 60 ASP B N 1
ATOM 2470 C CA . ASP B 1 60 ? -8.117 6.75 -7.043 1 95.25 60 ASP B CA 1
ATOM 2471 C C . ASP B 1 60 ? -7.434 7.969 -6.426 1 95.25 60 ASP B C 1
ATOM 2473 O O . ASP B 1 60 ? -8.102 8.953 -6.09 1 95.25 60 ASP B O 1
ATOM 2477 N N . GLY B 1 61 ? -6.125 7.852 -6.234 1 96.31 61 GLY B N 1
ATOM 2478 C CA . GLY B 1 61 ? -5.445 8.914 -5.512 1 96.31 61 GLY B CA 1
ATOM 2479 C C . GLY B 1 61 ? -3.982 9.047 -5.887 1 96.31 61 GLY B C 1
ATOM 2480 O O . GLY B 1 61 ? -3.533 8.461 -6.879 1 96.31 61 GLY B O 1
ATOM 2481 N N . VAL B 1 62 ? -3.281 9.93 -5.137 1 97.19 62 VAL B N 1
ATOM 2482 C CA . VAL B 1 62 ? -1.847 10.164 -5.266 1 97.19 62 VAL B CA 1
ATOM 2483 C C . VAL B 1 62 ? -1.183 10.078 -3.893 1 97.19 62 VAL B C 1
ATOM 2485 O O . VAL B 1 62 ? -1.802 10.406 -2.877 1 97.19 62 VAL B O 1
ATOM 2488 N N . SER B 1 63 ? -0.028 9.562 -3.855 1 97.31 63 SER B N 1
ATOM 2489 C CA . SER B 1 63 ? 0.922 9.672 -2.754 1 97.31 63 SER B CA 1
ATOM 2490 C C . SER B 1 63 ? 2.16 10.461 -3.17 1 97.31 63 SER B C 1
ATOM 2492 O O . SER B 1 63 ? 2.779 10.164 -4.191 1 97.31 63 SER B O 1
ATOM 2494 N N . VAL B 1 64 ? 2.553 11.438 -2.369 1 98.25 64 VAL B N 1
ATOM 2495 C CA . VAL B 1 64 ? 3.604 12.367 -2.756 1 98.25 64 VAL B CA 1
ATOM 2496 C C . VAL B 1 64 ? 4.875 12.078 -1.962 1 98.25 64 VAL B C 1
ATOM 2498 O O . VAL B 1 64 ? 4.832 11.945 -0.736 1 98.25 64 VAL B O 1
ATOM 2501 N N . ILE B 1 65 ? 5.93 11.914 -2.629 1 96.81 65 ILE B N 1
ATOM 2502 C CA . ILE B 1 65 ? 7.246 11.867 -2.006 1 96.81 65 ILE B CA 1
ATOM 2503 C C . ILE B 1 65 ? 7.953 13.211 -2.186 1 96.81 65 ILE B C 1
ATOM 2505 O O . ILE B 1 65 ? 8.641 13.43 -3.184 1 96.81 65 ILE B O 1
ATOM 2509 N N . PRO B 1 66 ? 7.805 14.031 -1.254 1 98.25 66 PRO B N 1
ATOM 2510 C CA . PRO B 1 66 ? 8.43 15.359 -1.354 1 98.25 66 PRO B CA 1
ATOM 2511 C C . PRO B 1 66 ? 9.883 15.359 -0.894 1 98.25 66 PRO B C 1
ATOM 2513 O O . PRO B 1 66 ? 10.188 14.922 0.218 1 98.25 66 PRO B O 1
ATOM 2516 N N . VAL B 1 67 ? 10.695 15.883 -1.695 1 98 67 VAL B N 1
ATOM 2517 C CA . VAL B 1 67 ? 12.102 16.078 -1.352 1 98 67 VAL B CA 1
ATOM 2518 C C . VAL B 1 67 ? 12.398 17.562 -1.176 1 98 67 VAL B C 1
ATOM 2520 O O . VAL B 1 67 ? 12.406 18.312 -2.148 1 98 67 VAL B O 1
ATOM 2523 N N . LEU B 1 68 ? 12.625 17.938 0.03 1 98.19 68 LEU B N 1
ATOM 2524 C CA . LEU B 1 68 ? 12.914 19.312 0.404 1 98.19 68 LEU B CA 1
ATOM 2525 C C . LEU B 1 68 ? 14.414 19.594 0.335 1 98.19 68 LEU B C 1
ATOM 2527 O O . LEU B 1 68 ? 15.203 18.938 1.024 1 98.19 68 LEU B O 1
ATOM 2531 N N . GLN B 1 69 ? 14.711 20.516 -0.469 1 97.88 69 GLN B N 1
ATOM 2532 C CA . GLN B 1 69 ? 16.109 20.891 -0.657 1 97.88 69 GLN B CA 1
ATOM 2533 C C . GLN B 1 69 ? 16.344 22.328 -0.228 1 97.88 69 GLN B C 1
ATOM 2535 O O . GLN B 1 69 ? 15.617 23.234 -0.628 1 97.88 69 GLN B O 1
ATOM 2540 N N . ARG B 1 70 ? 17.281 22.531 0.614 1 96.12 70 ARG B N 1
ATOM 2541 C CA . ARG B 1 70 ? 17.734 23.859 1.026 1 96.12 70 ARG B CA 1
ATOM 2542 C C . ARG B 1 70 ? 19.25 23.984 0.869 1 96.12 70 ARG B C 1
ATOM 2544 O O . ARG B 1 70 ? 19.984 23.047 1.168 1 96.12 70 ARG B O 1
ATOM 2551 N N . THR B 1 71 ? 19.625 25.109 0.465 1 94.75 71 THR B N 1
ATOM 2552 C CA . THR B 1 71 ? 21.062 25.359 0.292 1 94.75 71 THR B CA 1
ATOM 2553 C C . THR B 1 71 ? 21.812 25.094 1.592 1 94.75 71 THR B C 1
ATOM 2555 O O . THR B 1 71 ? 21.375 25.516 2.664 1 94.75 71 THR B O 1
ATOM 2558 N N . LEU B 1 72 ? 22.906 24.391 1.533 1 93.44 72 LEU B N 1
ATOM 2559 C CA . LEU B 1 72 ? 23.859 24.078 2.594 1 93.44 72 LEU B CA 1
ATOM 2560 C C . LEU B 1 72 ? 23.219 23.188 3.656 1 93.44 72 LEU B C 1
ATOM 2562 O O . LEU B 1 72 ? 23.734 23.078 4.77 1 93.44 72 LEU B O 1
ATOM 2566 N N . HIS B 1 73 ? 22.078 22.641 3.395 1 94 73 HIS B N 1
ATOM 2567 C CA . HIS B 1 73 ? 21.422 21.719 4.301 1 94 73 HIS B CA 1
ATOM 2568 C C . HIS B 1 73 ? 21.25 20.344 3.654 1 94 73 HIS B C 1
ATOM 2570 O O . HIS B 1 73 ? 21.266 20.234 2.428 1 94 73 HIS B O 1
ATOM 2576 N N . TYR B 1 74 ? 21.078 19.328 4.449 1 93.94 74 TYR B N 1
ATOM 2577 C CA . TYR B 1 74 ? 20.703 18 3.959 1 93.94 74 TYR B CA 1
ATOM 2578 C C . TYR B 1 74 ? 19.312 18.016 3.336 1 93.94 74 TYR B C 1
ATOM 2580 O O . TYR B 1 74 ? 18.438 18.781 3.773 1 93.94 74 TYR B O 1
ATOM 2588 N N . GLU B 1 75 ? 19.188 17.141 2.307 1 96.69 75 GLU B N 1
ATOM 2589 C CA . GLU B 1 75 ? 17.844 16.922 1.786 1 96.69 75 GLU B CA 1
ATOM 2590 C C . GLU B 1 75 ? 16.938 16.266 2.832 1 96.69 75 GLU B C 1
ATOM 2592 O O . GLU B 1 75 ? 17.391 15.391 3.574 1 96.69 75 GLU B O 1
ATOM 2597 N N . CYS B 1 76 ? 15.695 16.734 2.83 1 96.5 76 CYS B N 1
ATOM 2598 C CA . CYS B 1 76 ? 14.734 16.188 3.771 1 96.5 76 CYS B CA 1
ATOM 2599 C C . CYS B 1 76 ? 13.516 15.625 3.041 1 96.5 76 CYS B C 1
ATOM 2601 O O . CYS B 1 76 ? 13.219 16.031 1.917 1 96.5 76 CYS B O 1
ATOM 2603 N N . ILE B 1 77 ? 12.914 14.625 3.648 1 97 77 ILE B N 1
ATOM 2604 C CA . ILE B 1 77 ? 11.602 14.133 3.24 1 97 77 ILE B CA 1
ATOM 2605 C C . ILE B 1 77 ? 10.523 14.719 4.148 1 97 77 ILE B C 1
ATOM 2607 O O . ILE B 1 77 ? 10.672 14.719 5.375 1 97 77 ILE B O 1
ATOM 2611 N N . VAL B 1 78 ? 9.484 15.273 3.537 1 96.81 78 VAL B N 1
ATOM 2612 C CA . VAL B 1 78 ? 8.375 15.844 4.293 1 96.81 78 VAL B CA 1
ATOM 2613 C C . VAL B 1 78 ? 7.262 14.812 4.441 1 96.81 78 VAL B C 1
ATOM 2615 O O . VAL B 1 78 ? 6.746 14.297 3.445 1 96.81 78 VAL B O 1
ATOM 2618 N N . LEU B 1 79 ? 6.91 14.5 5.684 1 95.94 79 LEU B N 1
ATOM 2619 C CA . LEU B 1 79 ? 5.852 13.547 6.012 1 95.94 79 LEU B CA 1
ATOM 2620 C C . LEU B 1 79 ? 4.738 14.227 6.801 1 95.94 79 LEU B C 1
ATOM 2622 O O . LEU B 1 79 ? 4.875 15.383 7.207 1 95.94 79 LEU B O 1
ATOM 2626 N N . VAL B 1 80 ? 3.65 13.461 6.902 1 95 80 VAL B N 1
ATOM 2627 C CA . VAL B 1 80 ? 2.555 13.93 7.742 1 95 80 VAL B CA 1
ATOM 2628 C C . VAL B 1 80 ? 2.182 12.852 8.758 1 95 80 VAL B C 1
ATOM 2630 O O . VAL B 1 80 ? 2.275 11.656 8.469 1 95 80 VAL B O 1
ATOM 2633 N N . LYS B 1 81 ? 1.786 13.281 9.883 1 92.25 81 LYS B N 1
ATOM 2634 C CA . LYS B 1 81 ? 1.241 12.43 10.938 1 92.25 81 LYS B CA 1
ATOM 2635 C C . LYS B 1 81 ? -0.237 12.727 11.172 1 92.25 81 LYS B C 1
ATOM 2637 O O . LYS B 1 81 ? -0.618 13.875 11.391 1 92.25 81 LYS B O 1
ATOM 2642 N N . GLN B 1 82 ? -1.039 11.797 11.102 1 93.19 82 GLN B N 1
ATOM 2643 C CA . GLN B 1 82 ? -2.471 12 11.305 1 93.19 82 GLN B CA 1
ATOM 2644 C C . GLN B 1 82 ? -3.131 10.734 11.859 1 93.19 82 GLN B C 1
ATOM 2646 O O . GLN B 1 82 ? -2.605 9.633 11.695 1 93.19 82 GLN B O 1
ATOM 2651 N N . PHE B 1 83 ? -4.258 11.031 12.523 1 93.38 83 PHE B N 1
ATOM 2652 C CA . PHE B 1 83 ? -5.055 9.93 13.055 1 93.38 83 PHE B CA 1
ATOM 2653 C C . PHE B 1 83 ? -5.852 9.258 11.945 1 93.38 83 PHE B C 1
ATOM 2655 O O . PHE B 1 83 ? -6.555 9.922 11.18 1 93.38 83 PHE B O 1
ATOM 2662 N N . ARG B 1 84 ? -5.715 7.949 11.82 1 95.5 84 ARG B N 1
ATOM 2663 C CA . ARG B 1 84 ? -6.484 7.148 10.875 1 95.5 84 ARG B CA 1
ATOM 2664 C C . ARG B 1 84 ? -7.449 6.219 11.609 1 95.5 84 ARG B C 1
ATOM 2666 O O . ARG B 1 84 ? -7.027 5.23 12.211 1 95.5 84 ARG B O 1
ATOM 2673 N N . PRO B 1 85 ? -8.664 6.48 11.492 1 96.19 85 PRO B N 1
ATOM 2674 C CA . PRO B 1 85 ? -9.648 5.691 12.242 1 96.19 85 PRO B CA 1
ATOM 2675 C C . PRO B 1 85 ? -9.555 4.199 11.938 1 96.19 85 PRO B C 1
ATOM 2677 O O . PRO B 1 85 ? -9.617 3.375 12.852 1 96.19 85 PRO B O 1
ATOM 2680 N N . PRO B 1 86 ? -9.367 3.746 10.656 1 96.75 86 PRO B N 1
ATOM 2681 C CA . PRO B 1 86 ? -9.258 2.301 10.445 1 96.75 86 PRO B CA 1
ATOM 2682 C C . PRO B 1 86 ? -8.117 1.677 11.25 1 96.75 86 PRO B C 1
ATOM 2684 O O . PRO B 1 86 ? -8.211 0.519 11.664 1 96.75 86 PRO B O 1
ATOM 2687 N N . MET B 1 87 ? -7.086 2.473 11.477 1 94.44 87 MET B N 1
ATOM 2688 C CA . MET B 1 87 ? -5.914 1.973 12.195 1 94.44 87 MET B CA 1
ATOM 2689 C C . MET B 1 87 ? -6.078 2.162 13.695 1 94.44 87 MET B C 1
ATOM 2691 O O . MET B 1 87 ? -5.293 1.633 14.484 1 94.44 87 MET B O 1
ATOM 2695 N N . GLY B 1 88 ? -7.043 2.959 14.078 1 93.12 88 GLY B N 1
ATOM 2696 C CA . GLY B 1 88 ? -7.281 3.262 15.477 1 93.12 88 GLY B CA 1
ATOM 2697 C C . GLY B 1 88 ? -6.137 4.02 16.125 1 93.12 88 GLY B C 1
ATOM 2698 O O . GLY B 1 88 ? -5.965 3.967 17.344 1 93.12 88 GLY B O 1
ATOM 2699 N N . GLY B 1 89 ? -5.367 4.703 15.32 1 91.62 89 GLY B N 1
ATOM 2700 C CA . GLY B 1 89 ? -4.207 5.414 1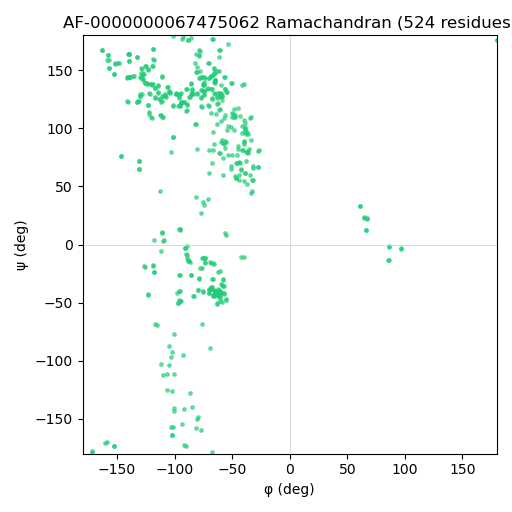5.836 1 91.62 89 GLY B CA 1
ATOM 2701 C C . GLY B 1 89 ? -3.547 6.305 14.797 1 91.62 89 GLY B C 1
ATOM 2702 O O . GLY B 1 89 ? -4.059 6.461 13.688 1 91.62 89 GLY B O 1
ATOM 2703 N N . TYR B 1 90 ? -2.465 6.906 15.297 1 91.69 90 TYR B N 1
ATOM 2704 C CA . TYR B 1 90 ? -1.741 7.824 14.43 1 91.69 90 TYR B CA 1
ATOM 2705 C C . TYR B 1 90 ? -0.856 7.062 13.445 1 91.69 90 TYR B C 1
ATOM 2707 O O . TYR B 1 90 ? -0.272 6.035 13.797 1 91.69 90 TYR B O 1
ATOM 2715 N N . CYS B 1 91 ? -0.792 7.594 12.273 1 92.56 91 CYS B N 1
ATOM 2716 C CA . CYS B 1 91 ? 0.054 7.062 11.211 1 92.56 91 CYS B CA 1
ATOM 2717 C C . CYS B 1 91 ? 1.006 8.133 10.688 1 92.56 91 CYS B C 1
ATOM 2719 O O . CYS B 1 91 ? 0.625 9.297 10.547 1 92.56 91 CYS B O 1
ATOM 2721 N N . LEU B 1 92 ? 2.225 7.711 10.445 1 93.25 92 LEU B N 1
ATOM 2722 C CA . LEU B 1 92 ? 3.172 8.523 9.688 1 93.25 92 LEU B CA 1
ATOM 2723 C C . LEU B 1 92 ? 3.107 8.195 8.203 1 93.25 92 LEU B C 1
ATOM 2725 O O . LEU B 1 92 ? 3.281 7.039 7.809 1 93.25 92 LEU B O 1
ATOM 2729 N N . GLU B 1 93 ? 2.824 9.227 7.395 1 94.56 93 GLU B N 1
ATOM 2730 C CA . GLU B 1 93 ? 2.502 8.992 5.992 1 94.56 93 GLU B CA 1
ATOM 2731 C C . GLU B 1 93 ? 3.15 10.039 5.094 1 94.56 93 GLU B C 1
ATOM 2733 O O . GLU B 1 93 ? 3.514 11.125 5.555 1 94.56 93 GLU B O 1
ATOM 2738 N N . PHE B 1 94 ? 3.307 9.648 3.781 1 95.94 94 PHE B N 1
ATOM 2739 C CA . PHE B 1 94 ? 3.473 10.688 2.768 1 95.94 94 PHE B CA 1
ATOM 2740 C C . PHE B 1 94 ? 2.186 11.477 2.59 1 95.94 94 PHE B C 1
ATOM 2742 O O . PHE B 1 94 ? 1.089 10.93 2.729 1 95.94 94 PHE B O 1
ATOM 2749 N N . PRO B 1 95 ? 2.324 12.805 2.311 1 97.12 95 PRO B N 1
ATOM 2750 C CA . PRO B 1 95 ? 1.105 13.5 1.891 1 97.12 95 PRO B CA 1
ATOM 2751 C C . PRO B 1 95 ? 0.373 12.773 0.763 1 97.12 95 PRO B C 1
ATOM 2753 O O . PRO B 1 95 ? 1.011 12.234 -0.143 1 97.12 95 PRO B O 1
ATOM 2756 N N . ALA B 1 96 ? -0.906 12.75 0.88 1 96.5 96 ALA B N 1
ATOM 2757 C CA . ALA B 1 96 ? -1.703 11.969 -0.065 1 96.5 96 ALA B CA 1
ATOM 2758 C C . ALA B 1 96 ? -3.143 12.477 -0.114 1 96.5 96 ALA B C 1
ATOM 2760 O O . ALA B 1 96 ? -3.59 13.18 0.791 1 96.5 96 ALA B O 1
ATOM 2761 N N . GLY B 1 97 ? -3.865 12.07 -1.206 1 95 97 GLY B N 1
ATOM 2762 C CA . GLY B 1 97 ? -5.277 12.383 -1.359 1 95 97 GLY B CA 1
ATOM 2763 C C . GLY B 1 97 ? -5.875 11.836 -2.643 1 95 97 GLY B C 1
ATOM 2764 O O . GLY B 1 97 ? -5.164 11.242 -3.461 1 95 97 GLY B O 1
ATOM 2765 N N . LEU B 1 98 ? -7.137 12.031 -2.744 1 95.69 98 LEU B N 1
ATOM 2766 C CA . LEU B 1 98 ? -7.844 11.547 -3.922 1 95.69 98 LEU B CA 1
ATOM 2767 C C . LEU B 1 98 ? -7.668 12.508 -5.098 1 95.69 98 LEU B C 1
ATOM 2769 O O . LEU B 1 98 ? -7.465 13.703 -4.898 1 95.69 98 LEU B O 1
ATOM 2773 N N . ILE B 1 99 ? -7.664 11.914 -6.266 1 97.06 99 ILE B N 1
ATOM 2774 C CA . ILE B 1 99 ? -7.645 12.734 -7.477 1 97.06 99 ILE B CA 1
ATOM 2775 C C . ILE B 1 99 ? -9.055 13.234 -7.781 1 97.06 99 ILE B C 1
ATOM 2777 O O . ILE B 1 99 ? -10.008 12.453 -7.789 1 97.06 99 ILE B O 1
ATOM 2781 N N . ASP B 1 100 ? -9.219 14.531 -8.008 1 95.62 100 ASP B N 1
ATOM 2782 C CA . ASP B 1 100 ? -10.516 15.102 -8.359 1 95.62 100 ASP B CA 1
ATOM 2783 C C . ASP B 1 100 ? -10.852 14.852 -9.828 1 95.62 100 ASP B C 1
ATOM 2785 O O . ASP B 1 100 ? -9.984 14.445 -10.609 1 95.62 100 ASP B O 1
ATOM 2789 N N . GLU B 1 101 ? -12.094 15.094 -10.102 1 94.75 101 GLU B N 1
ATOM 2790 C CA . GLU B 1 101 ? -12.547 14.938 -11.484 1 94.75 101 GLU B CA 1
ATOM 2791 C C . GLU B 1 101 ? -11.773 15.859 -12.43 1 94.75 101 GLU B C 1
ATOM 2793 O O . GLU B 1 101 ? -11.555 17.031 -12.117 1 94.75 101 GLU B O 1
ATOM 2798 N N . ASN B 1 102 ? -11.234 15.359 -13.547 1 94.31 102 ASN B N 1
ATOM 2799 C CA . ASN B 1 102 ? -10.523 16.078 -14.594 1 94.31 102 ASN B CA 1
ATOM 2800 C C . ASN B 1 102 ? -9.195 16.641 -14.086 1 94.31 102 ASN B C 1
ATOM 2802 O O . ASN B 1 102 ? -8.727 17.672 -14.578 1 94.31 102 ASN B O 1
ATOM 2806 N N . GLU B 1 103 ? -8.727 16.078 -13.109 1 97.19 103 GLU B N 1
ATOM 2807 C CA . GLU B 1 103 ? -7.434 16.469 -12.562 1 97.19 103 GLU B CA 1
ATOM 2808 C C . GLU B 1 103 ? -6.352 15.453 -12.906 1 97.19 103 GLU B C 1
ATOM 2810 O O . GLU B 1 103 ? -6.574 14.242 -12.805 1 97.19 103 GLU B O 1
ATOM 2815 N N . SER B 1 104 ? -5.238 15.93 -13.391 1 97.75 104 SER B N 1
ATOM 2816 C CA . SER B 1 104 ? -4.121 15.016 -13.594 1 97.75 104 SER B CA 1
ATOM 2817 C C . SER B 1 104 ? -3.525 14.562 -12.266 1 97.75 104 SER B C 1
ATOM 2819 O O . SER B 1 104 ? -3.646 15.266 -11.258 1 97.75 104 SER B O 1
ATOM 2821 N N . PRO B 1 105 ? -2.881 13.422 -12.281 1 97.5 105 PRO B N 1
ATOM 2822 C CA . PRO B 1 105 ? -2.229 12.992 -11.039 1 97.5 105 PRO B CA 1
ATOM 2823 C C . PRO B 1 105 ? -1.179 13.984 -10.547 1 97.5 105 PRO B C 1
ATOM 2825 O O . PRO B 1 105 ? -1.03 14.18 -9.336 1 97.5 105 PRO B O 1
ATOM 2828 N N . GLU B 1 106 ? -0.507 14.617 -11.453 1 98.56 106 GLU B N 1
ATOM 2829 C CA . GLU B 1 106 ? 0.507 15.602 -11.086 1 98.56 106 GLU B CA 1
ATOM 2830 C C . GLU B 1 106 ? -0.121 16.812 -10.406 1 98.56 106 GLU B C 1
ATOM 2832 O O . GLU B 1 106 ? 0.382 17.281 -9.383 1 98.56 106 GLU B O 1
ATOM 2837 N N . ALA B 1 107 ? -1.187 17.266 -10.969 1 98.56 107 ALA B N 1
ATOM 2838 C CA . ALA B 1 107 ? -1.891 18.406 -10.375 1 98.56 107 ALA B CA 1
ATOM 2839 C C . ALA B 1 107 ? -2.449 18.047 -9 1 98.56 107 ALA B C 1
ATOM 2841 O O . ALA B 1 107 ? -2.373 18.844 -8.07 1 98.56 107 ALA B O 1
ATOM 2842 N N . ALA B 1 108 ? -3.012 16.859 -8.922 1 98.25 108 ALA B N 1
ATOM 2843 C CA . ALA B 1 108 ? -3.527 16.391 -7.641 1 98.25 108 ALA B CA 1
ATOM 2844 C C . ALA B 1 108 ? -2.418 16.328 -6.594 1 98.25 108 ALA B C 1
ATOM 2846 O O . ALA B 1 108 ? -2.619 16.703 -5.441 1 98.25 108 ALA B O 1
ATOM 2847 N N . ALA B 1 109 ? -1.215 15.852 -7.016 1 98.62 109 ALA B N 1
ATOM 2848 C CA . ALA B 1 109 ? -0.082 15.719 -6.105 1 98.62 109 ALA B CA 1
ATOM 2849 C C . ALA B 1 109 ? 0.344 17.078 -5.555 1 98.62 109 ALA B C 1
ATOM 2851 O O . ALA B 1 109 ? 0.534 17.234 -4.348 1 98.62 109 ALA B O 1
ATOM 2852 N N . LEU B 1 110 ? 0.401 18.031 -6.406 1 98.81 110 LEU B N 1
ATOM 2853 C CA . LEU B 1 110 ? 0.818 19.359 -5.988 1 98.81 110 LEU B CA 1
ATOM 2854 C C . LEU B 1 110 ? -0.247 20.016 -5.109 1 98.81 110 LEU B C 1
ATOM 2856 O O . LEU B 1 110 ? 0.076 20.672 -4.121 1 98.81 110 LEU B O 1
ATOM 2860 N N . ARG B 1 111 ? -1.472 19.812 -5.445 1 98.25 111 ARG B N 1
ATOM 2861 C CA . ARG B 1 111 ? -2.564 20.344 -4.637 1 98.25 111 ARG B CA 1
ATOM 2862 C C . ARG B 1 111 ? -2.564 19.734 -3.24 1 98.25 111 ARG B C 1
ATOM 2864 O O . ARG B 1 111 ? -2.613 20.453 -2.242 1 98.25 111 ARG B O 1
ATOM 2871 N N . GLU B 1 112 ? -2.498 18.391 -3.178 1 97.94 112 GLU B N 1
ATOM 2872 C CA . GLU B 1 112 ? -2.512 17.703 -1.894 1 97.94 112 GLU B CA 1
ATOM 2873 C C . GLU B 1 112 ? -1.292 18.078 -1.054 1 97.94 112 GLU B C 1
ATOM 2875 O O . GLU B 1 112 ? -1.392 18.219 0.167 1 97.94 112 GLU B O 1
ATOM 2880 N N . LEU B 1 113 ? -0.13 18.203 -1.691 1 98.56 113 LEU B N 1
ATOM 2881 C CA . LEU B 1 113 ? 1.074 18.625 -0.98 1 98.56 113 LEU B CA 1
ATOM 2882 C C . LEU B 1 113 ? 0.88 19.984 -0.332 1 98.56 113 LEU B C 1
ATOM 2884 O O . LEU B 1 113 ? 1.148 20.156 0.859 1 98.56 113 LEU B O 1
ATOM 2888 N N . GLU B 1 114 ? 0.413 20.875 -1.061 1 98.38 114 GLU B N 1
ATOM 2889 C CA . GLU B 1 114 ? 0.228 22.234 -0.548 1 98.38 114 GLU B CA 1
ATOM 2890 C C . GLU B 1 114 ? -0.844 22.266 0.538 1 98.38 114 GLU B C 1
ATOM 2892 O O . GLU B 1 114 ? -0.67 22.922 1.566 1 98.38 114 GLU B O 1
ATOM 2897 N N . GLU B 1 115 ? -1.924 21.578 0.326 1 98.12 115 GLU B N 1
ATOM 2898 C CA . GLU B 1 115 ? -3.004 21.578 1.308 1 98.12 115 GLU B CA 1
ATOM 2899 C C . GLU B 1 115 ? -2.535 21 2.643 1 98.12 115 GLU B C 1
ATOM 2901 O O . GLU B 1 115 ? -2.793 21.578 3.697 1 98.12 115 GLU B O 1
ATOM 2906 N N . GLU B 1 116 ? -1.836 19.906 2.562 1 97.56 116 GLU B N 1
ATOM 2907 C CA . GLU B 1 116 ? -1.522 19.188 3.789 1 97.56 116 GLU B CA 1
ATOM 2908 C C . GLU B 1 116 ? -0.265 19.734 4.453 1 97.56 116 GLU B C 1
ATOM 2910 O O . GLU B 1 116 ? -0.095 19.625 5.668 1 97.56 116 GLU B O 1
ATOM 2915 N N . THR B 1 117 ? 0.685 20.359 3.705 1 98.06 117 THR B N 1
ATOM 2916 C CA . THR B 1 117 ? 1.976 20.703 4.293 1 98.06 117 THR B CA 1
ATOM 2917 C C . THR B 1 117 ? 2.281 22.172 4.094 1 98.06 117 THR B C 1
ATOM 2919 O O . THR B 1 117 ? 3.146 22.734 4.773 1 98.06 117 THR B O 1
ATOM 2922 N N . GLY B 1 118 ? 1.613 22.844 3.148 1 98.31 118 GLY B N 1
ATOM 2923 C CA . GLY B 1 118 ? 1.886 24.234 2.807 1 98.31 118 GLY B CA 1
ATOM 2924 C C . GLY B 1 118 ? 3.008 24.391 1.797 1 98.31 118 GLY B C 1
ATOM 2925 O O . GLY B 1 118 ? 3.18 25.453 1.216 1 98.31 118 GLY B O 1
ATOM 2926 N N . TYR B 1 119 ? 3.809 23.344 1.511 1 98.5 119 TYR B N 1
ATOM 2927 C CA . TYR B 1 119 ? 4.938 23.438 0.592 1 98.5 119 TYR B CA 1
ATOM 2928 C C . TYR B 1 119 ? 4.465 23.438 -0.856 1 98.5 119 TYR B C 1
ATOM 2930 O O . TYR B 1 119 ? 3.479 22.781 -1.196 1 98.5 119 TYR B O 1
ATOM 2938 N N . LYS B 1 120 ? 5.121 24.141 -1.568 1 98.5 120 LYS B N 1
ATOM 2939 C CA . LYS B 1 120 ? 4.98 24.109 -3.021 1 98.5 120 LYS B CA 1
ATOM 2940 C C . LYS B 1 120 ? 6.223 23.516 -3.678 1 98.5 120 LYS B C 1
ATOM 2942 O O . LYS B 1 120 ? 7.34 23.688 -3.18 1 98.5 120 LYS B O 1
ATOM 2947 N N . GLY B 1 121 ? 6.047 22.797 -4.734 1 98.5 121 GLY B N 1
ATOM 2948 C CA . GLY B 1 121 ? 7.18 22.203 -5.422 1 98.5 121 GLY B CA 1
ATOM 2949 C C . GLY B 1 121 ? 6.879 21.844 -6.867 1 98.5 121 GLY B C 1
ATOM 2950 O O . GLY B 1 121 ? 5.887 22.312 -7.43 1 98.5 121 GLY B O 1
ATOM 2951 N N . ASP B 1 122 ? 7.875 21.094 -7.449 1 98.69 122 ASP B N 1
ATOM 2952 C CA . ASP B 1 122 ? 7.773 20.672 -8.844 1 98.69 122 ASP B CA 1
ATOM 2953 C C . ASP B 1 122 ? 7.82 19.156 -8.953 1 98.69 122 ASP B C 1
ATOM 2955 O O . ASP B 1 122 ? 8.641 18.5 -8.297 1 98.69 122 ASP B O 1
ATOM 2959 N N . VAL B 1 123 ? 6.949 18.688 -9.828 1 98.69 123 VAL B N 1
ATOM 2960 C CA . VAL B 1 123 ? 6.914 17.25 -10.039 1 98.69 123 VAL B CA 1
ATOM 2961 C C . VAL B 1 123 ? 8.203 16.797 -10.719 1 98.69 123 VAL B C 1
ATOM 2963 O O . VAL B 1 123 ? 8.586 17.328 -11.758 1 98.69 123 VAL B O 1
ATOM 2966 N N . ALA B 1 124 ? 8.875 15.836 -10.117 1 97.62 124 ALA B N 1
ATOM 2967 C CA . ALA B 1 124 ? 10.078 15.242 -10.703 1 97.62 124 ALA B CA 1
ATOM 2968 C C . ALA B 1 124 ? 9.742 13.953 -11.453 1 97.62 124 ALA B C 1
ATOM 2970 O O . ALA B 1 124 ? 10.312 13.68 -12.508 1 97.62 124 ALA B O 1
ATOM 2971 N N . GLU B 1 125 ? 8.844 13.164 -10.883 1 94.38 125 GLU B N 1
ATOM 2972 C CA . GLU B 1 125 ? 8.453 11.875 -11.445 1 94.38 125 GLU B CA 1
ATOM 2973 C C . GLU B 1 125 ? 7.027 11.508 -11.031 1 94.38 125 GLU B C 1
ATOM 2975 O O . GLU B 1 125 ? 6.59 11.836 -9.93 1 94.38 125 GLU B O 1
ATOM 2980 N N . CYS B 1 126 ? 6.328 10.82 -11.93 1 93.88 126 CYS B N 1
ATOM 2981 C CA . CYS B 1 126 ? 5 10.281 -11.672 1 93.88 126 CYS B CA 1
ATOM 2982 C C . CYS B 1 126 ? 4.906 8.828 -12.117 1 93.88 126 CYS B C 1
ATOM 2984 O O . CYS B 1 126 ? 5.125 8.516 -13.289 1 93.88 126 CYS B O 1
ATOM 2986 N N . SER B 1 127 ? 4.582 8.023 -11.227 1 89.75 127 SER B N 1
ATOM 2987 C CA . SER B 1 127 ? 4.523 6.598 -11.539 1 89.75 127 SER B CA 1
ATOM 2988 C C . SER B 1 127 ? 3.244 6.246 -12.289 1 89.75 127 SER B C 1
ATOM 2990 O O . SER B 1 127 ? 2.285 7.02 -12.289 1 89.75 127 SER B O 1
ATOM 2992 N N . PRO B 1 128 ? 3.219 5.035 -12.977 1 87.94 128 PRO B N 1
ATOM 2993 C CA . PRO B 1 128 ? 1.906 4.48 -13.32 1 87.94 128 PRO B CA 1
ATOM 2994 C C . PRO B 1 128 ? 1.047 4.195 -12.086 1 87.94 128 PRO B C 1
ATOM 2996 O O . PRO B 1 128 ? 1.534 4.277 -10.961 1 87.94 128 PRO B O 1
ATOM 2999 N N . ALA B 1 129 ? -0.252 3.93 -12.297 1 90.44 129 ALA B N 1
ATOM 3000 C CA . ALA B 1 129 ? -1.121 3.557 -11.188 1 90.44 129 ALA B CA 1
ATOM 3001 C C . ALA B 1 129 ? -0.655 2.256 -10.539 1 90.44 129 ALA B C 1
ATOM 3003 O O . ALA B 1 129 ? -0.345 1.286 -11.234 1 90.44 129 ALA B O 1
ATOM 3004 N N . VAL B 1 130 ? -0.537 2.281 -9.234 1 90.75 130 VAL B N 1
ATOM 3005 C CA . VAL B 1 130 ? -0.138 1.104 -8.469 1 90.75 130 VAL B CA 1
ATOM 3006 C C . VAL B 1 130 ? -1.288 0.656 -7.57 1 90.75 130 VAL B C 1
ATOM 3008 O O . VAL B 1 130 ? -1.988 1.487 -6.988 1 90.75 130 VAL B O 1
ATOM 3011 N N . GLY B 1 131 ? -1.498 -0.677 -7.539 1 91.81 131 GLY B N 1
ATOM 3012 C CA . GLY B 1 131 ? -2.467 -1.216 -6.598 1 91.81 131 GLY B CA 1
ATOM 3013 C C . GLY B 1 131 ? -1.97 -1.218 -5.164 1 91.81 131 GLY B C 1
ATOM 3014 O O . GLY B 1 131 ? -0.853 -1.663 -4.891 1 91.81 131 GLY B O 1
ATOM 3015 N N . MET B 1 132 ? -2.758 -0.742 -4.246 1 91.12 132 MET B N 1
ATOM 3016 C CA . MET B 1 132 ? -2.305 -0.604 -2.863 1 91.12 132 MET B CA 1
ATOM 3017 C C . MET B 1 132 ? -2.455 -1.92 -2.107 1 91.12 132 MET B C 1
ATOM 3019 O O . MET B 1 132 ? -1.597 -2.279 -1.3 1 91.12 132 MET B O 1
ATOM 3023 N N . ASP B 1 133 ? -3.521 -2.588 -2.238 1 93.56 133 ASP B N 1
ATOM 3024 C CA . ASP B 1 133 ? -3.84 -3.883 -1.641 1 93.56 133 ASP B CA 1
ATOM 3025 C C . ASP B 1 133 ? -4.723 -4.711 -2.57 1 93.56 133 ASP B C 1
ATOM 3027 O O . ASP B 1 133 ? -5.91 -4.91 -2.299 1 93.56 133 ASP B O 1
ATOM 3031 N N . PRO B 1 134 ? -4.078 -5.246 -3.582 1 94.44 134 PRO B N 1
ATOM 3032 C CA . PRO B 1 134 ? -4.875 -5.863 -4.648 1 94.44 134 PRO B CA 1
ATOM 3033 C C . PRO B 1 134 ? -5.578 -7.137 -4.195 1 94.44 134 PRO B C 1
ATOM 3035 O O . PRO B 1 134 ? -6.465 -7.637 -4.891 1 94.44 134 PRO B O 1
ATOM 3038 N N . GLY B 1 135 ? -5.227 -7.707 -3.139 1 94.25 135 GLY B N 1
ATOM 3039 C CA . GLY B 1 135 ? -5.938 -8.852 -2.59 1 94.25 135 GLY B CA 1
ATOM 3040 C C . GLY B 1 135 ? -7.242 -8.469 -1.914 1 94.25 135 GLY B C 1
ATOM 3041 O O . GLY B 1 135 ? -8.078 -9.336 -1.642 1 94.25 135 GLY B O 1
ATOM 3042 N N . LEU B 1 136 ? -7.406 -7.195 -1.723 1 96.38 136 LEU B N 1
ATOM 3043 C CA . LEU B 1 136 ? -8.562 -6.738 -0.952 1 96.38 136 LEU B CA 1
ATOM 3044 C C . LEU B 1 136 ? -9.406 -5.766 -1.766 1 96.38 136 LEU B C 1
ATOM 3046 O O . LEU B 1 136 ? -10.641 -5.84 -1.738 1 96.38 136 LEU B O 1
ATOM 3050 N N . SER B 1 137 ? -8.742 -4.863 -2.451 1 96.75 137 SER B N 1
ATOM 3051 C CA . SER B 1 137 ? -9.453 -3.738 -3.057 1 96.75 137 SER B CA 1
ATOM 3052 C C . SER B 1 137 ? -8.914 -3.428 -4.449 1 96.75 137 SER B C 1
ATOM 3054 O O . SER B 1 137 ? -7.82 -3.875 -4.809 1 96.75 137 SER B O 1
ATOM 3056 N N . ASN B 1 138 ? -9.688 -2.641 -5.234 1 95.44 138 ASN B N 1
ATOM 3057 C CA . ASN B 1 138 ? -9.211 -2.146 -6.523 1 95.44 138 ASN B CA 1
ATOM 3058 C C . ASN B 1 138 ? -8.633 -0.74 -6.402 1 95.44 138 ASN B C 1
ATOM 3060 O O . ASN B 1 138 ? -8.469 -0.042 -7.406 1 95.44 138 ASN B O 1
ATOM 3064 N N . CYS B 1 139 ? -8.383 -0.27 -5.184 1 94.75 139 CYS B N 1
ATOM 3065 C CA . CYS B 1 139 ? -7.855 1.074 -4.969 1 94.75 139 CYS B CA 1
ATOM 3066 C C . CYS B 1 139 ? -6.449 1.209 -5.547 1 94.75 139 CYS B C 1
ATOM 3068 O O . CYS B 1 139 ? -5.578 0.385 -5.27 1 94.75 139 CYS B O 1
ATOM 3070 N N . THR B 1 140 ? -6.258 2.264 -6.34 1 94.06 140 THR B N 1
ATOM 3071 C CA . THR B 1 140 ? -4.969 2.533 -6.973 1 94.06 140 THR B CA 1
ATOM 3072 C C . THR B 1 140 ? -4.488 3.941 -6.637 1 94.06 140 THR B C 1
ATOM 3074 O O . THR B 1 140 ? -5.285 4.805 -6.273 1 94.06 140 THR B O 1
ATOM 3077 N N . THR B 1 141 ? -3.174 4.09 -6.672 1 95.12 141 THR B N 1
ATOM 3078 C CA . THR B 1 141 ? -2.559 5.383 -6.406 1 95.12 141 THR B CA 1
ATOM 3079 C C . THR B 1 141 ? -1.368 5.617 -7.332 1 95.12 141 THR B C 1
ATOM 3081 O O . THR B 1 141 ? -0.691 4.668 -7.734 1 95.12 141 THR B O 1
ATOM 3084 N N . HIS B 1 142 ? -1.176 6.848 -7.766 1 94.56 142 HIS B N 1
ATOM 3085 C CA . HIS B 1 142 ? 0.104 7.242 -8.344 1 94.56 142 HIS B CA 1
ATOM 3086 C C . HIS B 1 142 ? 1.089 7.668 -7.262 1 94.56 142 HIS B C 1
ATOM 3088 O O . HIS B 1 142 ? 0.709 8.344 -6.301 1 94.56 142 HIS B O 1
ATOM 3094 N N . ILE B 1 143 ? 2.275 7.273 -7.387 1 94.69 143 ILE B N 1
ATOM 3095 C CA . ILE B 1 143 ? 3.369 7.801 -6.578 1 94.69 143 ILE B CA 1
ATOM 3096 C C . ILE B 1 143 ? 4.055 8.945 -7.324 1 94.69 143 ILE B C 1
ATOM 3098 O O . ILE B 1 143 ? 4.555 8.758 -8.438 1 94.69 143 ILE B O 1
ATOM 3102 N N . VAL B 1 144 ? 4.102 10.086 -6.711 1 97.19 144 VAL B N 1
ATOM 3103 C CA . VAL B 1 144 ? 4.641 11.266 -7.367 1 97.19 144 VAL B CA 1
ATOM 3104 C C . VAL B 1 144 ? 5.789 11.844 -6.543 1 97.19 144 VAL B C 1
ATOM 3106 O O . VAL B 1 144 ? 5.609 12.195 -5.375 1 97.19 144 VAL B O 1
ATOM 3109 N N . THR B 1 145 ? 6.938 11.898 -7.145 1 97.81 145 THR B N 1
ATOM 3110 C CA . THR B 1 145 ? 8.062 12.57 -6.5 1 97.81 145 THR B CA 1
ATOM 3111 C C . THR B 1 145 ? 8.055 14.062 -6.82 1 97.81 145 THR B C 1
ATOM 3113 O O . THR B 1 145 ? 7.953 14.453 -7.984 1 97.81 145 THR B O 1
ATOM 3116 N N . VAL B 1 146 ? 8.109 14.852 -5.75 1 98.69 146 VAL B N 1
ATOM 3117 C CA . VAL B 1 146 ? 8.078 16.297 -5.883 1 98.69 146 VAL B CA 1
ATOM 3118 C C . VAL B 1 146 ? 9.336 16.906 -5.258 1 98.69 146 VAL B C 1
ATOM 3120 O O . VAL B 1 146 ? 9.711 16.562 -4.137 1 98.69 146 VAL B O 1
ATOM 3123 N N . THR B 1 147 ? 9.984 17.75 -5.996 1 98.69 147 THR B N 1
ATOM 3124 C CA . THR B 1 147 ? 11.109 18.5 -5.453 1 98.69 147 THR B CA 1
ATOM 3125 C C . THR B 1 147 ? 10.656 19.859 -4.941 1 98.69 147 THR B C 1
ATOM 3127 O O . THR B 1 147 ? 9.938 20.594 -5.629 1 98.69 147 THR B O 1
ATOM 3130 N N . ILE B 1 148 ? 11.039 20.172 -3.76 1 98.69 148 ILE B N 1
ATOM 3131 C CA . ILE B 1 148 ? 10.703 21.438 -3.117 1 98.69 148 ILE B CA 1
ATOM 3132 C C . ILE B 1 148 ? 11.969 22.281 -2.963 1 98.69 148 ILE B C 1
ATOM 3134 O O . ILE B 1 148 ? 12.945 21.844 -2.346 1 98.69 148 ILE B O 1
ATOM 3138 N N . ASN B 1 149 ? 11.961 23.453 -3.504 1 98.56 149 ASN B N 1
ATOM 3139 C CA . ASN B 1 149 ? 13.016 24.422 -3.221 1 98.56 149 ASN B CA 1
ATOM 3140 C C . ASN B 1 149 ? 12.766 25.156 -1.905 1 98.56 149 ASN B C 1
ATOM 3142 O O . ASN B 1 149 ? 11.977 26.109 -1.855 1 98.56 149 ASN B O 1
ATOM 3146 N N . GLY B 1 150 ? 13.484 24.766 -0.955 1 97.81 150 GLY B N 1
ATOM 3147 C CA . GLY B 1 150 ? 13.281 25.297 0.385 1 97.81 150 GLY B CA 1
ATOM 3148 C C . GLY B 1 150 ? 13.773 26.719 0.541 1 97.81 150 GLY B C 1
ATOM 3149 O O . GLY B 1 150 ? 13.453 27.391 1.525 1 97.81 150 GLY B O 1
ATOM 3150 N N . ASP B 1 151 ? 14.516 27.219 -0.419 1 97.62 151 ASP B N 1
ATOM 3151 C CA . ASP B 1 151 ? 15.023 28.578 -0.353 1 97.62 151 ASP B CA 1
ATOM 3152 C C . ASP B 1 151 ? 14.016 29.578 -0.927 1 97.62 151 ASP B C 1
ATOM 3154 O O . ASP B 1 151 ? 14.141 30.781 -0.728 1 97.62 151 ASP B O 1
ATOM 3158 N N . ASP B 1 152 ? 13.055 29.062 -1.615 1 97.06 152 ASP B N 1
ATOM 3159 C CA . ASP B 1 152 ? 12.008 29.922 -2.152 1 97.06 152 ASP B CA 1
ATOM 3160 C C . ASP B 1 152 ? 11.195 30.562 -1.031 1 97.06 152 ASP B C 1
ATOM 3162 O O . ASP B 1 152 ? 10.859 29.906 -0.047 1 97.06 152 ASP B O 1
ATOM 3166 N N . ALA B 1 153 ? 10.797 31.797 -1.163 1 96.5 153 ALA B N 1
ATOM 3167 C CA . ALA B 1 153 ? 10.094 32.562 -0.148 1 96.5 153 ALA B CA 1
ATOM 3168 C C . ALA B 1 153 ? 8.797 31.875 0.271 1 96.5 153 ALA B C 1
ATOM 3170 O O . ALA B 1 153 ? 8.438 31.875 1.452 1 96.5 153 ALA B O 1
ATOM 3171 N N . GLU B 1 154 ? 8.164 31.25 -0.665 1 95.94 154 GLU B N 1
ATOM 3172 C CA . GLU B 1 154 ? 6.879 30.609 -0.387 1 95.94 154 GLU B CA 1
ATOM 3173 C C . GLU B 1 154 ? 7.066 29.328 0.429 1 95.94 154 GLU B C 1
ATOM 3175 O O . GLU B 1 154 ? 6.109 28.797 0.996 1 95.94 154 GLU B O 1
ATOM 3180 N N . ASN B 1 155 ? 8.281 28.781 0.522 1 97.81 155 ASN B N 1
ATOM 3181 C CA . ASN B 1 155 ? 8.547 27.516 1.193 1 97.81 155 ASN B CA 1
ATOM 3182 C C . ASN B 1 155 ? 9.32 27.734 2.492 1 97.81 155 ASN B C 1
ATOM 3184 O O . ASN B 1 155 ? 9.703 26.766 3.152 1 97.81 155 ASN B O 1
ATOM 3188 N N . VAL B 1 156 ? 9.562 28.969 2.842 1 94.5 156 VAL B N 1
ATOM 3189 C CA . VAL B 1 156 ? 10.305 29.266 4.062 1 94.5 156 VAL B CA 1
ATOM 3190 C C . VAL B 1 156 ? 9.406 29.047 5.277 1 94.5 156 VAL B C 1
ATOM 3192 O O . VAL B 1 156 ? 9.844 28.5 6.293 1 94.5 156 VAL B O 1
ATOM 3195 N N . ARG B 1 157 ? 8.156 29.438 5.211 1 93.88 157 ARG B N 1
ATOM 3196 C CA . ARG B 1 157 ? 7.18 29.234 6.27 1 93.88 157 ARG B CA 1
ATOM 3197 C C . ARG B 1 157 ? 5.887 28.641 5.707 1 93.88 157 ARG B C 1
ATOM 3199 O O . ARG B 1 157 ? 4.855 29.312 5.672 1 93.88 157 ARG B O 1
ATOM 3206 N N . PRO B 1 158 ? 5.992 27.422 5.352 1 95.38 158 PRO B N 1
ATOM 3207 C CA . PRO B 1 158 ? 4.801 26.797 4.766 1 95.38 158 PRO B CA 1
ATOM 3208 C C . PRO B 1 158 ? 3.648 26.688 5.762 1 95.38 158 PRO B C 1
ATOM 3210 O O . PRO B 1 158 ? 3.877 26.406 6.945 1 95.38 158 PRO B O 1
ATOM 3213 N N . LYS B 1 159 ? 2.453 26.953 5.281 1 94.5 159 LYS B N 1
ATOM 3214 C CA . LYS B 1 159 ? 1.254 26.859 6.109 1 94.5 159 LYS B CA 1
ATOM 3215 C C . LYS B 1 159 ? 0.243 25.875 5.508 1 94.5 159 LYS B C 1
ATOM 3217 O O . LYS B 1 159 ? -0.355 26.172 4.469 1 94.5 159 LYS B O 1
ATOM 3222 N N . PRO B 1 160 ? 0.012 24.812 6.172 1 95.19 160 PRO B N 1
ATOM 3223 C CA . PRO B 1 160 ? -0.994 23.859 5.688 1 95.19 160 PRO B CA 1
ATOM 3224 C C . 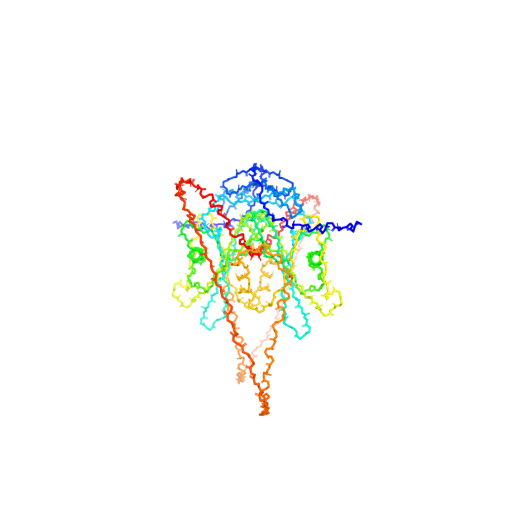PRO B 1 160 ? -2.398 24.453 5.648 1 95.19 160 PRO B C 1
ATOM 3226 O O . PRO B 1 160 ? -2.703 25.375 6.418 1 95.19 160 PRO B O 1
ATOM 3229 N N . LYS B 1 161 ? -3.191 24 4.742 1 93.38 161 LYS B N 1
ATOM 3230 C CA . LYS B 1 161 ? -4.609 24.328 4.613 1 93.38 161 LYS B CA 1
ATOM 3231 C C . LYS B 1 161 ? -5.453 23.078 4.445 1 93.38 161 LYS B C 1
ATOM 3233 O O . LYS B 1 161 ? -6.113 22.891 3.42 1 93.38 161 LYS B O 1
ATOM 3238 N N . PRO B 1 162 ? -5.441 22.281 5.492 1 89 162 PRO B N 1
ATOM 3239 C CA . PRO B 1 162 ? -6.184 21.016 5.363 1 89 162 PRO B CA 1
ATOM 3240 C C . PRO B 1 162 ? -7.688 21.234 5.219 1 89 162 PRO B C 1
ATOM 3242 O O . PRO B 1 162 ? -8.211 22.281 5.645 1 89 162 PRO B O 1
ATOM 3245 N N . GLY B 1 163 ? -8.32 20.328 4.547 1 85.62 163 GLY B N 1
ATOM 3246 C CA . GLY B 1 163 ? -9.766 20.375 4.449 1 85.62 163 GLY B CA 1
ATOM 3247 C C . GLY B 1 163 ? -10.461 20.125 5.773 1 85.62 163 GLY B C 1
ATOM 3248 O O . GLY B 1 163 ? -9.812 19.859 6.781 1 85.62 163 GLY B O 1
ATOM 3249 N N . ASP B 1 164 ? -11.773 20.234 5.695 1 86.12 164 ASP B N 1
ATOM 3250 C CA . ASP B 1 164 ? -12.586 19.969 6.883 1 86.12 164 ASP B CA 1
ATOM 3251 C C . ASP B 1 164 ? -12.359 18.562 7.398 1 86.12 164 ASP B C 1
ATOM 3253 O O . ASP B 1 164 ? -12.352 17.594 6.617 1 86.12 164 ASP B O 1
ATOM 3257 N N . GLY B 1 165 ? -12.055 18.484 8.68 1 86.44 165 GLY B N 1
ATOM 3258 C CA . GLY B 1 165 ? -11.906 17.188 9.305 1 86.44 165 GLY B CA 1
ATOM 3259 C C . GLY B 1 165 ? -10.508 16.609 9.172 1 86.44 165 GLY B C 1
ATOM 3260 O O . GLY B 1 165 ? -10.234 15.508 9.648 1 86.44 165 GLY B O 1
ATOM 3261 N N . GLU B 1 166 ? -9.688 17.297 8.508 1 90.19 166 GLU B N 1
ATOM 3262 C CA . GLU B 1 166 ? -8.312 16.844 8.359 1 90.19 166 GLU B CA 1
ATOM 3263 C C . GLU B 1 166 ? -7.391 17.484 9.391 1 90.19 166 GLU B C 1
ATOM 3265 O O . GLU B 1 166 ? -7.273 18.703 9.453 1 90.19 166 GLU B O 1
ATOM 3270 N N . PHE B 1 167 ? -6.777 16.766 10.203 1 92 167 PHE B N 1
ATOM 3271 C CA . PHE B 1 167 ? -5.812 17.203 11.211 1 92 167 PHE B CA 1
ATOM 3272 C C . PHE B 1 167 ? -4.461 16.531 10.984 1 92 167 PHE B C 1
ATOM 3274 O O . PHE B 1 167 ? -4.305 15.328 11.227 1 92 167 PHE B O 1
ATOM 3281 N N . VAL B 1 168 ? -3.539 17.359 10.555 1 93.25 168 VAL B N 1
ATOM 3282 C CA . VAL B 1 168 ? -2.266 16.797 10.109 1 93.25 168 VAL B CA 1
ATOM 3283 C C . VAL B 1 168 ? -1.112 17.531 10.781 1 93.25 168 VAL B C 1
ATOM 3285 O O . VAL B 1 168 ? -1.129 18.766 10.891 1 93.25 168 VAL B O 1
ATOM 3288 N N . GLU B 1 169 ? -0.225 16.797 11.344 1 93.25 169 GLU B N 1
ATOM 3289 C CA . GLU B 1 169 ? 1.065 17.328 11.781 1 93.25 169 GLU B CA 1
ATOM 3290 C C . GLU B 1 169 ? 2.146 17.078 10.734 1 93.25 169 GLU B C 1
ATOM 3292 O O . GLU B 1 169 ? 2.348 15.938 10.305 1 93.25 169 GLU B O 1
ATOM 3297 N N . VAL B 1 170 ? 2.855 18.109 10.352 1 96.44 170 VAL B N 1
ATOM 3298 C CA . VAL B 1 170 ? 3.893 18 9.328 1 96.44 170 VAL B CA 1
ATOM 3299 C C . VAL B 1 170 ? 5.23 17.672 9.992 1 96.44 170 VAL B C 1
ATOM 3301 O O . VAL B 1 170 ? 5.621 18.312 10.969 1 96.44 170 VAL B O 1
ATOM 3304 N N . ILE B 1 171 ? 5.945 16.688 9.414 1 93.94 171 ILE B N 1
ATOM 3305 C CA . ILE B 1 171 ? 7.238 16.25 9.922 1 93.94 171 ILE B CA 1
ATOM 3306 C C . ILE B 1 171 ? 8.258 16.203 8.789 1 93.94 171 ILE B C 1
ATOM 3308 O O . ILE B 1 171 ? 7.992 15.633 7.727 1 93.94 171 ILE B O 1
ATOM 3312 N N . SER B 1 172 ? 9.367 16.828 8.992 1 94.38 172 SER B N 1
ATOM 3313 C CA . SER B 1 172 ? 10.469 16.75 8.039 1 94.38 172 SER B CA 1
ATOM 3314 C C . SER B 1 172 ? 11.625 15.922 8.586 1 94.38 172 SER B C 1
ATOM 3316 O O . SER B 1 172 ? 12.109 16.172 9.695 1 94.38 172 SER B O 1
ATOM 3318 N N . LEU B 1 173 ? 12.086 14.961 7.789 1 94.25 173 LEU B N 1
ATOM 3319 C CA . LEU B 1 173 ? 13.172 14.086 8.195 1 94.25 173 LEU B CA 1
ATOM 3320 C C . LEU B 1 173 ? 14.297 14.094 7.164 1 94.25 173 LEU B C 1
ATOM 3322 O O . LEU B 1 173 ? 14.031 14.062 5.961 1 94.25 173 LEU B O 1
ATOM 3326 N N . PRO B 1 174 ? 15.531 14.109 7.695 1 94.19 174 PRO B N 1
ATOM 3327 C CA . PRO B 1 174 ? 16.625 13.938 6.738 1 94.19 174 PRO B CA 1
ATOM 3328 C C . PRO B 1 174 ? 16.5 12.648 5.926 1 94.19 174 PRO B C 1
ATOM 3330 O O . PRO B 1 174 ? 16.109 11.617 6.465 1 94.19 174 PRO B O 1
ATOM 3333 N N . LYS B 1 175 ? 16.891 12.781 4.727 1 92.38 175 LYS B N 1
ATOM 3334 C CA . LYS B 1 175 ? 16.797 11.641 3.822 1 92.38 175 LYS B CA 1
ATOM 3335 C C . LYS B 1 175 ? 17.766 10.531 4.242 1 92.38 175 LYS B C 1
ATOM 3337 O O . LYS B 1 175 ? 17.5 9.352 4.027 1 92.38 175 LYS B O 1
ATOM 3342 N N . ASN B 1 176 ? 18.812 10.953 4.824 1 88.38 176 ASN B N 1
ATOM 3343 C CA . ASN B 1 176 ? 19.781 9.961 5.293 1 88.38 176 ASN B CA 1
ATOM 3344 C C . ASN B 1 176 ? 19.25 9.18 6.492 1 88.38 176 ASN B C 1
ATOM 3346 O O . ASN B 1 176 ? 18.609 9.758 7.371 1 88.38 176 ASN B O 1
ATOM 3350 N N . ASP B 1 177 ? 19.359 7.914 6.551 1 83.5 177 ASP B N 1
ATOM 3351 C CA . ASP B 1 177 ? 18.953 7.02 7.629 1 83.5 177 ASP B CA 1
ATOM 3352 C C . ASP B 1 177 ? 17.453 7.102 7.875 1 83.5 177 ASP B C 1
ATOM 3354 O O . ASP B 1 177 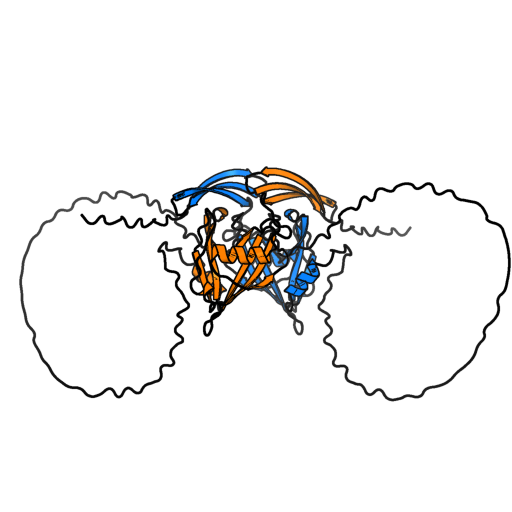? 17 7.043 9.016 1 83.5 177 ASP B O 1
ATOM 3358 N N . LEU B 1 178 ? 16.797 7.324 6.816 1 84.25 178 LEU B N 1
ATOM 3359 C CA . LEU B 1 178 ? 15.359 7.547 6.898 1 84.25 178 LEU B CA 1
ATOM 3360 C C . LEU B 1 178 ? 14.672 6.383 7.598 1 84.25 178 LEU B C 1
ATOM 3362 O O . LEU B 1 178 ? 13.828 6.594 8.477 1 84.25 178 LEU B O 1
ATOM 3366 N N . LEU B 1 179 ? 14.977 5.191 7.23 1 79.62 179 LEU B N 1
ATOM 3367 C CA . LEU B 1 179 ? 14.328 4.023 7.812 1 79.62 179 LEU B CA 1
ATOM 3368 C C . LEU B 1 179 ? 14.578 3.955 9.32 1 79.62 179 LEU B C 1
ATOM 3370 O O . LEU B 1 179 ? 13.672 3.617 10.086 1 79.62 179 LEU B O 1
ATOM 3374 N N . LYS B 1 180 ? 15.742 4.207 9.656 1 82.38 180 LYS B N 1
ATOM 3375 C CA . LYS B 1 180 ? 16.078 4.211 11.078 1 82.38 180 LYS B CA 1
ATOM 3376 C C . LYS B 1 180 ? 15.32 5.301 11.828 1 82.38 180 LYS B C 1
ATOM 3378 O O . LYS B 1 180 ? 14.812 5.07 12.93 1 82.38 180 LYS B O 1
ATOM 3383 N N . ARG B 1 181 ? 15.234 6.391 11.242 1 83.69 181 ARG B N 1
ATOM 3384 C CA . ARG B 1 181 ? 14.523 7.508 11.859 1 83.69 181 ARG B CA 1
ATOM 3385 C C . ARG B 1 181 ? 13.039 7.199 12 1 83.69 181 ARG B C 1
ATOM 3387 O O . ARG B 1 181 ? 12.422 7.523 13.008 1 83.69 181 ARG B O 1
ATOM 3394 N N . LEU B 1 182 ? 12.555 6.582 10.984 1 83.25 182 LEU B N 1
ATOM 3395 C CA . LEU B 1 182 ? 11.148 6.191 11.023 1 83.25 182 LEU B CA 1
ATOM 3396 C C . LEU B 1 182 ? 10.898 5.164 12.117 1 83.25 182 LEU B C 1
ATOM 3398 O O . LEU B 1 182 ? 9.891 5.242 12.828 1 83.25 182 LEU B O 1
ATOM 3402 N N . ASP B 1 183 ? 11.75 4.25 12.242 1 79.12 183 ASP B N 1
ATOM 3403 C CA . ASP B 1 183 ? 11.648 3.248 13.297 1 79.12 183 ASP B CA 1
ATOM 3404 C C . ASP B 1 183 ? 11.68 3.898 14.68 1 79.12 183 ASP B C 1
ATOM 3406 O O . ASP B 1 183 ? 10.914 3.521 15.562 1 79.12 183 ASP B O 1
ATOM 3410 N N . ASP B 1 184 ? 12.508 4.844 14.812 1 81.56 184 ASP B N 1
ATOM 3411 C CA . ASP B 1 184 ? 12.633 5.547 16.078 1 81.56 184 ASP B CA 1
ATOM 3412 C C . ASP B 1 184 ? 11.352 6.309 16.422 1 81.56 184 ASP B C 1
ATOM 3414 O O . ASP B 1 184 ? 10.938 6.355 17.578 1 81.56 184 ASP B O 1
ATOM 3418 N N . LEU B 1 185 ? 10.836 6.875 15.422 1 79.81 185 LEU B N 1
ATOM 3419 C CA . LEU B 1 185 ? 9.617 7.652 15.617 1 79.81 185 LEU B CA 1
ATOM 3420 C C . LEU B 1 185 ? 8.445 6.742 15.969 1 79.81 185 LEU B C 1
ATOM 3422 O O . LEU B 1 185 ? 7.586 7.113 16.766 1 79.81 185 LEU B O 1
ATOM 3426 N N . CYS B 1 186 ? 8.398 5.598 15.359 1 75.38 186 CYS B N 1
ATOM 3427 C CA . CYS B 1 186 ? 7.27 4.699 15.57 1 75.38 186 CYS B CA 1
ATOM 3428 C C . CYS B 1 186 ? 7.414 3.945 16.891 1 75.38 186 CYS B C 1
ATOM 3430 O O . CYS B 1 186 ? 6.43 3.447 17.438 1 75.38 186 CYS B O 1
ATOM 3432 N N . SER B 1 187 ? 8.586 3.68 17.359 1 67.69 187 SER B N 1
ATOM 3433 C CA . SER B 1 187 ? 8.828 2.98 18.625 1 67.69 187 SER B CA 1
ATOM 3434 C C . SER B 1 187 ? 8.602 3.898 19.812 1 67.69 187 SER B C 1
ATOM 3436 O O . SER B 1 187 ? 8.5 3.432 20.953 1 67.69 187 SER B O 1
ATOM 3438 N N . ARG B 1 188 ? 8.641 5.195 19.547 1 57.62 188 ARG B N 1
ATOM 3439 C CA . ARG B 1 188 ? 8.445 6.125 20.656 1 57.62 188 ARG B CA 1
ATOM 3440 C C . ARG B 1 188 ? 6.969 6.211 21.031 1 57.62 188 ARG B C 1
ATOM 3442 O O . ARG B 1 188 ? 6.098 6.297 20.172 1 57.62 188 ARG B O 1
ATOM 3449 N N . PRO B 1 189 ? 6.711 5.812 22.328 1 49.56 189 PRO B N 1
ATOM 3450 C CA . PRO B 1 189 ? 5.332 6.047 22.766 1 49.56 189 PRO B CA 1
ATOM 3451 C C . PRO B 1 189 ? 4.859 7.469 22.484 1 49.56 189 PRO B C 1
ATOM 3453 O O . PRO B 1 189 ? 5.656 8.406 22.531 1 49.56 189 PRO B O 1
ATOM 3456 N N . VAL B 1 190 ? 3.869 7.68 21.562 1 44.44 190 VAL B N 1
ATOM 3457 C CA . VAL B 1 190 ? 3.312 9 21.297 1 44.44 190 VAL B CA 1
ATOM 3458 C C . VAL B 1 190 ? 3.176 9.773 22.609 1 44.44 190 VAL B C 1
ATOM 3460 O O . VAL B 1 190 ? 2.355 9.414 23.469 1 44.44 190 VAL B O 1
ATOM 3463 N N . ASN B 1 191 ? 4.258 10.031 23.312 1 36.09 191 ASN B N 1
ATOM 3464 C CA . ASN B 1 191 ? 4.035 11.016 24.375 1 36.09 191 ASN B CA 1
ATOM 3465 C C . ASN B 1 191 ? 3.285 12.242 23.844 1 36.09 191 ASN B C 1
ATOM 3467 O O . ASN B 1 191 ? 3.609 12.758 22.781 1 36.09 191 ASN B O 1
ATOM 3471 N N . THR B 1 192 ? 2.049 12.391 24.25 1 35.06 192 THR B N 1
ATOM 3472 C CA . THR B 1 192 ? 1.072 13.445 23.984 1 35.06 192 THR B CA 1
ATOM 3473 C C . THR B 1 192 ? 1.733 14.82 24.047 1 35.06 192 THR B C 1
ATOM 3475 O O . THR B 1 192 ? 1.048 15.844 24.094 1 35.06 192 THR B O 1
ATOM 3478 N N . GLN B 1 193 ? 2.984 14.953 24.531 1 30.88 193 GLN B N 1
ATOM 3479 C CA . GLN B 1 193 ? 3.299 16.375 24.656 1 30.88 193 GLN B CA 1
ATOM 3480 C C . GLN B 1 193 ? 3.469 17.031 23.281 1 30.88 193 GLN B C 1
ATOM 3482 O O . GLN B 1 193 ? 4.082 16.453 22.391 1 30.88 193 GLN B O 1
ATOM 3487 N N . PRO B 1 194 ? 2.707 17.969 22.938 1 30.8 194 PRO B N 1
ATOM 3488 C CA . PRO B 1 194 ? 2.783 18.781 21.719 1 30.8 194 PRO B CA 1
ATOM 3489 C C . PRO B 1 194 ? 4.211 19.188 21.375 1 30.8 194 PRO B C 1
ATOM 3491 O O . PRO B 1 194 ? 4.875 19.859 22.172 1 30.8 194 PRO B O 1
ATOM 3494 N N . GLN B 1 195 ? 5.148 18.266 21.031 1 31.55 195 GLN B N 1
ATOM 3495 C CA . GLN B 1 195 ? 6.461 18.844 20.75 1 31.55 195 GLN B CA 1
ATOM 3496 C C . GLN B 1 195 ? 6.41 19.766 19.547 1 31.55 195 GLN B C 1
ATOM 3498 O O . GLN B 1 195 ? 5.652 19.516 18.594 1 31.55 195 GLN B O 1
ATOM 3503 N N . ALA B 1 196 ? 6.844 20.984 19.531 1 31.89 196 ALA B N 1
ATOM 3504 C CA . ALA B 1 196 ? 7.098 21.938 18.469 1 31.89 196 ALA B CA 1
ATOM 3505 C C . ALA B 1 196 ? 7.773 21.266 17.266 1 31.89 196 ALA B C 1
ATOM 3507 O O . ALA B 1 196 ? 8.453 20.25 17.422 1 31.89 196 ALA B O 1
ATOM 3508 N N . PRO B 1 197 ? 7.336 21.609 16.078 1 33.47 197 PRO B N 1
ATOM 3509 C CA . PRO B 1 197 ? 8.031 21.109 14.883 1 33.47 197 PRO B CA 1
ATOM 3510 C C . PRO B 1 197 ? 9.547 21.062 15.062 1 33.47 197 PRO B C 1
ATOM 3512 O O . PRO B 1 197 ? 10.164 22.078 15.391 1 33.47 197 PRO B O 1
ATOM 3515 N N . ARG B 1 198 ? 10.07 20.031 15.75 1 34.5 198 ARG B N 1
ATOM 3516 C CA . ARG B 1 198 ? 11.516 20.016 15.945 1 34.5 198 ARG B CA 1
ATOM 3517 C C . ARG B 1 198 ? 12.258 20.047 14.609 1 34.5 198 ARG B C 1
ATOM 3519 O O . ARG B 1 198 ? 11.984 19.234 13.727 1 34.5 198 ARG B O 1
ATOM 3526 N N . ASP B 1 199 ? 12.484 21.203 14.125 1 32.66 199 ASP B N 1
ATOM 3527 C CA . ASP B 1 199 ? 13.5 21.344 13.086 1 32.66 199 ASP B CA 1
ATOM 3528 C C . ASP B 1 199 ? 14.742 20.531 13.422 1 32.66 199 ASP B C 1
ATOM 3530 O O . ASP B 1 199 ? 15.516 20.906 14.312 1 32.66 199 ASP B O 1
ATOM 3534 N N . VAL B 1 200 ? 14.594 19.266 13.352 1 38.25 200 VAL B N 1
ATOM 3535 C CA . VAL B 1 200 ? 15.773 18.453 13.641 1 38.25 200 VAL B CA 1
ATOM 3536 C C . VAL B 1 200 ? 16.922 18.875 12.734 1 38.25 200 VAL B C 1
ATOM 3538 O O . VAL B 1 200 ? 17.828 18.078 12.453 1 38.25 200 VAL B O 1
ATOM 3541 N N . SER B 1 201 ? 16.734 19.984 11.992 1 31.53 201 SER B N 1
ATOM 3542 C CA . SER B 1 201 ? 17.812 20.375 11.102 1 31.53 201 SER B CA 1
ATOM 3543 C C . SER B 1 201 ? 19.094 20.672 11.891 1 31.53 201 SER B C 1
ATOM 3545 O O . SER B 1 201 ? 20.125 21 11.297 1 31.53 201 SER B O 1
ATOM 3547 N N . ARG B 1 202 ? 18.938 21.016 13.227 1 31.06 202 ARG B N 1
ATOM 3548 C CA . ARG B 1 202 ? 20.156 21.656 13.703 1 31.06 202 ARG B CA 1
ATOM 3549 C C . ARG B 1 202 ? 21.25 20.625 13.938 1 31.06 202 ARG B C 1
ATOM 3551 O O . ARG B 1 202 ? 21.344 20.047 15.016 1 31.06 202 ARG B O 1
ATOM 3558 N N . HIS B 1 203 ? 21.406 19.547 13.148 1 29.36 203 HIS B N 1
ATOM 3559 C CA . HIS B 1 203 ? 22.688 18.938 13.508 1 29.36 203 HIS B CA 1
ATOM 3560 C C . HIS B 1 203 ? 23.844 19.922 13.32 1 29.36 203 HIS B C 1
ATOM 3562 O O . HIS B 1 203 ? 24.047 20.453 12.227 1 29.36 203 HIS B O 1
ATOM 3568 N N . GLU B 1 204 ? 24.125 20.641 14.336 1 31.03 204 GLU B N 1
ATOM 3569 C CA . GLU B 1 204 ? 25.359 21.406 14.406 1 31.03 204 GLU B CA 1
ATOM 3570 C C . GLU B 1 204 ? 26.531 20.641 13.805 1 31.03 204 GLU B C 1
ATOM 3572 O O . GLU B 1 204 ? 26.719 19.469 14.094 1 31.03 204 GLU B O 1
ATOM 3577 N N . LEU B 1 205 ? 26.844 20.859 12.586 1 28.98 205 LEU B N 1
ATOM 3578 C CA . LEU B 1 205 ? 28.125 20.406 12.07 1 28.98 205 LEU B CA 1
ATOM 3579 C C . LEU B 1 205 ? 29.203 20.484 13.148 1 28.98 205 LEU B C 1
ATOM 3581 O O . LEU B 1 205 ? 29.281 21.469 13.883 1 28.98 205 LEU B O 1
ATOM 3585 N N . PRO B 1 206 ? 29.656 19.344 13.641 1 27.53 206 PRO B N 1
ATOM 3586 C CA . PRO B 1 206 ? 30.734 19.438 14.617 1 27.53 206 PRO B CA 1
ATOM 3587 C C . PRO B 1 206 ? 31.766 20.516 14.258 1 27.53 206 PRO B C 1
ATOM 3589 O O . PRO B 1 206 ? 32.188 20.609 13.102 1 27.53 206 PRO B O 1
ATOM 3592 N N . THR B 1 207 ? 31.516 21.75 14.734 1 27.38 207 THR B N 1
ATOM 3593 C CA . THR B 1 207 ? 32.531 22.766 14.641 1 27.38 207 THR B CA 1
ATOM 3594 C C . THR B 1 207 ? 33.906 22.172 14.906 1 27.38 207 THR B C 1
ATOM 3596 O O . THR B 1 207 ? 34.094 21.344 15.812 1 27.38 207 THR B O 1
ATOM 3599 N N . THR B 1 208 ? 34.719 21.891 13.891 1 25.22 208 THR B N 1
ATOM 3600 C CA . THR B 1 208 ? 36.156 21.609 14.008 1 25.22 208 THR B CA 1
ATOM 3601 C C . THR B 1 208 ? 36.75 22.422 15.148 1 25.22 208 THR B C 1
ATOM 3603 O O . THR B 1 208 ? 36.625 23.641 15.195 1 25.22 208 THR B O 1
ATOM 3606 N N . SER B 1 209 ? 36.75 21.844 16.375 1 23.83 209 SER B N 1
ATOM 3607 C CA . SER B 1 209 ? 37.5 22.391 17.516 1 23.83 209 SER B CA 1
ATOM 3608 C C . SER B 1 209 ? 38.844 22.953 17.062 1 23.83 209 SER B C 1
ATOM 3610 O O . SER B 1 209 ? 39.688 22.219 16.578 1 23.83 209 SER B O 1
ATOM 3612 N N . THR B 1 210 ? 38.844 24.047 16.391 1 22.53 210 THR B N 1
ATOM 3613 C CA . THR B 1 210 ? 40.156 24.656 16.344 1 22.53 210 THR B CA 1
ATOM 3614 C C . THR B 1 210 ? 40.75 24.781 17.75 1 22.53 210 THR B C 1
ATOM 3616 O O . THR B 1 210 ? 40.062 25.266 18.672 1 22.53 210 THR B O 1
ATOM 3619 N N . SER B 1 211 ? 41.656 23.875 18.125 1 22 211 SER B N 1
ATOM 3620 C CA . SER B 1 211 ? 42.594 23.906 19.266 1 22 211 SER B CA 1
ATOM 3621 C C . SER B 1 211 ? 43.125 25.312 19.5 1 22 211 SER B C 1
ATOM 3623 O O . SER B 1 211 ? 43.969 25.797 18.734 1 22 211 SER B O 1
ATOM 3625 N N . GLN B 1 212 ? 42.156 26.328 19.625 1 18.75 212 GLN B N 1
ATOM 3626 C CA . GLN B 1 212 ? 42.844 27.531 20.062 1 18.75 212 GLN B CA 1
ATOM 3627 C C . GLN B 1 212 ? 43.531 27.312 21.391 1 18.75 212 GLN B C 1
ATOM 3629 O O . GLN B 1 212 ? 42.969 26.703 22.312 1 18.75 212 GLN B O 1
ATOM 3634 N N . HIS B 1 213 ? 44.875 27.188 21.438 1 20.98 213 HIS B N 1
ATOM 3635 C CA . HIS B 1 213 ? 45.875 27.281 22.484 1 20.98 213 HIS B CA 1
ATOM 3636 C C . HIS B 1 213 ? 45.625 28.469 23.391 1 20.98 213 HIS B C 1
ATOM 3638 O O . HIS B 1 213 ? 45.938 29.609 23.031 1 20.98 213 HIS B O 1
ATOM 3644 N N . SER B 1 214 ? 44.344 28.484 23.969 1 17.53 214 SER B N 1
ATOM 3645 C CA . SER B 1 214 ? 44.156 29.594 24.891 1 17.53 214 SER B CA 1
ATOM 3646 C C . SER B 1 214 ? 45.219 29.594 25.984 1 17.53 214 SER B C 1
ATOM 3648 O O . SER B 1 214 ? 45.469 28.562 26.609 1 17.53 214 SER B O 1
ATOM 3650 N N . SER B 1 215 ? 46.094 30.578 25.953 1 18.3 215 SER B N 1
ATOM 3651 C CA . SER B 1 215 ? 47.062 31.109 26.891 1 18.3 215 SER B CA 1
ATOM 3652 C C . SER B 1 215 ? 46.406 31.547 28.188 1 18.3 215 SER B C 1
ATOM 3654 O O . SER B 1 215 ? 45.781 32.594 28.234 1 18.3 215 SER B O 1
ATOM 3656 N N . SER B 1 216 ? 45.781 30.578 28.812 1 17.39 216 SER B N 1
ATOM 3657 C CA . SER B 1 216 ? 45.219 30.828 30.141 1 17.39 216 SER B CA 1
ATOM 3658 C C . SER B 1 216 ? 46.25 31.5 31.047 1 17.39 216 SER B C 1
ATOM 3660 O O . SER B 1 216 ? 47.344 30.969 31.266 1 17.39 216 SER B O 1
ATOM 3662 N N . LYS B 1 217 ? 46.094 32.875 31.125 1 15.93 217 LYS B N 1
ATOM 3663 C CA . LYS B 1 217 ? 46.75 33.75 32.094 1 15.93 217 LYS B CA 1
ATOM 3664 C C . LYS B 1 217 ? 46.5 33.281 33.531 1 15.93 217 LYS B C 1
ATOM 3666 O O . LYS B 1 217 ? 45.531 32.562 33.781 1 15.93 217 LYS B O 1
ATOM 3671 N N . ALA B 1 218 ? 47.25 34 34.5 1 15.52 218 ALA B N 1
ATOM 3672 C CA . ALA B 1 218 ? 47.938 33.844 35.781 1 15.52 218 ALA B CA 1
ATOM 3673 C C . ALA B 1 218 ? 46.969 34.094 36.938 1 15.52 218 ALA B C 1
ATOM 3675 O O . ALA B 1 218 ? 47.312 33.812 38.094 1 15.52 218 ALA B O 1
ATOM 3676 N N . ARG B 1 219 ? 45.719 34.656 36.688 1 15.27 219 ARG B N 1
ATOM 3677 C CA . ARG B 1 219 ? 45.688 35.531 37.875 1 15.27 219 ARG B CA 1
ATOM 3678 C C . ARG B 1 219 ? 45.594 34.688 39.156 1 15.27 219 ARG B C 1
ATOM 3680 O O . ARG B 1 219 ? 45.125 33.531 39.094 1 15.27 219 ARG B O 1
ATOM 3687 N N . ALA B 1 220 ? 45.531 35.562 40.25 1 14.65 220 ALA B N 1
ATOM 3688 C CA . ALA B 1 220 ? 45.969 35.656 41.625 1 14.65 220 ALA B CA 1
ATOM 3689 C C . ALA B 1 220 ? 45.062 34.875 42.562 1 14.65 220 ALA B C 1
ATOM 3691 O O . ALA B 1 220 ? 43.938 34.531 42.188 1 14.65 220 ALA B O 1
ATOM 3692 N N . GLY B 1 221 ? 45.031 35.406 43.75 1 13.72 221 GLY B N 1
ATOM 3693 C CA . GLY B 1 221 ? 45.406 34.906 45.062 1 13.72 221 GLY B CA 1
ATOM 3694 C C . GLY B 1 221 ? 44.25 34.281 45.812 1 13.72 221 GLY B C 1
ATOM 3695 O O . GLY B 1 221 ? 44.312 33.125 46.25 1 13.72 221 GLY B O 1
ATOM 3696 N N . SER B 1 222 ? 43.562 35.062 46.688 1 13.8 222 SER B N 1
ATOM 3697 C CA . SER B 1 222 ? 43.75 34.875 48.125 1 13.8 222 SER B CA 1
ATOM 3698 C C . SER B 1 222 ? 42.625 34.062 48.75 1 13.8 222 SER B C 1
ATOM 3700 O O . SER B 1 222 ? 42.844 33.062 49.406 1 13.8 222 SER B O 1
ATOM 3702 N N . GLY B 1 223 ? 41.438 34.719 48.969 1 14.18 223 GLY B N 1
ATOM 3703 C CA . GLY B 1 223 ? 41.156 34.875 50.375 1 14.18 223 GLY B CA 1
ATOM 3704 C C . GLY B 1 223 ? 40.438 33.656 50.969 1 14.18 223 GLY B C 1
ATOM 3705 O O . GLY B 1 223 ? 39.906 32.812 50.219 1 14.18 223 GLY B O 1
ATOM 3706 N N . THR B 1 224 ? 40.188 33.781 52.406 1 14.16 224 THR B N 1
ATOM 3707 C CA . THR B 1 224 ? 40.281 33.062 53.656 1 14.16 224 THR B CA 1
ATOM 3708 C C . THR B 1 224 ? 39.062 32.188 53.906 1 14.16 224 THR B C 1
ATOM 3710 O O . THR B 1 224 ? 38.031 32.375 53.25 1 14.16 224 THR B O 1
ATOM 3713 N N . LEU B 1 225 ? 38.656 32.219 55.219 1 14.02 225 LEU B N 1
ATOM 3714 C CA . LEU B 1 225 ? 38.719 31.219 56.25 1 14.02 225 LEU B CA 1
ATOM 3715 C C . LEU B 1 225 ? 37.344 30.625 56.5 1 14.02 225 LEU B C 1
ATOM 3717 O O . LEU B 1 225 ? 37.188 29.406 56.531 1 14.02 225 LEU B O 1
ATOM 3721 N N . PRO B 1 226 ? 36.406 31.25 57.469 1 14.3 226 PRO B N 1
ATOM 3722 C CA . PRO B 1 226 ? 36.219 30.594 58.75 1 14.3 226 PRO B CA 1
ATOM 3723 C C . PRO B 1 226 ? 35.031 29.625 58.75 1 14.3 226 PRO B C 1
ATOM 3725 O O . PRO B 1 226 ? 34.188 29.703 57.875 1 14.3 226 PRO B O 1
ATOM 3728 N N . CYS B 1 227 ? 34.844 28.938 60 1 13.41 227 CYS B N 1
ATOM 3729 C CA . CYS B 1 227 ? 34.531 27.672 60.688 1 13.41 227 CYS B CA 1
ATOM 3730 C C . CYS B 1 227 ? 33.062 27.562 61.031 1 13.41 227 CYS B C 1
ATOM 3732 O O . CYS B 1 227 ? 32.5 26.469 61.031 1 13.41 227 CYS B O 1
ATOM 3734 N N . THR B 1 228 ? 32.375 28.609 61.656 1 13.69 228 THR B N 1
ATOM 3735 C CA . THR B 1 228 ? 31.938 28.188 62.969 1 13.69 228 THR B CA 1
ATOM 3736 C C . THR B 1 228 ? 30.672 27.328 62.875 1 13.69 228 THR B C 1
ATOM 3738 O O . THR B 1 228 ? 29.984 27.344 61.844 1 13.69 228 THR B O 1
ATOM 3741 N N . SER B 1 229 ? 29.766 27.469 64.062 1 13.64 229 SER B N 1
ATOM 3742 C CA . SER B 1 229 ? 29.344 26.625 65.188 1 13.64 229 SER B CA 1
ATOM 3743 C C . SER B 1 229 ? 27.969 26.016 64.938 1 13.64 229 SER B C 1
ATOM 3745 O O . SER B 1 229 ? 27.812 24.797 65 1 13.64 229 SER B O 1
ATOM 3747 N N . ALA B 1 230 ? 26.844 26.453 65.75 1 14.02 230 ALA B N 1
ATOM 3748 C CA . ALA B 1 230 ? 26.328 25.75 66.938 1 14.02 230 ALA B CA 1
ATOM 3749 C C . ALA B 1 230 ? 25.078 24.938 66.562 1 14.02 230 ALA B C 1
ATOM 3751 O O . ALA B 1 230 ? 24.484 25.141 65.5 1 14.02 230 ALA B O 1
ATOM 3752 N N . SER B 1 231 ? 24.109 24.922 67.562 1 13.76 231 SER B N 1
ATOM 3753 C CA . SER B 1 231 ? 23.594 23.953 68.562 1 13.76 231 SER B CA 1
ATOM 3754 C C . SER B 1 231 ? 22.266 23.375 68.062 1 13.76 231 SER B C 1
ATOM 3756 O O . SER B 1 231 ? 22.094 22.156 68 1 13.76 231 SER B O 1
ATOM 3758 N N . VAL B 1 232 ? 21.031 23.969 68.438 1 14.04 232 VAL B N 1
ATOM 3759 C CA . VAL B 1 232 ? 20.234 23.375 69.562 1 14.04 232 VAL B CA 1
ATOM 3760 C C . VAL B 1 232 ? 19.219 22.406 68.938 1 14.04 232 VAL B C 1
ATOM 3762 O O . VAL B 1 232 ? 18.906 22.453 67.75 1 14.04 232 VAL B O 1
ATOM 3765 N N . ASN B 1 233 ? 18.016 22.188 69.75 1 13.98 233 ASN B N 1
ATOM 3766 C CA . ASN B 1 233 ? 17.453 21.141 70.625 1 13.98 233 ASN B CA 1
ATOM 3767 C C . ASN B 1 233 ? 16.312 20.422 69.875 1 13.98 233 ASN B C 1
ATOM 3769 O O . ASN B 1 233 ? 16.312 19.188 69.812 1 13.98 233 ASN B O 1
ATOM 3773 N N . SER B 1 234 ? 15.008 20.75 70.25 1 14.1 234 SER B N 1
ATOM 3774 C CA . SER B 1 234 ? 14.211 19.891 71.125 1 14.1 234 SER B CA 1
ATOM 3775 C C . SER B 1 234 ? 13.375 18.906 70.312 1 14.1 234 SER B C 1
ATOM 3777 O O . SER B 1 234 ? 13.258 19.062 69.062 1 14.1 234 SER B O 1
ATOM 3779 N N . SER B 1 235 ? 12.047 18.641 70.812 1 14.41 235 SER B N 1
ATOM 3780 C CA . SER B 1 235 ? 11.438 17.484 71.438 1 14.41 235 SER B CA 1
ATOM 3781 C C . SER B 1 235 ? 10.562 16.703 70.5 1 14.41 235 SER B C 1
ATOM 3783 O O . SER B 1 235 ? 10.742 15.484 70.312 1 14.41 235 SER B O 1
ATOM 3785 N N . GLY B 1 236 ? 9.156 16.922 70.5 1 15.18 236 GLY B N 1
ATOM 3786 C CA . GLY B 1 236 ? 8.227 15.969 71.062 1 15.18 236 GLY B CA 1
ATOM 3787 C C . GLY B 1 236 ? 7.727 14.93 70.062 1 15.18 236 GLY B C 1
ATOM 3788 O O . GLY B 1 236 ? 7.898 15.086 68.875 1 15.18 236 GLY B O 1
ATOM 3789 N N . THR B 1 237 ? 6.668 14.055 70.562 1 15.02 237 THR B N 1
ATOM 3790 C CA . THR B 1 237 ? 6.371 12.633 70.688 1 15.02 237 THR B CA 1
ATOM 3791 C C . THR B 1 237 ? 5.496 12.164 69.562 1 15.02 237 THR B C 1
ATOM 3793 O O . THR B 1 237 ? 5.695 11.07 69 1 15.02 237 THR B O 1
ATOM 3796 N N . LYS B 1 238 ? 4.469 12.883 69.125 1 16.48 238 LYS B N 1
ATOM 3797 C CA . LYS B 1 238 ? 3.244 12.117 69.375 1 16.48 238 LYS B CA 1
ATOM 3798 C C . LYS B 1 238 ? 3.078 11.023 68.312 1 16.48 238 LYS B C 1
ATOM 3800 O O . LYS B 1 238 ? 3.549 11.164 67.188 1 16.48 238 LYS B O 1
ATOM 3805 N N . GLY B 1 239 ? 2.43 9.867 68.75 1 15.08 239 GLY B N 1
ATOM 3806 C CA . GLY B 1 239 ? 2.346 8.43 68.5 1 15.08 239 GLY B CA 1
ATOM 3807 C C . GLY B 1 239 ? 1.555 8.062 67.25 1 15.08 239 GLY B C 1
ATOM 3808 O O . GLY B 1 239 ? 2.012 7.258 66.438 1 15.08 239 GLY B O 1
ATOM 3809 N N . LEU B 1 240 ? 0.213 8.258 67.188 1 18.06 240 LEU B N 1
ATOM 3810 C CA . LEU B 1 240 ? -0.579 7.035 67.188 1 18.06 240 LEU B CA 1
ATOM 3811 C C . LEU B 1 240 ? -0.619 6.426 65.75 1 18.06 240 LEU B C 1
ATOM 3813 O O . LEU B 1 240 ? -0.437 7.133 64.812 1 18.06 240 LEU B O 1
ATOM 3817 N N . PRO B 1 241 ? -1.057 5.066 65.688 1 16.52 241 PRO B N 1
ATOM 3818 C CA . PRO B 1 241 ? -0.812 3.895 64.875 1 16.52 241 PRO B CA 1
ATOM 3819 C C . PRO B 1 241 ? -1.761 3.818 63.656 1 16.52 241 PRO B C 1
ATOM 3821 O O . PRO B 1 241 ? -1.566 2.994 62.781 1 16.52 241 PRO B O 1
ATOM 3824 N N . ASP B 1 242 ? -2.689 4.723 63.438 1 18.36 242 ASP B N 1
ATOM 3825 C CA . ASP B 1 242 ? -3.896 4.023 63 1 18.36 242 ASP B CA 1
ATOM 3826 C C . ASP B 1 242 ? -3.652 3.268 61.719 1 18.36 242 ASP B C 1
ATOM 3828 O O . ASP B 1 242 ? -2.771 3.631 60.938 1 18.36 242 ASP B O 1
ATOM 3832 N N . ASN B 1 243 ? -4.602 2.279 61.5 1 17.92 243 ASN B N 1
ATOM 3833 C CA . ASN B 1 243 ? -4.832 1.001 60.844 1 17.92 243 ASN B CA 1
ATOM 3834 C C . ASN B 1 243 ? -5.012 1.176 59.344 1 17.92 243 ASN B C 1
ATOM 3836 O O . ASN B 1 243 ? -5.5 2.211 58.875 1 17.92 243 ASN B O 1
ATOM 3840 N N . GLY B 1 244 ? -4.418 0.292 58.562 1 16.58 244 GLY B N 1
ATOM 3841 C CA . GLY B 1 244 ? -4.047 0.082 57.188 1 16.58 244 GLY B CA 1
ATOM 3842 C C . GLY B 1 244 ? -5.219 -0.33 56.312 1 16.58 244 GLY B C 1
ATOM 3843 O O . GLY B 1 244 ? -5.066 -1.168 55.406 1 16.58 244 GLY B O 1
ATOM 3844 N N . LEU B 1 245 ? -6.469 0.008 56.594 1 19.73 245 LEU B N 1
ATOM 3845 C CA . LEU B 1 245 ? -7.344 -0.796 55.75 1 19.73 245 LEU B CA 1
ATOM 3846 C C . LEU B 1 245 ? -7.012 -0.594 54.25 1 19.73 245 LEU B C 1
ATOM 3848 O O . LEU B 1 245 ? -6.859 0.542 53.812 1 19.73 245 LEU B O 1
ATOM 3852 N N . THR B 1 246 ? -6.422 -1.67 53.656 1 17.02 246 THR B N 1
ATOM 3853 C CA . THR B 1 246 ? -5.871 -1.831 52.312 1 17.02 246 THR B CA 1
ATOM 3854 C C . THR B 1 246 ? -6.984 -1.781 51.25 1 17.02 246 THR B C 1
ATOM 3856 O O . THR B 1 246 ? -7.91 -2.592 51.281 1 17.02 246 THR B O 1
ATOM 3859 N N . ASP B 1 247 ? -7.59 -0.68 51 1 18.67 247 ASP B N 1
ATOM 3860 C CA . ASP B 1 247 ? -8.531 -0.603 49.875 1 18.67 247 ASP B CA 1
ATOM 3861 C C . ASP B 1 247 ? -7.875 -1.062 48.594 1 18.67 247 ASP B C 1
ATOM 3863 O O . ASP B 1 247 ? -6.777 -0.61 48.25 1 18.67 247 ASP B O 1
ATOM 3867 N N . VAL B 1 248 ? -8.188 -2.328 48.188 1 19.48 248 VAL B N 1
ATOM 3868 C CA . VAL B 1 248 ? -7.73 -2.994 46.969 1 19.48 248 VAL B CA 1
ATOM 3869 C C . VAL B 1 248 ? -8.133 -2.172 45.75 1 19.48 248 VAL B C 1
ATOM 3871 O O . VAL B 1 248 ? -9.32 -1.907 45.531 1 19.48 248 VAL B O 1
ATOM 3874 N N . GLY B 1 249 ? -7.523 -1.115 45.469 1 17.97 249 GLY B N 1
ATOM 3875 C CA . GLY B 1 249 ? -7.727 -0.337 44.25 1 17.97 249 GLY B CA 1
ATOM 3876 C C . GLY B 1 249 ? -7.523 -1.145 42.969 1 17.97 249 GLY B C 1
ATOM 3877 O O . GLY B 1 249 ? -6.504 -1.818 42.812 1 17.97 249 GLY B O 1
ATOM 3878 N N . GLY B 1 250 ? -8.57 -1.885 42.531 1 21.33 250 GLY B N 1
ATOM 3879 C CA . GLY B 1 250 ? -8.586 -2.533 41.219 1 21.33 250 GLY B CA 1
ATOM 3880 C C . GLY B 1 250 ? -8.023 -1.659 40.125 1 21.33 250 GLY B C 1
ATOM 3881 O O . GLY B 1 250 ? -8.422 -0.501 39.969 1 21.33 250 GLY B O 1
ATOM 3882 N N . ASN B 1 251 ? -6.75 -1.833 39.812 1 20.67 251 ASN B N 1
ATOM 3883 C CA . ASN B 1 251 ? -5.98 -1.131 38.812 1 20.67 251 ASN B CA 1
ATOM 3884 C C . ASN B 1 251 ? -6.574 -1.336 37.406 1 20.67 251 ASN B C 1
ATOM 3886 O O . ASN B 1 251 ? -6.641 -2.465 36.906 1 20.67 251 ASN B O 1
ATOM 3890 N N . LYS B 1 252 ? -7.629 -0.642 37.062 1 21.89 252 LYS B N 1
ATOM 3891 C CA . LYS B 1 252 ? -7.949 -0.48 35.656 1 21.89 252 LYS B CA 1
ATOM 3892 C C . LYS B 1 252 ? -6.695 -0.148 34.844 1 21.89 252 LYS B C 1
ATOM 3894 O O . LYS B 1 252 ? -6.25 1 34.812 1 21.89 252 LYS B O 1
ATOM 3899 N N . GLU B 1 253 ? -5.742 -1.006 34.875 1 24.52 253 GLU B N 1
ATOM 3900 C CA . GLU B 1 253 ? -4.648 -0.719 33.938 1 24.52 253 GLU B CA 1
ATOM 3901 C C . GLU B 1 253 ? -5.164 -0.533 32.531 1 24.52 253 GLU B C 1
ATOM 3903 O O . GLU B 1 253 ? -5.758 -1.446 31.953 1 24.52 253 GLU B O 1
ATOM 3908 N N . GLY B 1 254 ? -5.734 0.591 32.219 1 24.12 254 GLY B N 1
ATOM 3909 C CA . GLY B 1 254 ? -5.902 1.062 30.844 1 24.12 254 GLY B CA 1
ATOM 3910 C C . GLY B 1 254 ? -4.734 0.708 29.953 1 24.12 254 GLY B C 1
ATOM 3911 O O . GLY B 1 254 ? -3.598 1.108 30.203 1 24.12 254 GLY B O 1
ATOM 3912 N N . ASN B 1 255 ? -4.715 -0.555 29.469 1 27.03 255 ASN B N 1
ATOM 3913 C CA . ASN B 1 255 ? -3.758 -0.928 28.438 1 27.03 255 ASN B CA 1
ATOM 3914 C C . ASN B 1 255 ? -3.592 0.179 27.391 1 27.03 255 ASN B C 1
ATOM 3916 O O . ASN B 1 255 ? -4.438 0.343 26.516 1 27.03 255 ASN B O 1
ATOM 3920 N N . THR B 1 256 ? -3.279 1.389 27.797 1 27.44 256 THR B N 1
ATOM 3921 C CA . THR B 1 256 ? -2.834 2.434 26.891 1 27.44 256 THR B CA 1
ATOM 3922 C C . THR B 1 256 ? -1.764 1.902 25.938 1 27.44 256 THR B C 1
ATOM 3924 O O . THR B 1 256 ? -0.597 1.782 26.312 1 27.44 256 THR B O 1
ATOM 3927 N N . ARG B 1 257 ? -2.053 0.94 25.25 1 28.91 257 ARG B N 1
ATOM 3928 C CA . ARG B 1 257 ? -1.041 0.664 24.234 1 28.91 257 ARG B CA 1
ATOM 3929 C C . ARG B 1 257 ? -0.577 1.95 23.562 1 28.91 257 ARG B C 1
ATOM 3931 O O . ARG B 1 257 ? -1.397 2.777 23.156 1 28.91 257 ARG B O 1
ATOM 3938 N N . PRO B 1 258 ? 0.549 2.367 23.75 1 33.88 258 PRO B N 1
ATOM 3939 C CA . PRO B 1 258 ? 1.068 3.486 22.969 1 33.88 258 PRO B CA 1
ATOM 3940 C C . PRO B 1 258 ? 0.684 3.395 21.484 1 33.88 258 PRO B C 1
ATOM 3942 O O . PRO B 1 258 ? 0.597 2.293 20.938 1 33.88 258 PRO B O 1
ATOM 3945 N N . GLN B 1 259 ? -0.289 4.152 21.094 1 40.56 259 GLN B N 1
ATOM 3946 C CA . GLN B 1 259 ? -0.729 4.16 19.703 1 40.56 259 GLN B CA 1
ATOM 3947 C C . GLN B 1 259 ? 0.462 4.227 18.75 1 40.56 259 GLN B C 1
ATOM 3949 O O . GLN B 1 259 ? 1.215 5.203 18.75 1 40.56 259 GLN B O 1
ATOM 3954 N N . ALA B 1 260 ? 1.129 3.141 18.562 1 42.34 260 ALA B N 1
ATOM 3955 C CA . ALA B 1 260 ? 2.213 3.027 17.578 1 42.34 260 ALA B CA 1
ATOM 3956 C C . ALA B 1 260 ? 1.822 3.654 16.25 1 42.34 260 ALA B C 1
ATOM 3958 O O . ALA B 1 260 ? 0.674 3.537 15.812 1 42.34 260 ALA B O 1
ATOM 3959 N N . VAL B 1 261 ? 2.633 4.691 15.953 1 45.5 261 VAL B N 1
ATOM 3960 C CA . VAL B 1 261 ? 2.486 5.277 14.625 1 45.5 261 VAL B CA 1
ATOM 3961 C C . VAL B 1 261 ? 2.809 4.23 13.562 1 45.5 261 VAL B C 1
ATOM 3963 O O . VAL B 1 261 ? 3.803 3.508 13.672 1 45.5 261 VAL B O 1
ATOM 3966 N N . THR B 1 262 ? 1.871 3.932 12.844 1 54.44 262 THR B N 1
ATOM 3967 C CA . THR B 1 262 ? 2.107 2.998 11.75 1 54.44 262 THR B CA 1
ATOM 3968 C C . THR B 1 262 ? 2.623 3.732 10.516 1 54.44 262 THR B C 1
ATOM 3970 O O . THR B 1 262 ? 2.193 4.852 10.227 1 54.44 262 THR B O 1
ATOM 3973 N N . LEU B 1 263 ? 3.691 3.191 10 1 57.91 263 LEU B N 1
ATOM 3974 C CA . LEU B 1 263 ? 4.254 3.717 8.766 1 57.91 263 LEU B CA 1
ATOM 3975 C C . LEU B 1 263 ? 3.396 3.316 7.566 1 57.91 263 LEU B C 1
ATOM 3977 O O . LEU B 1 263 ? 2.84 2.217 7.535 1 57.91 263 LEU B O 1
ATOM 3981 N N . LEU B 1 264 ? 3.191 4.238 6.586 1 67.62 264 LEU B N 1
ATOM 3982 C CA . LEU B 1 264 ? 2.59 3.951 5.289 1 67.62 264 LEU B CA 1
ATOM 3983 C C . LEU B 1 264 ? 3.65 3.914 4.191 1 67.62 264 LEU B C 1
ATOM 3985 O O . LEU B 1 264 ? 4.516 4.793 4.129 1 67.62 264 LEU B O 1
#